Protein AF-A0A9D1GV18-F1 (afdb_monomer)

Mean predicted aligned error: 6.62 Å

Foldseek 3Di:
DVVLVVCCVDPDPCSVCVVVVVVVVVVVCCLCVPLVVVLVVCVVVVHFAEDADPFQFFQSSQLSGSARAFEDAQPCQFQPDSCQDDQNVNNLQSQQLSCLLVVHLAHEYEDDWLPDLQDFPLGVLLVLLSNLLSRHQYYDYPDADPDPPDCVCVPRDDHCDDLWQCNVVVCLVVLLSVLSNVVSSQWRWAFQEEEEDAPRGHPRVLCLVCFLLQHGYHYDYLVSCVRCVVRHNEYEYEPPPDDDPCQVVRVVVDHYDYRDPVDDPVSNVRRPPQKDFPDDRSSQWYWTWTAHPVRDIKIKIARSHQAKTFIGRHPQWFWKAWSSVRDIATDDTTDIQGHSTMIMGGHDDPDDHGDDPDDDFPQDDPDWAFFDDKDKQAPVRDGDPDDSAAFQCVDPPRVLDFHKMKIKTKDAGQFQTPAWKKKFLDDAQAWKFKAKQRDTQDTQRHPRSMDTGGSVSTGHTIMMMMIMGGHRNCSNPVVPSGGHGSHDRITID

Secondary structure (DSSP, 8-state):
-TTTGGGGTS--TT-TTHHHHHHHHHHHHIIIIIIHHHHHHHHHTT---EE--SSTTB-GGGGG-SEEEEEE-TT-S-SSGGGTSSGGGGHHHHHHHHHHHHT----EEEESTT--TT--HHHHHHHHHHHHHHT--EEEES---S---GGGGGSSPPP-STTSTTGGGHHHHHHHHHHHHHHHTTSEEE-SEEEE-TTSB--HHHHHHHHHTT--EEEE-HHHHHHHGGGSSEEEE--SS---THHHHHHHHS-EEE--TTS--GGGGGS-TT-EEEES-GGGEEEEEEE-TT--EEEEEEE-SSS-EEEE-TT--EEEEETTT--EEE--S-EEE-TT-EEEEEEP-S--PPPP--PPPBTB-SSPEE----EEEETTSPPP-S-SSS-GGGSTT-TT--SEEEEEEEEEESS--SSPEEEE-BEEESEEEEEETTEEEEEE-SSS-EEEE-GGG--SEEEEEEEEEE--THHHHH------EEEE--EE-

Radius of gyration: 25.99 Å; Cα contacts (8 Å, |Δi|>4): 1059; chains: 1; bounding box: 79×50×72 Å

Solvent-accessible surface area (backbone atoms only — not comparable to full-atom values): 26242 Å² total; per-residue (Å²): 107,87,92,54,53,65,44,72,81,40,96,52,100,75,51,84,57,46,58,60,53,49,51,52,51,52,51,50,47,44,45,54,66,50,44,37,45,52,27,51,53,23,59,79,69,78,43,79,34,62,57,54,60,100,48,44,25,48,46,69,62,34,69,44,30,68,29,12,20,27,64,50,47,65,62,57,63,43,84,58,68,31,56,44,35,56,59,64,42,29,12,41,38,39,20,23,18,46,16,56,70,70,74,44,62,50,12,38,32,39,33,58,24,36,44,38,48,72,63,42,63,50,56,50,52,41,54,51,50,58,30,43,47,40,46,38,35,40,78,45,74,34,32,71,63,95,58,61,72,70,70,51,52,68,64,53,16,26,50,66,28,91,85,24,27,53,37,93,52,43,66,56,57,51,52,18,50,51,50,45,28,59,54,57,45,71,35,45,77,52,42,46,31,35,38,47,35,86,83,42,52,62,65,34,73,57,47,34,60,35,46,43,48,42,36,39,62,31,57,26,44,67,70,48,35,78,72,49,50,84,73,30,72,31,40,29,40,62,87,70,95,64,87,56,81,62,56,60,56,45,51,73,73,47,60,57,47,74,51,46,83,92,50,81,70,65,64,67,80,60,26,52,88,40,62,39,68,78,41,69,66,54,67,28,39,42,48,26,44,29,26,46,98,83,74,46,65,32,38,35,43,35,33,59,36,86,56,54,29,34,35,29,51,60,90,59,62,24,33,40,32,35,36,72,83,67,50,69,25,45,56,82,66,69,40,80,42,38,51,71,37,43,37,33,40,37,59,64,68,95,79,66,78,48,84,71,94,70,76,83,54,92,79,67,68,98,61,59,47,72,67,78,68,49,43,53,38,36,82,86,73,52,86,63,86,71,67,55,62,34,52,36,44,79,38,90,94,30,36,36,58,49,37,53,40,37,33,40,32,72,48,76,31,96,56,51,54,89,38,59,36,35,42,32,40,45,41,62,14,43,31,37,38,34,28,37,69,84,42,82,66,44,78,36,47,45,87,76,38,58,43,74,37,58,24,87,60,52,48,53,37,82,35,44,41,35,36,41,24,19,19,54,34,18,12,59,77,66,62,60,50,60,68,20,31,54,48,30,70,32,33,42,76

pLDDT: mean 89.66, std 12.37, range [30.77, 98.5]

Sequence (493 aa):
VLRLLPSLFVPYDDDHGLAADHARVVADQLSRVYYGAQRQWCDEHGLALTGHPSAPDELTALDHFSWPGQDAVWRWVLPGPTALHGRESATARTAASAASARGIRTVLTEALGAYGWRLTMDEAKWLLDWHLVRGTTTFVLHAFFESVRGNRAFESEPDLGLHNAWWPHLDALTAHLRRAVMVLGSLTPTAEVAVVVPDDRAPVEEVAVLYEHQVTFDYLTPQQWRTVGDRYRVTTVIPAATIDPIWDEIREAGPARVLDPAGPAWWTELTDEQVRVREGRREDLRLGRWRDAEDRDWLMLVNEGEQSLSVDLGDRTGELWDLWTGQRWQVDGPYELGRRCSVVVAPAGASSTPPAVRATPAGLPPGPLGLTSWQAHRGDGQAWTGPAIGDWTTVADLETWSGSVRYRSVVELAEAPSDPLVLDLGTVGDLARVWVNGEVVADLAWAPYRSEVPATCWRSGENVVEVLVSNSSANAYEGAMRPSGLIGPVTLG

Nearest PDB structures (foldseek):
  6q2f-assembly1_A  TM=7.701E-01  e=4.503E-25  Novosphingobium sp. PP1Y
  5mqn-assembly1_A  TM=7.831E-01  e=2.801E-23  Bacteroides thetaiotaomicron
  5mwk-assembly1_A  TM=7.602E-01  e=4.141E-22  Bacteroides thetaiotaomicron
  6d8k-assembly1_D  TM=7.318E-01  e=2.734E-05  Bacteroides ovatus
  6ncz-assembly1_C  TM=6.939E-01  e=2.514E-02  Fusicatenibacter saccharivorans

Structure (mmCIF, N/CA/C/O backbone):
data_AF-A0A9D1GV18-F1
#
_entry.id   AF-A0A9D1GV18-F1
#
loop_
_atom_site.group_PDB
_atom_site.id
_atom_site.type_symbol
_atom_site.label_atom_id
_atom_site.label_alt_id
_atom_site.label_comp_id
_atom_site.label_asym_id
_atom_site.label_entity_id
_atom_site.label_seq_id
_atom_site.pdbx_PDB_ins_code
_atom_site.Cartn_x
_atom_site.Cartn_y
_atom_site.Cartn_z
_atom_site.occupancy
_atom_site.B_iso_or_equiv
_atom_site.auth_seq_id
_atom_site.auth_comp_id
_atom_site.auth_asym_id
_atom_site.auth_atom_id
_atom_site.pdbx_PDB_model_num
ATOM 1 N N . VAL A 1 1 ? 40.105 -9.243 -26.664 1.00 66.81 1 VAL A N 1
ATOM 2 C CA . VAL A 1 1 ? 39.551 -9.774 -25.395 1.00 66.81 1 VAL A CA 1
ATOM 3 C C . VAL A 1 1 ? 40.632 -10.319 -24.463 1.00 66.81 1 VAL A C 1
ATOM 5 O O . VAL A 1 1 ? 40.972 -9.602 -23.541 1.00 66.81 1 VAL A O 1
ATOM 8 N N . LEU A 1 2 ? 41.255 -11.490 -24.697 1.00 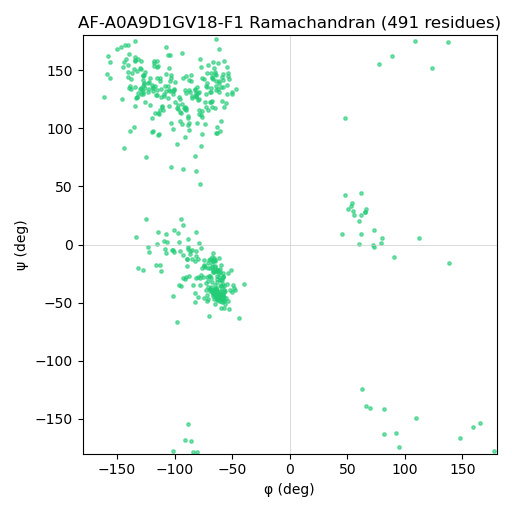79.44 2 LEU A N 1
ATOM 9 C CA . LEU A 1 2 ? 42.175 -12.107 -23.707 1.00 79.44 2 LEU A CA 1
ATOM 10 C C . LEU A 1 2 ? 43.336 -11.210 -23.225 1.00 79.44 2 LEU A C 1
ATOM 12 O O . LEU A 1 2 ? 43.722 -11.281 -22.067 1.00 79.44 2 LEU A O 1
ATOM 16 N N . ARG A 1 3 ? 43.875 -10.342 -24.093 1.00 80.69 3 ARG A N 1
ATOM 17 C CA . ARG A 1 3 ? 44.952 -9.392 -23.743 1.00 80.69 3 ARG A CA 1
ATOM 18 C C . ARG A 1 3 ? 44.495 -8.206 -22.888 1.00 80.69 3 ARG A C 1
ATOM 20 O O . ARG A 1 3 ? 45.332 -7.567 -22.271 1.00 80.69 3 ARG A O 1
ATOM 27 N N . LEU A 1 4 ? 43.196 -7.922 -22.886 1.00 79.56 4 LEU A N 1
ATOM 28 C CA . LEU A 1 4 ? 42.575 -6.830 -22.144 1.00 79.56 4 LEU A CA 1
ATOM 29 C C . LEU A 1 4 ? 41.877 -7.338 -20.868 1.00 79.56 4 LEU A C 1
ATOM 31 O O . LEU A 1 4 ? 41.447 -6.530 -20.071 1.00 79.56 4 LEU A O 1
ATOM 35 N N . LEU A 1 5 ? 41.815 -8.656 -20.617 1.00 82.31 5 LEU A N 1
ATOM 36 C CA . LEU A 1 5 ? 41.191 -9.235 -19.412 1.00 82.31 5 LEU A CA 1
ATOM 37 C C . LEU A 1 5 ? 41.598 -8.572 -18.082 1.00 82.31 5 LEU A C 1
ATOM 39 O O . LEU A 1 5 ? 40.722 -8.417 -17.234 1.00 82.31 5 LEU A O 1
ATOM 43 N N . PRO A 1 6 ? 42.869 -8.168 -17.863 1.00 85.19 6 PRO A N 1
ATOM 44 C CA . PRO A 1 6 ? 43.234 -7.468 -16.634 1.00 85.19 6 PRO A CA 1
ATOM 45 C C . PRO A 1 6 ? 42.450 -6.167 -16.394 1.00 85.19 6 PRO A C 1
ATOM 47 O O . PRO A 1 6 ? 42.245 -5.820 -15.233 1.00 85.19 6 PRO A O 1
ATOM 50 N N . SER A 1 7 ? 41.963 -5.487 -17.444 1.00 82.38 7 SER A N 1
ATOM 51 C CA . SER A 1 7 ? 41.191 -4.240 -17.310 1.00 82.38 7 SER A CA 1
ATOM 52 C C . SER A 1 7 ? 39.817 -4.437 -16.660 1.00 82.38 7 SER A C 1
ATOM 54 O O . SER A 1 7 ? 39.210 -3.465 -16.228 1.00 82.38 7 SER A O 1
ATOM 56 N N . LEU A 1 8 ? 39.333 -5.680 -16.531 1.00 82.12 8 LEU A N 1
ATOM 57 C CA . LEU A 1 8 ? 38.107 -5.992 -15.783 1.00 82.12 8 LEU A CA 1
ATOM 58 C C . LEU A 1 8 ? 38.301 -5.957 -14.261 1.00 82.12 8 LEU A C 1
ATOM 60 O O . LEU A 1 8 ? 37.327 -5.864 -13.522 1.00 82.12 8 LEU A O 1
ATOM 64 N N . PHE A 1 9 ? 39.543 -6.072 -13.785 1.00 83.25 9 PHE A N 1
ATOM 65 C CA . PHE A 1 9 ? 39.857 -6.192 -12.357 1.00 83.25 9 PHE A CA 1
ATOM 66 C C . PHE A 1 9 ? 40.665 -5.009 -11.825 1.00 83.25 9 PHE A C 1
ATOM 68 O O . PHE A 1 9 ? 40.750 -4.820 -10.612 1.00 83.25 9 PHE A O 1
ATOM 75 N N . VAL A 1 10 ? 41.291 -4.237 -12.715 1.00 82.94 10 VAL A N 1
ATOM 76 C CA . VAL A 1 10 ? 42.182 -3.130 -12.366 1.00 82.94 10 VAL A CA 1
ATOM 77 C C . VAL A 1 10 ? 41.883 -1.948 -13.291 1.00 82.94 10 VAL A C 1
ATOM 79 O O . VAL A 1 10 ? 41.794 -2.172 -14.501 1.00 82.94 10 VAL A O 1
ATOM 82 N N . PRO A 1 11 ? 41.751 -0.711 -12.770 1.00 71.94 11 PRO A N 1
ATOM 83 C CA . PRO A 1 11 ? 41.538 0.468 -13.604 1.00 71.94 11 PRO A CA 1
ATOM 84 C C . PRO A 1 11 ? 42.626 0.587 -14.675 1.00 71.94 11 PRO A C 1
ATOM 86 O O . PRO A 1 11 ? 43.817 0.498 -14.370 1.00 71.94 11 PRO A O 1
ATOM 89 N N . TYR A 1 12 ? 42.207 0.773 -15.922 1.00 72.94 12 TYR A N 1
ATOM 90 C CA . TYR A 1 12 ? 43.074 0.956 -17.082 1.00 72.94 12 TYR A CA 1
ATOM 91 C C . TYR A 1 12 ? 42.631 2.232 -17.797 1.00 72.94 12 TYR A C 1
ATOM 93 O O . TYR A 1 12 ? 41.434 2.440 -17.965 1.00 72.94 12 TYR A O 1
ATOM 101 N N . ASP A 1 13 ? 43.579 3.069 -18.223 1.00 69.06 13 ASP A N 1
ATOM 102 C CA . ASP A 1 13 ? 43.265 4.367 -18.845 1.00 69.06 13 ASP A CA 1
ATOM 103 C C . ASP A 1 13 ? 42.524 4.232 -20.192 1.00 69.06 13 ASP A C 1
ATOM 105 O O . ASP A 1 13 ? 41.884 5.176 -20.644 1.00 69.06 13 ASP A O 1
ATOM 109 N N . ASP A 1 14 ? 42.596 3.058 -20.827 1.00 70.06 14 ASP A N 1
ATOM 110 C CA . ASP A 1 14 ? 41.888 2.721 -22.064 1.00 70.06 14 ASP A CA 1
ATOM 111 C C . ASP A 1 14 ? 41.465 1.243 -22.017 1.00 70.06 14 ASP A C 1
ATOM 113 O O . ASP A 1 14 ? 42.174 0.343 -22.478 1.00 70.06 14 ASP A O 1
ATOM 117 N N . ASP A 1 15 ? 40.329 0.964 -21.372 1.00 70.12 15 ASP A N 1
ATOM 118 C CA . ASP A 1 15 ? 39.729 -0.376 -21.347 1.00 70.12 15 ASP A CA 1
ATOM 119 C C . ASP A 1 15 ? 39.005 -0.715 -22.665 1.00 70.12 15 ASP A C 1
ATOM 121 O O . ASP A 1 15 ? 38.506 -1.833 -22.823 1.00 70.12 15 ASP A O 1
ATOM 125 N N . HIS A 1 16 ? 38.956 0.241 -23.605 1.00 75.62 16 HIS A N 1
ATOM 126 C CA . HIS A 1 16 ? 38.223 0.181 -24.867 1.00 75.62 16 HIS A CA 1
ATOM 127 C C . HIS A 1 16 ? 36.746 -0.232 -24.710 1.00 75.62 16 HIS A C 1
ATOM 129 O O . HIS A 1 16 ? 36.193 -0.887 -25.595 1.00 75.62 16 HIS A O 1
ATOM 135 N N . GLY A 1 17 ? 36.110 0.101 -23.581 1.00 77.44 17 GLY A N 1
ATOM 136 C CA . GLY A 1 17 ? 34.732 -0.298 -23.282 1.00 77.44 17 GLY A CA 1
ATOM 137 C C . GLY A 1 17 ? 34.565 -1.781 -22.935 1.00 77.44 17 GLY A C 1
ATOM 138 O O . GLY A 1 17 ? 33.435 -2.270 -22.880 1.00 77.44 17 GLY A O 1
ATOM 139 N N . LEU A 1 18 ? 35.657 -2.518 -22.679 1.00 83.19 18 LEU A N 1
ATOM 140 C CA . LEU A 1 18 ? 35.595 -3.948 -22.367 1.00 83.19 18 LEU A CA 1
ATOM 141 C C . LEU A 1 18 ? 34.765 -4.233 -21.112 1.00 83.19 18 LEU A C 1
ATOM 143 O O . LEU A 1 18 ? 34.098 -5.266 -21.069 1.00 83.19 18 LEU A O 1
ATOM 147 N N . ALA A 1 19 ? 34.791 -3.361 -20.099 1.00 79.38 19 ALA A N 1
ATOM 148 C CA . ALA A 1 19 ? 33.983 -3.552 -18.897 1.00 79.38 19 ALA A CA 1
ATOM 149 C C . ALA A 1 19 ? 32.476 -3.509 -19.210 1.00 79.38 19 ALA A C 1
ATOM 151 O O . ALA A 1 19 ? 31.731 -4.382 -18.760 1.00 79.38 19 ALA A O 1
ATOM 152 N N . ALA A 1 20 ? 32.045 -2.552 -20.038 1.00 78.44 20 ALA A N 1
ATOM 153 C CA . ALA A 1 20 ? 30.658 -2.434 -20.488 1.00 78.44 20 ALA A CA 1
ATOM 154 C C . ALA A 1 20 ? 30.250 -3.618 -21.381 1.00 78.44 20 ALA A C 1
ATOM 156 O O . ALA A 1 20 ? 29.199 -4.226 -21.170 1.00 78.44 20 ALA A O 1
ATOM 157 N N . ASP A 1 21 ? 31.113 -4.016 -22.321 1.00 83.25 21 ASP A N 1
ATOM 158 C CA . ASP A 1 21 ? 30.892 -5.197 -23.161 1.00 83.25 21 ASP A CA 1
ATOM 159 C C . ASP A 1 21 ? 30.789 -6.481 -22.328 1.00 83.25 21 ASP A C 1
ATOM 161 O O . ASP A 1 21 ? 29.915 -7.315 -22.572 1.00 83.25 21 ASP A O 1
ATOM 165 N N . HIS A 1 22 ? 31.658 -6.646 -21.329 1.00 86.06 22 HIS A N 1
ATOM 166 C CA . HIS A 1 22 ? 31.625 -7.779 -20.411 1.00 86.06 22 HIS A CA 1
ATOM 167 C C . HIS A 1 22 ? 30.327 -7.800 -19.597 1.00 86.06 22 HIS A C 1
ATOM 169 O O . HIS A 1 22 ? 29.680 -8.844 -19.533 1.00 86.06 22 HIS A O 1
ATOM 175 N N . ALA A 1 23 ? 29.911 -6.664 -19.027 1.00 82.44 23 ALA A N 1
ATOM 176 C CA . ALA A 1 23 ? 28.645 -6.554 -18.303 1.00 82.44 23 ALA A CA 1
ATOM 177 C C . ALA A 1 23 ? 27.447 -6.919 -19.197 1.00 82.44 23 ALA A C 1
ATOM 179 O O . ALA A 1 23 ? 26.605 -7.720 -18.790 1.00 82.44 23 ALA A O 1
ATOM 180 N N . ARG A 1 24 ? 27.423 -6.433 -20.446 1.00 82.69 24 ARG A N 1
ATOM 181 C CA . ARG A 1 24 ? 26.390 -6.782 -21.434 1.00 82.69 24 ARG A CA 1
ATOM 182 C C . ARG A 1 24 ? 26.372 -8.279 -21.749 1.00 82.69 24 ARG A C 1
ATOM 184 O O . ARG A 1 24 ? 25.302 -8.872 -21.824 1.00 82.69 24 ARG A O 1
ATOM 191 N N . VAL A 1 25 ? 27.540 -8.909 -21.905 1.00 88.38 25 VAL A N 1
ATOM 192 C CA . VAL A 1 25 ? 27.635 -10.363 -22.133 1.00 88.38 25 VAL A CA 1
ATOM 193 C C . VAL A 1 25 ? 27.157 -11.154 -20.914 1.00 88.38 25 VAL A C 1
ATOM 195 O O . VAL A 1 25 ? 26.464 -12.154 -21.081 1.00 88.38 25 VAL A O 1
ATOM 198 N N . VAL A 1 26 ? 27.491 -10.726 -19.693 1.00 88.88 26 VAL A N 1
ATOM 199 C CA . VAL A 1 26 ? 26.993 -11.367 -18.463 1.00 88.88 26 VAL A CA 1
ATOM 200 C C . VAL A 1 26 ? 25.470 -11.251 -18.369 1.00 88.88 26 VAL A C 1
ATOM 202 O O . VAL A 1 26 ? 24.810 -12.256 -18.105 1.00 88.88 26 VAL A O 1
ATOM 205 N N . ALA A 1 27 ? 24.910 -10.070 -18.644 1.00 85.06 27 ALA A N 1
ATOM 206 C CA . ALA A 1 27 ? 23.466 -9.847 -18.657 1.00 85.06 27 ALA A CA 1
ATOM 207 C C . ALA A 1 27 ? 22.755 -10.713 -19.716 1.00 85.06 27 ALA A C 1
ATOM 209 O O . ALA A 1 27 ? 21.761 -11.367 -19.402 1.00 85.06 27 ALA A O 1
ATOM 210 N N . ASP A 1 28 ? 23.299 -10.809 -20.936 1.00 88.25 28 ASP A N 1
ATOM 211 C CA . ASP A 1 28 ? 22.775 -11.691 -21.992 1.00 88.25 28 ASP A CA 1
ATOM 212 C C . ASP A 1 28 ? 22.805 -13.173 -21.580 1.00 88.25 28 ASP A C 1
ATOM 214 O O . ASP A 1 28 ? 21.827 -13.904 -21.758 1.00 88.25 28 ASP A O 1
ATOM 218 N N . GLN A 1 29 ? 23.902 -13.628 -20.965 1.00 92.81 29 GLN A N 1
ATOM 219 C CA . GLN A 1 29 ? 23.998 -15.000 -20.463 1.00 92.81 29 GLN A CA 1
ATOM 220 C C . GLN A 1 29 ? 22.987 -15.267 -19.347 1.00 92.81 29 GLN A C 1
ATOM 222 O O . GLN A 1 29 ? 22.335 -16.310 -19.374 1.00 92.81 29 GLN A O 1
ATOM 227 N N . LEU A 1 30 ? 22.817 -14.342 -18.397 1.00 91.69 30 LEU A N 1
ATOM 228 C CA . LEU A 1 30 ? 21.821 -14.468 -17.332 1.00 91.69 30 LEU A CA 1
ATOM 229 C C . LEU A 1 30 ? 20.401 -14.525 -17.915 1.00 91.69 30 LEU A C 1
ATOM 231 O O . LEU A 1 30 ? 19.629 -15.429 -17.593 1.00 91.69 30 LEU A O 1
ATOM 235 N N . SER A 1 31 ? 20.093 -13.619 -18.841 1.00 91.25 31 SER A N 1
ATOM 236 C CA . SER A 1 31 ? 18.822 -13.565 -19.565 1.00 91.25 31 SER A CA 1
ATOM 237 C C . SER A 1 31 ? 18.520 -14.887 -20.278 1.00 91.25 31 SER A C 1
ATOM 239 O O . SER A 1 31 ? 17.464 -15.476 -20.067 1.00 91.25 31 SER A O 1
ATOM 241 N N . ARG A 1 32 ? 19.459 -15.429 -21.062 1.00 93.62 32 ARG A N 1
ATOM 242 C CA . ARG A 1 32 ? 19.223 -16.633 -21.876 1.00 93.62 32 ARG A CA 1
ATOM 243 C C . ARG A 1 32 ? 19.316 -17.944 -21.093 1.00 93.62 32 ARG A C 1
ATOM 245 O O . ARG A 1 32 ? 18.507 -18.843 -21.305 1.00 93.62 32 ARG A O 1
ATOM 252 N N . VAL A 1 33 ? 20.339 -18.094 -20.254 1.00 95.50 33 VAL A N 1
ATOM 253 C CA . VAL A 1 33 ? 20.708 -19.383 -19.638 1.00 95.50 33 VAL A CA 1
ATOM 254 C C . VAL A 1 33 ? 20.056 -19.578 -18.275 1.00 95.50 33 VAL A C 1
ATOM 256 O O . VAL A 1 33 ? 19.802 -20.719 -17.899 1.00 95.50 33 VAL A O 1
ATOM 259 N N . TYR A 1 34 ? 19.771 -18.500 -17.541 1.00 95.06 34 TYR A N 1
ATOM 260 C CA . TYR A 1 34 ? 19.118 -18.595 -16.239 1.00 95.06 34 TYR A CA 1
ATOM 261 C C . TYR A 1 34 ? 17.618 -18.334 -16.354 1.00 95.06 34 TYR A C 1
ATOM 263 O O . TYR A 1 34 ? 16.827 -19.257 -16.164 1.00 95.06 34 TYR A O 1
ATOM 271 N N . TYR A 1 35 ? 17.213 -17.111 -16.703 1.00 95.75 35 TYR A N 1
ATOM 272 C CA . TYR A 1 35 ? 15.793 -16.753 -16.747 1.00 95.75 35 TYR A CA 1
ATOM 273 C C . TYR A 1 35 ? 15.064 -17.413 -17.922 1.00 95.75 35 TYR A C 1
ATOM 275 O O . TYR A 1 35 ? 14.038 -18.062 -17.726 1.00 95.75 35 TYR A O 1
ATOM 283 N N . GLY A 1 36 ? 15.631 -17.334 -19.127 1.00 96.19 36 GLY A N 1
ATOM 284 C CA . GLY A 1 36 ? 15.045 -17.896 -20.343 1.00 96.19 36 GLY A CA 1
ATOM 285 C C . GLY A 1 36 ? 14.909 -19.417 -20.303 1.00 96.19 36 GLY A C 1
ATOM 286 O O . GLY A 1 36 ? 13.878 -19.949 -20.706 1.00 96.19 36 GLY A O 1
ATOM 287 N N . ALA A 1 37 ? 15.900 -20.127 -19.753 1.00 97.06 37 ALA A N 1
ATOM 288 C CA . ALA A 1 37 ? 15.829 -21.581 -19.593 1.00 97.06 37 ALA A CA 1
ATOM 289 C C . ALA A 1 37 ? 14.731 -22.004 -18.601 1.00 97.06 37 ALA A C 1
ATOM 291 O O . ALA A 1 37 ? 13.980 -22.938 -18.880 1.00 97.06 37 ALA A O 1
ATOM 292 N N . GLN A 1 38 ? 14.602 -21.299 -17.469 1.00 97.50 38 GLN A N 1
ATOM 293 C CA . GLN A 1 38 ? 13.511 -21.526 -16.515 1.00 97.50 38 GLN A CA 1
ATOM 294 C C . GLN A 1 38 ? 12.154 -21.232 -17.152 1.00 97.50 38 GLN A C 1
ATOM 296 O O . GLN A 1 38 ? 11.230 -22.030 -17.018 1.00 97.50 38 GLN A O 1
ATOM 301 N N . ARG A 1 39 ? 12.047 -20.127 -17.899 1.00 97.44 39 ARG A N 1
ATOM 302 C CA . ARG A 1 39 ? 10.815 -19.749 -18.592 1.00 97.44 39 ARG A CA 1
ATOM 303 C C . ARG A 1 39 ? 10.400 -20.803 -19.610 1.00 97.44 39 ARG A C 1
ATOM 305 O O . ARG A 1 39 ? 9.252 -21.233 -19.591 1.00 97.44 39 ARG A O 1
ATOM 312 N N . GLN A 1 40 ? 11.327 -21.250 -20.454 1.00 98.00 40 GLN A N 1
ATOM 313 C CA . GLN A 1 40 ? 11.058 -22.309 -21.424 1.00 98.00 40 GLN A CA 1
ATOM 314 C C . GLN A 1 40 ? 10.558 -23.579 -20.725 1.00 98.00 40 GLN A C 1
ATOM 316 O O . GLN A 1 40 ? 9.542 -24.140 -21.129 1.00 98.00 40 GLN A O 1
ATOM 321 N N . TRP A 1 41 ? 11.237 -24.007 -19.656 1.00 98.31 41 TRP A N 1
ATOM 322 C CA . TRP A 1 41 ? 10.827 -25.190 -18.906 1.00 98.31 41 TRP A CA 1
ATOM 323 C C . TRP A 1 41 ? 9.426 -25.020 -18.301 1.00 98.31 41 TRP A C 1
ATOM 325 O O . TRP A 1 41 ? 8.591 -25.910 -18.438 1.00 98.31 41 TRP A O 1
ATOM 335 N N . CYS A 1 42 ? 9.130 -23.873 -17.688 1.00 98.38 42 CYS A N 1
ATOM 336 C CA . CYS A 1 42 ? 7.806 -23.563 -17.149 1.00 98.38 42 CYS A CA 1
ATOM 337 C C . CYS A 1 42 ? 6.713 -23.598 -18.231 1.00 98.38 42 CYS A C 1
ATOM 339 O O . CYS A 1 42 ? 5.688 -24.253 -18.027 1.00 98.38 42 CYS A O 1
ATOM 341 N N . ASP A 1 43 ? 6.953 -22.983 -19.394 1.00 97.56 43 ASP A N 1
ATOM 342 C CA . ASP A 1 43 ? 6.010 -22.970 -20.522 1.00 97.56 43 ASP A CA 1
ATOM 343 C C . ASP A 1 43 ? 5.734 -24.392 -21.050 1.00 97.56 43 ASP A C 1
ATOM 345 O O . ASP A 1 43 ? 4.577 -24.752 -21.275 1.00 97.56 43 ASP A O 1
ATOM 349 N N . GLU A 1 44 ? 6.766 -25.236 -21.174 1.00 98.44 44 GLU A N 1
ATOM 350 C CA . GLU A 1 44 ? 6.638 -26.644 -21.595 1.00 98.44 44 GLU A CA 1
ATOM 351 C C . GLU A 1 44 ? 5.813 -27.500 -20.614 1.00 98.44 44 GLU A C 1
ATOM 353 O O . GLU A 1 44 ? 5.258 -28.529 -21.006 1.00 98.44 44 GLU A O 1
ATOM 358 N N . HIS A 1 45 ? 5.694 -27.068 -19.354 1.00 98.44 45 HIS A N 1
ATOM 359 C CA . HIS A 1 45 ? 4.975 -27.780 -18.291 1.00 98.44 45 HIS A CA 1
ATOM 360 C C . HIS A 1 45 ? 3.662 -27.097 -17.874 1.00 98.44 45 HIS A C 1
ATOM 362 O O . HIS A 1 45 ? 2.987 -27.578 -16.962 1.00 98.44 45 HIS A O 1
ATOM 368 N N . GLY A 1 46 ? 3.276 -25.994 -18.527 1.00 97.56 46 GLY A N 1
ATOM 369 C CA . GLY A 1 46 ? 2.065 -25.243 -18.185 1.00 97.56 46 GLY A CA 1
ATOM 370 C C . GLY A 1 46 ? 2.120 -24.576 -16.806 1.00 97.56 46 GLY A C 1
ATOM 371 O O . GLY A 1 46 ? 1.086 -24.433 -16.152 1.00 97.56 46 GLY A O 1
ATOM 372 N N . LEU A 1 47 ? 3.315 -24.194 -16.348 1.00 97.62 47 LEU A N 1
ATOM 373 C CA . LEU A 1 47 ? 3.544 -23.491 -15.086 1.00 97.62 47 LEU A CA 1
ATOM 374 C C . LEU A 1 47 ? 3.832 -22.011 -15.355 1.00 97.62 47 LEU A C 1
ATOM 376 O O . LEU A 1 47 ? 4.546 -21.673 -16.293 1.00 97.62 47 LEU A O 1
ATOM 380 N N . ALA A 1 48 ? 3.308 -21.119 -14.516 1.00 96.69 48 ALA A N 1
ATOM 381 C CA . ALA A 1 48 ? 3.688 -19.711 -14.562 1.00 96.69 48 ALA A CA 1
ATOM 382 C C . ALA A 1 48 ? 5.046 -19.522 -13.872 1.00 96.69 48 ALA A C 1
ATOM 384 O O . ALA A 1 48 ? 5.200 -19.892 -12.707 1.00 96.69 48 ALA A O 1
ATOM 385 N N . LEU A 1 49 ? 6.014 -18.926 -14.571 1.00 97.44 49 LEU A N 1
ATOM 386 C CA . LEU A 1 49 ? 7.252 -18.473 -13.945 1.00 97.44 49 LEU A CA 1
ATOM 387 C C . LEU A 1 49 ? 7.018 -17.113 -13.276 1.00 97.44 49 LEU A C 1
ATOM 389 O O . LEU A 1 49 ? 6.507 -16.186 -13.908 1.00 97.44 49 LEU A O 1
ATOM 393 N N . THR A 1 50 ? 7.430 -16.982 -12.020 1.00 96.19 50 THR A N 1
ATOM 394 C CA . THR A 1 50 ? 7.421 -15.726 -11.264 1.00 96.19 50 THR A CA 1
ATOM 395 C C . THR A 1 50 ? 8.647 -15.656 -10.357 1.00 96.19 50 THR A C 1
ATOM 397 O O . THR A 1 50 ? 9.384 -16.635 -10.232 1.00 96.19 50 THR A O 1
ATOM 400 N N . GLY A 1 51 ? 8.865 -14.500 -9.748 1.00 93.12 51 GLY A N 1
ATOM 401 C CA . GLY A 1 51 ? 10.019 -14.184 -8.921 1.00 93.12 51 GLY A CA 1
ATOM 402 C C . GLY A 1 51 ? 10.347 -12.705 -9.048 1.00 93.12 51 GLY A C 1
ATOM 403 O O . GLY A 1 51 ? 9.549 -11.939 -9.589 1.00 93.12 51 GLY A O 1
ATOM 404 N N . HIS A 1 52 ? 11.530 -12.334 -8.581 1.00 94.50 52 HIS A N 1
ATOM 405 C CA . HIS A 1 52 ? 12.071 -10.991 -8.707 1.00 94.50 52 HIS A CA 1
ATOM 406 C C . HIS A 1 52 ? 13.494 -11.046 -9.290 1.00 94.50 52 HIS A C 1
ATOM 408 O O . HIS A 1 52 ? 14.179 -12.066 -9.142 1.00 94.50 52 HIS A O 1
ATOM 414 N N . PRO A 1 53 ? 13.941 -10.006 -10.015 1.00 93.94 53 PRO A N 1
ATOM 415 C CA . PRO A 1 53 ? 15.326 -9.872 -10.450 1.00 93.94 53 PRO A CA 1
ATOM 416 C C . PRO A 1 53 ? 16.301 -9.724 -9.275 1.00 93.94 53 PRO A C 1
ATOM 418 O O . PRO A 1 53 ? 15.906 -9.606 -8.117 1.00 93.94 53 PRO A O 1
ATOM 421 N N . SER A 1 54 ? 17.603 -9.662 -9.575 1.00 91.69 54 SER A N 1
ATOM 422 C CA . SER A 1 54 ? 18.618 -9.461 -8.530 1.00 91.69 54 SER A CA 1
ATOM 423 C C . SER A 1 54 ? 18.544 -8.073 -7.896 1.00 91.69 54 SER A C 1
ATOM 425 O O . SER A 1 54 ? 19.132 -7.866 -6.834 1.00 91.69 54 SER A O 1
ATOM 427 N N . ALA A 1 55 ? 17.914 -7.113 -8.571 1.00 93.38 55 ALA A N 1
ATOM 428 C CA . ALA A 1 55 ? 17.778 -5.760 -8.078 1.00 93.38 55 ALA A CA 1
ATOM 429 C C . ALA A 1 55 ? 16.390 -5.175 -8.399 1.00 93.38 55 ALA A C 1
ATOM 431 O O . ALA A 1 55 ? 15.770 -5.549 -9.402 1.00 93.38 55 ALA A O 1
ATOM 432 N N . PRO A 1 56 ? 15.932 -4.208 -7.591 1.00 94.94 56 PRO A N 1
ATOM 433 C CA . PRO A 1 56 ? 14.577 -3.646 -7.667 1.00 94.94 56 PRO A CA 1
ATOM 434 C C . PRO A 1 56 ? 14.287 -2.859 -8.953 1.00 94.94 56 PRO A C 1
ATOM 436 O O . PRO A 1 56 ? 13.135 -2.642 -9.336 1.00 94.94 56 PRO A O 1
ATOM 439 N N . ASP A 1 57 ? 15.350 -2.406 -9.614 1.00 95.19 57 ASP A N 1
ATOM 440 C CA . ASP A 1 57 ? 15.329 -1.499 -10.753 1.00 95.19 57 ASP A CA 1
ATOM 441 C C . ASP A 1 57 ? 15.662 -2.189 -12.085 1.00 95.19 57 ASP A C 1
ATOM 443 O O . ASP A 1 57 ? 15.841 -1.492 -13.076 1.00 95.19 57 ASP A O 1
ATOM 447 N N . GLU A 1 58 ? 15.753 -3.525 -12.128 1.00 93.38 58 GLU A N 1
ATOM 448 C CA . GLU A 1 58 ? 16.029 -4.295 -13.356 1.00 93.38 58 GLU A CA 1
ATOM 449 C C . GLU A 1 58 ? 14.763 -4.527 -14.187 1.00 93.38 58 GLU A C 1
ATOM 451 O O . GLU A 1 58 ? 13.742 -4.969 -13.655 1.00 93.38 58 GLU A O 1
ATOM 456 N N . LEU A 1 59 ? 14.829 -4.291 -15.503 1.00 93.38 59 LEU A N 1
ATOM 457 C CA . LEU A 1 59 ? 13.679 -4.441 -16.408 1.00 93.38 59 LEU A CA 1
ATOM 458 C C . LEU A 1 59 ? 13.718 -5.755 -17.204 1.00 93.38 59 LEU A C 1
ATOM 460 O O . LEU A 1 59 ? 12.714 -6.448 -17.335 1.00 93.38 59 LEU A O 1
ATOM 464 N N . THR A 1 60 ? 14.877 -6.114 -17.741 1.00 90.75 60 THR A N 1
ATOM 465 C CA . THR A 1 60 ? 15.065 -7.158 -18.759 1.00 90.75 60 THR A CA 1
ATOM 466 C C . THR A 1 60 ? 14.796 -8.543 -18.191 1.00 90.75 60 THR A C 1
ATOM 468 O O . THR A 1 60 ? 14.218 -9.395 -18.862 1.00 90.75 60 THR A O 1
ATOM 471 N N . ALA A 1 61 ? 15.162 -8.790 -16.931 1.00 93.69 61 ALA A N 1
ATOM 472 C CA . ALA A 1 61 ? 14.848 -10.053 -16.263 1.00 93.69 61 ALA A CA 1
ATOM 473 C C . ALA A 1 61 ? 13.328 -10.293 -16.168 1.00 93.69 61 ALA A C 1
ATOM 475 O O . ALA A 1 61 ? 12.869 -11.426 -16.339 1.00 93.69 61 ALA A O 1
ATOM 476 N N . LEU A 1 62 ? 12.538 -9.228 -15.977 1.00 96.38 62 LEU A N 1
ATOM 477 C CA . LEU A 1 62 ? 11.083 -9.315 -15.838 1.00 96.38 62 LEU A CA 1
ATOM 478 C C . LEU A 1 62 ? 10.393 -9.800 -17.121 1.00 96.38 62 LEU A C 1
ATOM 480 O O . LEU A 1 62 ? 9.299 -10.366 -17.037 1.00 96.38 62 LEU A O 1
ATOM 484 N N . ASP A 1 63 ? 11.019 -9.639 -18.293 1.00 93.69 63 ASP A N 1
ATOM 485 C CA . ASP A 1 63 ? 10.484 -10.112 -19.581 1.00 93.69 63 ASP A CA 1
ATOM 486 C C . ASP A 1 63 ? 10.360 -11.636 -19.664 1.00 93.69 63 ASP A C 1
ATOM 488 O O . ASP A 1 63 ? 9.523 -12.164 -20.410 1.00 93.69 63 ASP A O 1
ATOM 492 N N . HIS A 1 64 ? 11.132 -12.355 -18.850 1.00 95.69 64 HIS A N 1
ATOM 493 C CA . HIS A 1 64 ? 11.074 -13.811 -18.791 1.00 95.69 64 HIS A CA 1
ATOM 494 C C . HIS A 1 64 ? 9.935 -14.317 -17.919 1.00 95.69 64 HIS A C 1
ATOM 496 O O . HIS A 1 64 ? 9.400 -15.386 -18.198 1.00 95.69 64 HIS A O 1
ATOM 502 N N . PHE A 1 65 ? 9.511 -13.567 -16.905 1.00 97.38 65 PHE A N 1
ATOM 503 C CA . PHE A 1 65 ? 8.474 -14.017 -15.980 1.00 97.38 65 PHE A CA 1
ATOM 504 C C . PHE A 1 65 ? 7.088 -14.002 -16.629 1.00 97.38 65 PHE A C 1
ATOM 506 O O . PHE A 1 65 ? 6.672 -12.996 -17.206 1.00 97.38 65 PHE A O 1
ATOM 513 N N . SER A 1 66 ? 6.366 -15.120 -16.518 1.00 97.19 66 SER A N 1
ATOM 514 C CA . SER A 1 66 ? 4.954 -15.231 -16.904 1.00 97.19 66 SER A CA 1
ATOM 515 C C . SER A 1 66 ? 4.086 -14.322 -16.031 1.00 97.19 66 SER A C 1
ATOM 517 O O . SER A 1 66 ? 3.144 -13.714 -16.531 1.00 97.19 66 SER A O 1
ATOM 519 N N . TRP A 1 67 ? 4.432 -14.210 -14.744 1.00 96.94 67 TRP A N 1
ATOM 520 C CA . TRP A 1 67 ? 3.905 -13.222 -13.803 1.00 96.94 67 TRP A CA 1
ATOM 521 C C . TRP A 1 67 ? 5.069 -12.378 -13.285 1.00 96.94 67 TRP A C 1
ATOM 523 O O . TRP A 1 67 ? 5.787 -12.827 -12.385 1.00 96.94 67 TRP A O 1
ATOM 533 N N . PRO A 1 68 ? 5.301 -11.192 -13.870 1.00 97.62 68 PRO A N 1
ATOM 534 C CA . PRO A 1 68 ? 6.364 -10.294 -13.434 1.00 97.62 68 PRO A CA 1
ATOM 535 C C . PRO A 1 68 ? 6.181 -9.930 -11.972 1.00 97.62 68 PRO A C 1
ATOM 537 O O . PRO A 1 68 ? 5.063 -9.617 -11.555 1.00 97.62 68 PRO A O 1
ATOM 540 N N . GLY A 1 69 ? 7.266 -9.968 -11.207 1.00 96.94 69 GLY A N 1
ATOM 541 C CA . GLY A 1 69 ? 7.213 -9.592 -9.811 1.00 96.94 69 GLY A CA 1
ATOM 542 C C . GLY A 1 69 ? 8.500 -8.998 -9.277 1.00 96.94 69 GLY A C 1
ATOM 543 O O . GLY A 1 69 ? 9.534 -9.008 -9.942 1.00 96.94 69 GLY A O 1
ATOM 544 N N . GLN A 1 70 ? 8.371 -8.427 -8.086 1.00 96.50 70 GLN A N 1
ATOM 545 C CA . GLN A 1 70 ? 9.436 -7.829 -7.288 1.00 96.50 70 GLN A CA 1
ATOM 546 C C . GLN A 1 70 ? 9.222 -8.163 -5.805 1.00 96.50 70 GLN A C 1
ATOM 548 O O . GLN A 1 70 ? 8.178 -8.698 -5.425 1.00 96.50 70 GLN A O 1
ATOM 553 N N . ASP A 1 71 ? 10.185 -7.841 -4.956 1.00 94.94 71 ASP A N 1
ATOM 554 C CA . ASP A 1 71 ? 10.053 -7.872 -3.502 1.00 94.94 71 ASP A CA 1
ATOM 555 C C . ASP A 1 71 ? 10.188 -6.462 -2.905 1.00 94.94 71 ASP A C 1
ATOM 557 O O . ASP A 1 71 ? 10.800 -5.570 -3.487 1.00 94.94 71 ASP A O 1
ATOM 561 N N . ALA A 1 72 ? 9.558 -6.233 -1.753 1.00 93.12 72 ALA A N 1
ATOM 562 C CA . ALA A 1 72 ? 9.724 -5.025 -0.951 1.00 93.12 72 ALA A CA 1
ATOM 563 C C . ALA A 1 72 ? 9.880 -5.417 0.520 1.00 93.12 72 ALA A C 1
ATOM 565 O O . ALA A 1 72 ? 8.915 -5.740 1.222 1.00 93.12 72 ALA A O 1
ATOM 566 N N . VAL A 1 73 ? 11.131 -5.407 0.967 1.00 92.69 73 VAL A N 1
ATOM 567 C CA . VAL A 1 73 ? 11.586 -5.984 2.236 1.00 92.69 73 VAL A CA 1
ATOM 568 C C . VAL A 1 73 ? 12.521 -5.011 2.977 1.00 92.69 73 VAL A C 1
ATOM 570 O O . VAL A 1 73 ? 12.831 -3.923 2.486 1.00 92.69 73 VAL A O 1
ATOM 573 N N . TRP A 1 74 ? 12.943 -5.359 4.198 1.00 91.94 74 TRP A N 1
ATOM 574 C CA . TRP A 1 74 ? 13.977 -4.636 4.973 1.00 91.94 74 TRP A CA 1
ATOM 575 C C . TRP A 1 74 ? 13.681 -3.163 5.304 1.00 91.94 74 TRP A C 1
ATOM 577 O O . TRP A 1 74 ? 14.597 -2.398 5.616 1.00 91.94 74 TRP A O 1
ATOM 587 N N . ARG A 1 75 ? 12.410 -2.740 5.262 1.00 93.94 75 ARG A N 1
ATOM 588 C CA . ARG A 1 75 ? 12.013 -1.329 5.446 1.00 93.94 75 ARG A CA 1
ATOM 589 C C . ARG A 1 75 ? 12.719 -0.372 4.476 1.00 93.94 75 ARG A C 1
ATOM 591 O O . ARG A 1 75 ? 12.928 0.793 4.811 1.00 93.94 75 ARG A O 1
ATOM 598 N N . TRP A 1 76 ? 13.090 -0.841 3.284 1.00 94.75 76 TRP A N 1
ATOM 599 C CA . TRP A 1 76 ? 13.688 0.022 2.265 1.00 94.75 76 TRP A CA 1
ATOM 600 C C . TRP A 1 76 ? 12.702 1.027 1.681 1.00 94.75 76 TRP A C 1
ATOM 602 O O . TRP A 1 76 ? 13.112 2.108 1.269 1.00 94.75 76 TRP A O 1
ATOM 612 N N . VAL A 1 77 ? 11.411 0.692 1.698 1.00 96.75 77 VAL A N 1
ATOM 613 C CA . VAL A 1 77 ? 10.323 1.581 1.296 1.00 96.75 77 VAL A CA 1
ATOM 614 C C . VAL A 1 77 ? 9.492 1.932 2.529 1.00 96.75 77 VAL A C 1
ATOM 616 O O . VAL A 1 77 ? 8.875 1.069 3.159 1.00 96.75 77 VAL A O 1
ATOM 619 N N . LEU A 1 78 ? 9.498 3.216 2.879 1.00 95.50 78 LEU A N 1
ATOM 620 C CA . LEU A 1 78 ? 8.756 3.817 3.989 1.00 95.50 78 LEU A CA 1
ATOM 621 C C . LEU A 1 78 ? 8.061 5.110 3.532 1.00 95.50 78 LEU A C 1
ATOM 623 O O . LEU A 1 78 ? 8.527 5.721 2.559 1.00 95.50 78 LEU A O 1
ATOM 627 N N . PRO A 1 79 ? 7.012 5.569 4.250 1.00 93.19 79 PRO A N 1
ATOM 628 C CA . PRO A 1 79 ? 6.450 6.900 4.046 1.00 93.19 79 PRO A CA 1
ATOM 629 C C . PRO A 1 79 ? 7.542 7.974 4.062 1.00 93.19 79 PRO A C 1
ATOM 631 O O . PRO A 1 79 ? 8.365 8.026 4.979 1.00 93.19 79 PRO A O 1
ATOM 634 N N . GLY A 1 80 ? 7.547 8.838 3.046 1.00 92.62 80 GLY A N 1
ATOM 635 C CA . GLY A 1 80 ? 8.556 9.884 2.875 1.00 92.62 80 GLY A CA 1
ATOM 636 C C . GLY A 1 80 ? 9.512 9.619 1.702 1.00 92.62 80 GLY A C 1
ATOM 637 O O . GLY A 1 80 ? 9.099 9.023 0.709 1.00 92.62 80 GLY A O 1
ATOM 638 N N . PRO A 1 81 ? 10.779 10.078 1.769 1.00 94.31 81 PRO A N 1
ATOM 639 C CA . PRO A 1 81 ? 11.667 10.131 0.602 1.00 94.31 81 PRO A CA 1
ATOM 640 C C . PRO A 1 81 ? 11.887 8.783 -0.095 1.00 94.31 81 PRO A C 1
ATOM 642 O O . PRO A 1 81 ? 11.876 8.706 -1.317 1.00 94.31 81 PRO A O 1
ATOM 645 N N . THR A 1 82 ? 12.015 7.698 0.668 1.00 96.62 82 THR A N 1
ATOM 646 C CA . THR A 1 82 ? 12.221 6.343 0.129 1.00 96.62 82 THR A CA 1
ATOM 647 C C . THR A 1 82 ? 11.042 5.806 -0.687 1.00 96.62 82 THR A C 1
ATOM 649 O O . THR A 1 82 ? 11.184 4.811 -1.385 1.00 96.62 82 THR A O 1
ATOM 652 N N . ALA A 1 83 ? 9.868 6.445 -0.613 1.00 96.38 83 ALA A N 1
ATOM 653 C CA . ALA A 1 83 ? 8.712 6.076 -1.427 1.00 96.38 83 ALA A CA 1
ATOM 654 C C . ALA A 1 83 ? 8.877 6.443 -2.914 1.00 96.38 83 ALA A C 1
ATOM 656 O O . ALA A 1 83 ? 8.155 5.891 -3.752 1.00 96.38 83 ALA A O 1
ATOM 657 N N . LEU A 1 84 ? 9.780 7.383 -3.225 1.00 96.44 84 LEU A N 1
ATOM 658 C CA . LEU A 1 84 ? 10.034 7.908 -4.573 1.00 96.44 84 LEU A CA 1
ATOM 659 C C . LEU A 1 84 ? 11.509 7.867 -4.990 1.00 96.44 84 LEU A C 1
ATOM 661 O O . LEU A 1 84 ? 11.792 7.911 -6.181 1.00 96.44 84 LEU A O 1
ATOM 665 N N . HIS A 1 85 ? 12.427 7.805 -4.026 1.00 95.88 85 HIS A N 1
ATOM 666 C CA . HIS A 1 85 ? 13.864 7.902 -4.261 1.00 95.88 85 HIS A CA 1
ATOM 667 C C . HIS A 1 85 ? 14.590 6.627 -3.849 1.00 95.88 85 HIS A C 1
ATOM 669 O O . HIS A 1 85 ? 14.146 5.885 -2.967 1.00 95.88 85 HIS A O 1
ATOM 675 N N . GLY A 1 86 ? 15.756 6.408 -4.456 1.00 95.56 86 GLY A N 1
ATOM 676 C CA . GLY A 1 86 ? 16.519 5.180 -4.288 1.00 95.56 86 GLY A CA 1
ATOM 677 C C . GLY A 1 86 ? 15.948 4.015 -5.097 1.00 95.56 86 GLY A C 1
ATOM 678 O O . GLY A 1 86 ? 14.770 3.968 -5.452 1.00 95.56 86 GLY A O 1
ATOM 679 N N . ARG A 1 87 ? 16.818 3.050 -5.403 1.00 95.50 87 ARG A N 1
ATOM 680 C CA . ARG A 1 87 ? 16.545 1.956 -6.352 1.00 95.50 87 ARG A CA 1
ATOM 681 C C . ARG A 1 87 ? 15.315 1.122 -5.971 1.00 95.50 87 ARG A C 1
ATOM 683 O O . ARG A 1 87 ? 14.570 0.697 -6.843 1.00 95.50 87 ARG A O 1
ATOM 690 N N . GLU A 1 88 ? 15.072 0.958 -4.674 1.00 96.62 88 GLU A N 1
ATOM 691 C CA . GLU A 1 88 ? 13.968 0.166 -4.111 1.00 96.62 88 GLU A CA 1
ATOM 692 C C . GLU A 1 88 ? 12.581 0.766 -4.398 1.00 96.62 88 GLU A C 1
ATOM 694 O O . GLU A 1 88 ? 11.583 0.046 -4.463 1.00 96.62 88 GLU A O 1
ATOM 699 N N . SER A 1 89 ? 12.506 2.072 -4.677 1.00 96.88 89 SER A N 1
ATOM 700 C CA . SER A 1 89 ? 11.256 2.724 -5.092 1.00 96.88 89 SER A CA 1
ATOM 701 C C . SER A 1 89 ? 10.761 2.263 -6.475 1.00 96.88 89 SER A C 1
ATOM 703 O O . SER A 1 89 ? 9.587 2.448 -6.809 1.00 96.88 89 SER A O 1
ATOM 705 N N . ALA A 1 90 ? 11.627 1.628 -7.277 1.00 96.69 90 ALA A N 1
ATOM 706 C CA . ALA A 1 90 ? 11.297 1.147 -8.617 1.00 96.69 90 ALA A CA 1
ATOM 707 C C . ALA A 1 90 ? 10.465 -0.144 -8.618 1.00 96.69 90 ALA A C 1
ATOM 709 O O . ALA A 1 90 ? 9.730 -0.376 -9.581 1.00 96.69 90 ALA A O 1
ATOM 710 N N . THR A 1 91 ? 10.571 -0.963 -7.564 1.00 95.44 91 THR A N 1
ATOM 711 C CA . THR A 1 91 ? 10.093 -2.360 -7.493 1.00 95.44 91 THR A CA 1
ATOM 712 C C . THR A 1 91 ? 8.694 -2.556 -8.086 1.00 95.44 91 THR A C 1
ATOM 714 O O . THR A 1 91 ? 8.509 -3.218 -9.106 1.00 95.44 91 THR A O 1
ATOM 717 N N . ALA A 1 92 ? 7.676 -1.925 -7.503 1.00 96.50 92 ALA A N 1
ATOM 718 C CA . ALA A 1 92 ? 6.299 -2.117 -7.952 1.00 96.50 92 ALA A CA 1
ATOM 719 C C . ALA A 1 92 ? 6.091 -1.701 -9.419 1.00 96.50 92 ALA A C 1
ATOM 721 O O . ALA A 1 92 ? 5.384 -2.375 -10.173 1.00 96.50 92 ALA A O 1
ATOM 722 N N . ARG A 1 93 ? 6.718 -0.595 -9.843 1.00 97.94 93 ARG A N 1
ATOM 723 C CA . ARG A 1 93 ? 6.497 -0.030 -11.178 1.00 97.94 93 ARG A CA 1
ATOM 724 C C . ARG A 1 93 ? 7.249 -0.783 -12.265 1.00 97.94 93 ARG A C 1
ATOM 726 O O . ARG A 1 93 ? 6.703 -0.912 -13.359 1.00 97.94 93 ARG A O 1
ATOM 733 N N . THR A 1 94 ? 8.450 -1.299 -12.007 1.00 97.75 94 THR A N 1
ATOM 734 C CA . THR A 1 94 ? 9.191 -2.106 -12.993 1.00 97.75 94 THR A CA 1
ATOM 735 C C . THR A 1 94 ? 8.419 -3.381 -13.323 1.00 97.75 94 THR A C 1
ATOM 737 O O . THR A 1 94 ? 8.153 -3.644 -14.499 1.00 97.75 94 THR A O 1
ATOM 740 N N . ALA A 1 95 ? 7.935 -4.102 -12.303 1.00 97.94 95 ALA A N 1
ATOM 741 C CA . ALA A 1 95 ? 7.083 -5.279 -12.484 1.00 97.94 95 ALA A CA 1
ATOM 742 C C . ALA A 1 95 ? 5.784 -4.948 -13.241 1.00 97.94 95 ALA A C 1
ATOM 744 O O . ALA A 1 95 ? 5.433 -5.635 -14.207 1.00 97.94 95 ALA A O 1
ATOM 745 N N . ALA A 1 96 ? 5.099 -3.864 -12.859 1.00 98.00 96 ALA A N 1
ATOM 746 C CA . ALA A 1 96 ? 3.872 -3.431 -13.526 1.00 98.00 96 ALA A CA 1
ATOM 747 C C . ALA A 1 96 ? 4.097 -3.024 -14.991 1.00 98.00 96 ALA A C 1
ATOM 749 O O . ALA A 1 96 ? 3.303 -3.394 -15.856 1.00 98.00 96 ALA A O 1
ATOM 750 N N . SER A 1 97 ? 5.196 -2.328 -15.291 1.00 98.06 97 SER A N 1
ATOM 751 C CA . SER A 1 97 ? 5.522 -1.897 -16.657 1.00 98.06 97 SER A CA 1
ATOM 752 C C . SER A 1 97 ? 5.834 -3.096 -17.557 1.00 98.06 97 SER A C 1
ATOM 754 O O . SER A 1 97 ? 5.321 -3.195 -18.673 1.00 98.06 97 SER A O 1
ATOM 756 N N . ALA A 1 98 ? 6.588 -4.074 -17.040 1.00 97.50 98 ALA A N 1
ATOM 757 C CA . ALA A 1 98 ? 6.882 -5.312 -17.757 1.00 97.50 98 ALA A CA 1
ATOM 758 C C . ALA A 1 98 ? 5.618 -6.142 -18.045 1.00 97.50 98 ALA A C 1
ATOM 760 O O . ALA A 1 98 ? 5.553 -6.838 -19.064 1.00 97.50 98 ALA A O 1
ATOM 761 N N . ALA A 1 99 ? 4.619 -6.096 -17.159 1.00 97.38 99 ALA A N 1
ATOM 762 C CA . ALA A 1 99 ? 3.325 -6.734 -17.377 1.00 97.38 99 ALA A CA 1
ATOM 763 C C . ALA A 1 99 ? 2.470 -5.963 -18.400 1.00 97.38 99 ALA A C 1
ATOM 765 O O . ALA A 1 99 ? 1.958 -6.570 -19.345 1.00 97.38 99 ALA A O 1
ATOM 766 N N . SER A 1 100 ? 2.394 -4.632 -18.272 1.00 96.75 100 SER A N 1
ATOM 767 C CA . SER A 1 100 ? 1.695 -3.713 -19.187 1.00 96.75 100 SER A CA 1
ATOM 768 C C . SER A 1 100 ? 2.158 -3.888 -20.640 1.00 96.75 100 SER A C 1
ATOM 770 O O . SER A 1 100 ? 1.346 -4.126 -21.545 1.00 96.75 100 SER A O 1
ATOM 772 N N . ALA A 1 101 ? 3.478 -3.911 -20.863 1.00 96.75 101 ALA A N 1
ATOM 773 C CA . ALA A 1 101 ? 4.078 -4.088 -22.186 1.00 96.75 101 ALA A CA 1
ATOM 774 C C . ALA A 1 101 ? 3.659 -5.399 -22.879 1.00 96.75 101 ALA A C 1
ATOM 776 O O . ALA A 1 101 ? 3.592 -5.467 -24.106 1.00 96.75 101 ALA A O 1
ATOM 777 N N . ARG A 1 102 ? 3.323 -6.437 -22.104 1.00 95.62 102 ARG A N 1
ATOM 778 C CA . ARG A 1 102 ? 2.931 -7.766 -22.606 1.00 95.62 102 ARG A CA 1
ATOM 779 C C . ARG A 1 102 ? 1.438 -8.069 -22.466 1.00 95.62 102 ARG A C 1
ATOM 781 O O . ARG A 1 102 ? 1.013 -9.164 -22.827 1.00 95.62 102 ARG A O 1
ATOM 788 N N . GLY A 1 103 ? 0.635 -7.127 -21.966 1.00 94.38 103 GLY A N 1
ATOM 789 C CA . GLY A 1 103 ? -0.796 -7.340 -21.721 1.00 94.38 103 GLY A CA 1
ATOM 790 C C . GLY A 1 103 ? -1.081 -8.379 -20.628 1.00 94.38 103 GLY A C 1
ATOM 791 O O . GLY A 1 103 ? -2.111 -9.054 -20.662 1.00 94.38 103 GLY A O 1
ATOM 792 N N . ILE A 1 104 ? -0.160 -8.543 -19.677 1.00 94.88 104 ILE A N 1
ATOM 793 C CA . ILE A 1 104 ? -0.306 -9.455 -18.540 1.00 94.88 104 ILE A CA 1
ATOM 794 C C . ILE A 1 104 ? -1.026 -8.713 -17.410 1.00 94.88 104 ILE A C 1
ATOM 796 O O . ILE A 1 104 ? -0.668 -7.592 -17.067 1.00 94.88 104 ILE A O 1
ATOM 800 N N . ARG A 1 105 ? -2.041 -9.349 -16.816 1.00 90.25 105 ARG A N 1
ATOM 801 C CA . ARG A 1 105 ? -2.824 -8.763 -15.710 1.00 90.25 105 ARG A CA 1
ATOM 802 C C . ARG A 1 105 ? -2.264 -9.062 -14.323 1.00 90.25 105 ARG A C 1
ATOM 804 O O . ARG A 1 105 ? -2.642 -8.397 -13.372 1.00 90.25 105 ARG A O 1
ATOM 811 N N . THR A 1 106 ? -1.418 -10.080 -14.196 1.00 94.81 106 THR A N 1
ATOM 812 C CA . THR A 1 106 ? -0.855 -10.502 -12.912 1.00 94.81 106 THR A CA 1
ATOM 813 C C . THR A 1 106 ? 0.502 -9.847 -12.699 1.00 94.81 106 THR A C 1
ATOM 815 O O . THR A 1 106 ? 1.454 -10.172 -13.406 1.00 94.81 106 THR A O 1
ATOM 818 N N . VAL A 1 107 ? 0.576 -8.966 -11.704 1.00 97.38 107 VAL A N 1
ATOM 819 C CA . VAL A 1 107 ? 1.808 -8.346 -11.206 1.00 97.38 107 VAL A CA 1
ATOM 820 C C . VAL A 1 107 ? 1.985 -8.774 -9.758 1.00 97.38 107 VAL A C 1
ATOM 822 O O . VAL A 1 107 ? 1.156 -8.433 -8.907 1.00 97.38 107 VAL A O 1
ATOM 825 N N . LEU A 1 108 ? 3.025 -9.559 -9.497 1.00 97.00 108 LEU A N 1
ATOM 826 C CA . LEU A 1 108 ? 3.281 -10.157 -8.194 1.00 97.00 108 LEU A CA 1
ATOM 827 C C . LEU A 1 108 ? 4.212 -9.268 -7.363 1.00 97.00 108 LEU A C 1
ATOM 829 O O . LEU A 1 108 ? 5.147 -8.683 -7.896 1.00 97.00 108 LEU A O 1
ATOM 833 N N . THR A 1 109 ? 3.995 -9.184 -6.054 1.00 96.94 109 THR A N 1
ATOM 834 C CA . THR A 1 109 ? 5.014 -8.644 -5.151 1.00 96.94 109 THR A CA 1
ATOM 835 C C . THR A 1 109 ? 5.097 -9.458 -3.868 1.00 96.94 109 THR A C 1
ATOM 837 O O . THR A 1 109 ? 4.060 -9.791 -3.290 1.00 96.94 109 THR A O 1
ATOM 840 N N . GLU A 1 110 ? 6.308 -9.758 -3.410 1.00 97.06 110 GLU A N 1
ATOM 841 C CA . GLU A 1 110 ? 6.535 -10.110 -2.008 1.00 97.06 110 GLU A CA 1
ATOM 842 C C . GLU A 1 110 ? 6.557 -8.826 -1.169 1.00 97.06 110 GLU A C 1
ATOM 844 O O . GLU A 1 110 ? 7.220 -7.863 -1.544 1.00 97.06 110 GLU A O 1
ATOM 849 N N . ALA A 1 111 ? 5.815 -8.782 -0.060 1.00 96.31 111 ALA A N 1
ATOM 850 C CA . ALA A 1 111 ? 5.737 -7.596 0.795 1.00 96.31 111 ALA A CA 1
ATOM 851 C C . ALA A 1 111 ? 5.683 -7.954 2.282 1.00 96.31 111 ALA A C 1
ATOM 853 O O . ALA A 1 111 ? 5.243 -9.043 2.652 1.00 96.31 111 ALA A O 1
ATOM 854 N N . LEU A 1 112 ? 6.042 -6.976 3.124 1.00 96.12 112 LEU A N 1
ATOM 855 C CA . LEU A 1 112 ? 5.995 -7.007 4.598 1.00 96.12 112 LEU A CA 1
ATOM 856 C C . LEU A 1 112 ? 7.069 -7.878 5.279 1.00 96.12 112 LEU A C 1
ATOM 858 O O . LEU A 1 112 ? 7.165 -7.866 6.506 1.00 96.12 112 LEU A O 1
ATOM 862 N N . GLY A 1 113 ? 7.915 -8.565 4.508 1.00 95.06 113 GLY A N 1
ATOM 863 C CA . GLY A 1 113 ? 9.002 -9.395 5.026 1.00 95.06 113 GLY A CA 1
ATOM 864 C C . GLY A 1 113 ? 10.205 -8.588 5.510 1.00 95.06 113 GLY A C 1
ATOM 865 O O . GLY A 1 113 ? 10.569 -7.569 4.922 1.00 95.06 113 GLY A O 1
ATOM 866 N N . ALA A 1 114 ? 10.842 -9.040 6.592 1.00 95.69 114 ALA A N 1
ATOM 867 C CA . ALA A 1 114 ? 11.976 -8.349 7.216 1.00 95.69 114 ALA A CA 1
ATOM 868 C C . ALA A 1 114 ? 11.680 -6.882 7.620 1.00 95.69 114 ALA A C 1
ATOM 870 O O . ALA A 1 114 ? 12.589 -6.055 7.707 1.00 95.69 114 ALA A O 1
ATOM 871 N N . TYR A 1 115 ? 10.411 -6.535 7.876 1.00 96.31 115 TYR A N 1
ATOM 872 C CA . TYR A 1 115 ? 10.016 -5.207 8.369 1.00 96.31 115 TYR A CA 1
ATOM 873 C C . TYR A 1 115 ? 10.117 -5.062 9.899 1.00 96.31 115 TYR A C 1
ATOM 875 O O . TYR A 1 115 ? 9.928 -3.952 10.416 1.00 96.31 115 TYR A O 1
ATOM 883 N N . GLY A 1 116 ? 10.446 -6.139 10.624 1.00 95.62 116 GLY A N 1
ATOM 884 C CA . GLY A 1 116 ? 10.592 -6.121 12.083 1.00 95.62 116 GLY A CA 1
ATOM 885 C C . GLY A 1 116 ? 9.282 -6.397 12.827 1.00 95.62 116 GLY A C 1
ATOM 886 O O . GLY A 1 116 ? 8.191 -6.165 12.302 1.00 95.62 116 GLY A O 1
ATOM 887 N N . TRP A 1 117 ? 9.361 -6.767 14.112 1.00 96.56 117 TRP A N 1
ATOM 888 C CA . TRP A 1 117 ? 8.171 -6.872 14.980 1.00 96.56 117 TRP A CA 1
ATOM 889 C C . TRP A 1 117 ? 7.500 -5.523 15.265 1.00 96.56 117 TRP A C 1
ATOM 891 O O . TRP A 1 117 ? 6.420 -5.473 15.859 1.00 96.56 117 TRP A O 1
ATOM 901 N N . ARG A 1 118 ? 8.138 -4.426 14.843 1.00 95.75 118 ARG A N 1
ATOM 902 C CA . ARG A 1 118 ? 7.627 -3.051 14.905 1.00 95.75 118 ARG A CA 1
ATOM 903 C C . ARG A 1 118 ? 6.644 -2.693 13.798 1.00 95.75 118 ARG A C 1
ATOM 905 O O . ARG A 1 118 ? 6.008 -1.645 13.934 1.00 95.75 118 ARG A O 1
ATOM 912 N N . LEU A 1 119 ? 6.523 -3.520 12.757 1.00 95.75 119 LEU A N 1
ATOM 913 C CA . LEU A 1 119 ? 5.575 -3.303 11.668 1.00 95.75 119 LEU A CA 1
ATOM 914 C C . LEU A 1 119 ? 4.147 -3.156 12.220 1.00 95.75 119 LEU A C 1
ATOM 916 O O . LEU A 1 119 ? 3.637 -4.051 12.892 1.00 95.75 119 LEU A O 1
ATOM 920 N N . THR A 1 120 ? 3.512 -2.018 11.941 1.00 94.81 120 THR A N 1
ATOM 921 C CA . THR A 1 120 ? 2.128 -1.710 12.356 1.00 94.81 120 THR A CA 1
ATOM 922 C C . THR A 1 120 ? 1.148 -1.840 11.192 1.00 94.81 120 THR A C 1
ATOM 924 O O . THR A 1 120 ? 1.562 -1.845 10.034 1.00 94.81 120 THR A O 1
ATOM 927 N N . MET A 1 121 ? -0.169 -1.930 11.458 1.00 95.56 121 MET A N 1
ATOM 928 C CA . MET A 1 121 ? -1.185 -2.042 10.376 1.00 95.56 121 MET A CA 1
ATOM 929 C C . MET A 1 121 ? -1.330 -0.757 9.598 1.00 95.56 121 MET A C 1
ATOM 931 O O . MET A 1 121 ? -1.596 -0.808 8.405 1.00 95.56 121 MET A O 1
ATOM 935 N N . ASP A 1 122 ? -1.040 0.361 10.249 1.00 95.19 122 ASP A N 1
ATOM 936 C CA . ASP A 1 122 ? -0.776 1.641 9.616 1.00 95.19 122 ASP A CA 1
ATOM 937 C C . ASP A 1 122 ? 0.317 1.525 8.527 1.00 95.19 122 ASP A C 1
ATOM 939 O O . ASP A 1 122 ? 0.061 1.829 7.360 1.00 95.19 122 ASP A O 1
ATOM 943 N N . GLU A 1 123 ? 1.505 1.015 8.880 1.00 95.62 123 GLU A N 1
ATOM 944 C CA . GLU A 1 123 ? 2.629 0.852 7.944 1.00 95.62 123 GLU A CA 1
ATOM 945 C C . GLU A 1 123 ? 2.338 -0.197 6.863 1.00 95.62 123 GLU A C 1
ATOM 947 O O . GLU A 1 123 ? 2.615 0.030 5.685 1.00 95.62 123 GLU A O 1
ATOM 952 N N . ALA A 1 124 ? 1.748 -1.333 7.242 1.00 96.81 124 ALA A N 1
ATOM 953 C CA . ALA A 1 124 ? 1.414 -2.398 6.304 1.00 96.81 124 ALA A CA 1
ATOM 954 C C . ALA A 1 124 ? 0.372 -1.940 5.278 1.00 96.81 124 ALA A C 1
ATOM 956 O O . ALA A 1 124 ? 0.561 -2.150 4.082 1.00 96.81 124 ALA A O 1
ATOM 957 N N . LYS A 1 125 ? -0.700 -1.267 5.718 1.00 97.19 125 LYS A N 1
ATOM 958 C CA . LYS A 1 125 ? -1.712 -0.690 4.824 1.00 97.19 125 LYS A CA 1
ATOM 959 C C . LYS A 1 125 ? -1.085 0.303 3.850 1.00 97.19 125 LYS A C 1
ATOM 961 O O . LYS A 1 125 ? -1.364 0.222 2.658 1.00 97.19 125 LYS A O 1
ATOM 966 N N . TRP A 1 126 ? -0.218 1.190 4.344 1.00 97.94 126 TRP A N 1
ATOM 967 C CA . TRP A 1 126 ? 0.486 2.156 3.502 1.00 97.94 126 TRP A CA 1
ATOM 968 C C . TRP A 1 126 ? 1.331 1.478 2.421 1.00 97.94 126 TRP A C 1
ATOM 970 O O . TRP A 1 126 ? 1.199 1.818 1.248 1.00 97.94 126 TRP A O 1
ATOM 980 N N . LEU A 1 127 ? 2.161 0.494 2.791 1.00 98.19 127 LEU A N 1
ATOM 981 C CA . LEU A 1 127 ? 3.047 -0.179 1.836 1.00 98.19 127 LEU A CA 1
ATOM 982 C C . LEU A 1 127 ? 2.245 -0.949 0.781 1.00 98.19 127 LEU A C 1
ATOM 984 O O . LEU A 1 127 ? 2.578 -0.946 -0.402 1.00 98.19 127 LEU A O 1
ATOM 988 N N . LEU A 1 128 ? 1.151 -1.584 1.190 1.00 98.25 128 LEU A N 1
ATOM 989 C CA . LEU A 1 128 ? 0.275 -2.299 0.270 1.00 98.25 128 LEU A CA 1
ATOM 990 C C . LEU A 1 128 ? -0.416 -1.349 -0.720 1.00 98.25 128 LEU A C 1
ATOM 992 O O . LEU A 1 128 ? -0.446 -1.644 -1.914 1.00 98.25 128 LEU A O 1
ATOM 996 N N . ASP A 1 129 ? -0.902 -0.190 -0.270 1.00 98.50 129 ASP A N 1
ATOM 997 C CA . ASP A 1 129 ? -1.437 0.844 -1.166 1.00 98.50 129 ASP A CA 1
ATOM 998 C C . ASP A 1 129 ? -0.370 1.416 -2.108 1.00 98.50 129 ASP A C 1
ATOM 1000 O O . ASP A 1 129 ? -0.654 1.653 -3.286 1.00 98.50 129 ASP A O 1
ATOM 1004 N N . TRP A 1 130 ? 0.859 1.600 -1.609 1.00 98.38 130 TRP A N 1
ATOM 1005 C CA . TRP A 1 130 ? 2.018 2.041 -2.392 1.00 98.38 130 TRP A CA 1
ATOM 1006 C C . TRP A 1 130 ? 2.283 1.095 -3.574 1.00 98.38 130 TRP A C 1
ATOM 1008 O O . TRP A 1 130 ? 2.521 1.553 -4.697 1.00 98.38 130 TRP A O 1
ATOM 1018 N N . HIS A 1 131 ? 2.151 -0.216 -3.360 1.00 98.31 131 HIS A N 1
ATOM 1019 C CA . HIS A 1 131 ? 2.220 -1.224 -4.419 1.00 98.31 131 HIS A CA 1
ATOM 1020 C C . HIS A 1 131 ? 0.995 -1.202 -5.347 1.00 98.31 131 HIS A C 1
ATOM 1022 O O . HIS A 1 131 ? 1.146 -1.215 -6.572 1.00 98.31 131 HIS A O 1
ATOM 1028 N N . LEU A 1 132 ? -0.219 -1.146 -4.784 1.00 98.25 132 LEU A N 1
A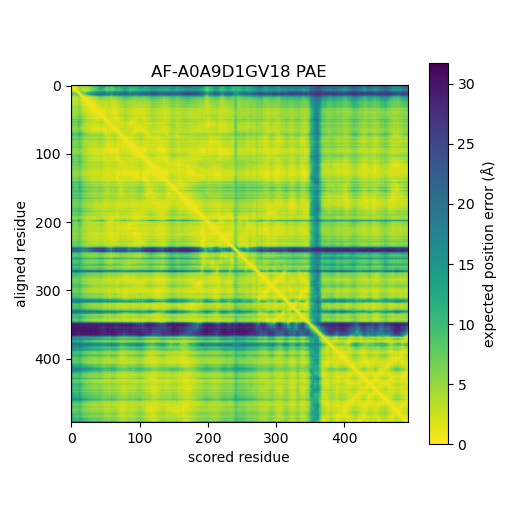TOM 1029 C CA . LEU A 1 132 ? -1.474 -1.167 -5.548 1.00 98.25 132 LEU A CA 1
ATOM 1030 C C . LEU A 1 132 ? -1.536 -0.026 -6.574 1.00 98.25 132 LEU A C 1
ATOM 1032 O O . LEU A 1 132 ? -1.783 -0.273 -7.755 1.00 98.25 132 LEU A O 1
ATOM 1036 N N . VAL A 1 133 ? -1.240 1.212 -6.157 1.00 97.88 133 VAL A N 1
ATOM 1037 C CA . VAL A 1 133 ? -1.302 2.385 -7.051 1.00 97.88 133 VAL A CA 1
ATOM 1038 C C . VAL A 1 133 ? -0.245 2.342 -8.156 1.00 97.88 133 VAL A C 1
ATOM 1040 O O . VAL A 1 133 ? -0.437 2.920 -9.225 1.00 97.88 133 VAL A O 1
ATOM 1043 N N . ARG A 1 134 ? 0.852 1.609 -7.932 1.00 97.62 134 ARG A N 1
ATOM 1044 C CA . ARG A 1 134 ? 1.918 1.382 -8.919 1.00 97.62 134 ARG A CA 1
ATOM 1045 C C . ARG A 1 134 ? 1.647 0.202 -9.847 1.00 97.62 134 ARG A C 1
ATOM 1047 O O . ARG A 1 134 ? 2.382 0.057 -10.821 1.00 97.62 134 ARG A O 1
ATOM 1054 N N . GLY A 1 135 ? 0.576 -0.561 -9.624 1.00 96.50 135 GLY A N 1
ATOM 1055 C CA . GLY A 1 135 ? 0.089 -1.593 -10.541 1.00 96.50 135 GLY A CA 1
ATOM 1056 C C . GLY A 1 135 ? 0.210 -3.029 -10.037 1.00 96.50 135 GLY A C 1
ATOM 1057 O O . GLY A 1 135 ? -0.096 -3.943 -10.799 1.00 96.50 135 GLY A O 1
ATOM 1058 N N . THR A 1 136 ? 0.624 -3.261 -8.787 1.00 97.31 136 THR A N 1
ATOM 1059 C CA . THR A 1 136 ? 0.611 -4.610 -8.202 1.00 97.31 136 THR A CA 1
ATOM 1060 C C . THR A 1 136 ? -0.825 -5.127 -8.085 1.00 97.31 136 THR A C 1
ATOM 1062 O O . THR A 1 136 ? -1.706 -4.444 -7.568 1.00 97.31 136 THR A O 1
ATOM 1065 N N . THR A 1 137 ? -1.063 -6.365 -8.519 1.00 95.25 137 THR A N 1
ATOM 1066 C CA . THR A 1 137 ? -2.391 -7.006 -8.480 1.00 95.25 137 THR A CA 1
ATOM 1067 C C . THR A 1 137 ? -2.399 -8.309 -7.686 1.00 95.25 137 THR A C 1
ATOM 1069 O O . THR A 1 137 ? -3.445 -8.935 -7.521 1.00 95.25 137 THR A O 1
ATOM 1072 N N . THR A 1 138 ? -1.244 -8.798 -7.239 1.00 95.19 138 THR A N 1
ATOM 1073 C CA . THR A 1 138 ? -1.123 -10.058 -6.503 1.00 95.19 138 THR A CA 1
ATOM 1074 C C . THR A 1 138 ? -0.016 -9.938 -5.466 1.00 95.19 138 THR A C 1
ATOM 1076 O O . THR A 1 138 ? 1.113 -9.592 -5.790 1.00 95.19 138 THR A O 1
ATOM 1079 N N . PHE A 1 139 ? -0.346 -10.225 -4.209 1.00 96.75 139 PHE A N 1
ATOM 1080 C CA . PHE A 1 139 ? 0.573 -10.088 -3.082 1.00 96.75 139 PHE A CA 1
ATOM 1081 C C . PHE A 1 139 ? 0.944 -11.452 -2.514 1.00 96.75 139 PHE A C 1
ATOM 1083 O O . PHE A 1 139 ? 0.072 -12.279 -2.239 1.00 96.75 139 PHE A O 1
ATOM 1090 N N . VAL A 1 140 ? 2.237 -11.644 -2.281 1.00 96.25 140 VAL A N 1
ATOM 1091 C CA . VAL A 1 140 ? 2.796 -12.683 -1.422 1.00 96.25 140 VAL A CA 1
ATOM 1092 C C . VAL A 1 140 ? 3.154 -12.000 -0.106 1.00 96.25 140 VAL A C 1
ATOM 1094 O O . VAL A 1 140 ? 4.155 -11.299 -0.004 1.00 96.25 140 VAL A O 1
ATOM 1097 N N . LEU A 1 141 ? 2.283 -12.132 0.894 1.00 96.12 141 LEU A N 1
ATOM 1098 C CA . LEU A 1 141 ? 2.516 -11.526 2.204 1.00 96.12 141 LEU A CA 1
ATOM 1099 C C . LEU A 1 141 ? 3.543 -12.367 2.968 1.00 96.12 141 LEU A C 1
ATOM 1101 O O . LEU A 1 141 ? 3.251 -13.507 3.342 1.00 96.12 141 LEU A O 1
ATOM 1105 N N . HIS A 1 142 ? 4.732 -11.808 3.180 1.00 94.06 142 HIS A N 1
ATOM 1106 C CA . HIS A 1 142 ? 5.810 -12.440 3.925 1.00 94.06 142 HIS A CA 1
ATOM 1107 C C . HIS A 1 142 ? 5.710 -12.053 5.413 1.00 94.06 142 HIS A C 1
ATOM 1109 O O . HIS A 1 142 ? 5.814 -10.883 5.760 1.00 94.06 142 HIS A O 1
ATOM 1115 N N . ALA A 1 143 ? 5.526 -12.989 6.341 1.00 92.19 143 ALA A N 1
ATOM 1116 C CA . ALA A 1 143 ? 5.187 -14.395 6.120 1.00 92.19 143 ALA A CA 1
ATOM 1117 C C . ALA A 1 143 ? 4.296 -14.925 7.247 1.00 92.19 143 ALA A C 1
ATOM 1119 O O . ALA A 1 143 ? 4.095 -14.270 8.263 1.00 92.19 143 ALA A O 1
ATOM 1120 N N . PHE A 1 144 ? 3.750 -16.125 7.055 1.00 95.12 144 PHE A N 1
ATOM 1121 C CA . PHE A 1 144 ? 2.977 -16.842 8.068 1.00 95.12 144 PHE A CA 1
ATOM 1122 C C . PHE A 1 144 ? 3.845 -17.946 8.663 1.00 95.12 144 PHE A C 1
ATOM 1124 O O . PHE A 1 144 ? 4.098 -18.967 8.020 1.00 95.12 144 PHE A O 1
ATOM 1131 N N . PHE A 1 145 ? 4.337 -17.728 9.877 1.00 95.19 145 PHE A N 1
ATOM 1132 C CA . PHE A 1 145 ? 5.275 -18.632 10.527 1.00 95.19 145 PHE A CA 1
ATOM 1133 C C . PHE A 1 145 ? 4.551 -19.801 11.193 1.00 95.19 145 PHE A C 1
ATOM 1135 O O . PHE A 1 145 ? 3.606 -19.626 11.956 1.00 95.19 145 PHE A O 1
ATOM 1142 N N . GLU A 1 146 ? 5.061 -21.014 10.981 1.00 93.75 146 GLU A N 1
ATOM 1143 C CA . GLU A 1 146 ? 4.581 -22.198 11.705 1.00 93.75 146 GLU A CA 1
ATOM 1144 C C . GLU A 1 146 ? 5.023 -22.192 13.183 1.00 93.75 146 GLU A C 1
ATOM 1146 O O . GLU A 1 146 ? 4.379 -22.794 14.043 1.00 93.75 146 GLU A O 1
ATOM 1151 N N . SER A 1 147 ? 6.154 -21.550 13.506 1.00 94.44 147 SER A N 1
ATOM 1152 C CA . SER A 1 147 ? 6.672 -21.506 14.876 1.00 94.44 147 SER A CA 1
ATOM 1153 C C . SER A 1 147 ? 7.676 -20.377 15.099 1.00 94.44 147 SER A C 1
ATOM 1155 O O . SER A 1 147 ? 8.755 -20.380 14.517 1.00 94.44 147 SER A O 1
ATOM 1157 N N . VAL A 1 148 ? 7.429 -19.564 16.125 1.00 96.12 148 VAL A N 1
ATOM 1158 C CA . VAL A 1 148 ? 8.328 -18.505 16.640 1.00 96.12 148 VAL A CA 1
ATOM 1159 C C . VAL A 1 148 ? 9.268 -18.955 17.776 1.00 96.12 148 VAL A C 1
ATOM 1161 O O . VAL A 1 148 ? 9.806 -18.142 18.521 1.00 96.12 148 VAL A O 1
ATOM 1164 N N . ARG A 1 149 ? 9.473 -20.265 17.978 1.00 95.50 149 ARG A N 1
ATOM 1165 C CA . ARG A 1 149 ? 10.353 -20.769 19.053 1.00 95.50 149 ARG A CA 1
ATOM 1166 C C . ARG A 1 149 ? 11.826 -20.425 18.814 1.00 95.50 149 ARG A C 1
ATOM 1168 O O . ARG A 1 149 ? 12.421 -20.908 17.844 1.00 95.50 149 ARG A O 1
ATOM 1175 N N . GLY A 1 150 ? 12.431 -19.734 19.782 1.00 94.06 150 GLY A N 1
ATOM 1176 C CA . GLY A 1 150 ? 13.845 -19.352 19.762 1.00 94.06 150 GLY A CA 1
ATOM 1177 C C . GLY A 1 150 ? 14.130 -18.347 18.648 1.00 94.06 150 GLY A C 1
ATOM 1178 O O . GLY A 1 150 ? 13.313 -17.474 18.381 1.00 94.06 150 GLY A O 1
ATOM 1179 N N . ASN A 1 151 ? 15.257 -18.510 17.952 1.00 92.94 151 ASN A N 1
ATOM 1180 C CA . ASN A 1 151 ? 15.683 -17.570 16.908 1.00 92.94 151 ASN A CA 1
ATOM 1181 C C . ASN A 1 151 ? 14.762 -17.514 15.679 1.00 92.94 151 ASN A C 1
ATOM 1183 O O . ASN A 1 151 ? 14.890 -16.590 14.891 1.00 92.94 151 ASN A O 1
ATOM 1187 N N . ARG A 1 152 ? 13.813 -18.448 15.532 1.00 94.50 152 ARG A N 1
ATOM 1188 C CA . ARG A 1 152 ? 12.828 -18.423 14.436 1.00 94.50 152 ARG A CA 1
ATOM 1189 C C . ARG A 1 152 ? 11.941 -17.181 14.458 1.00 94.50 152 ARG A C 1
ATOM 1191 O O . ARG A 1 152 ? 11.414 -16.797 13.429 1.00 94.50 152 ARG A O 1
ATOM 1198 N N . ALA A 1 153 ? 11.766 -16.557 15.625 1.00 95.12 153 ALA A N 1
ATOM 1199 C CA . ALA A 1 153 ? 11.053 -15.288 15.720 1.00 95.12 153 ALA A CA 1
ATOM 1200 C C . ALA A 1 153 ? 11.777 -14.136 14.998 1.00 95.12 153 ALA A C 1
ATOM 1202 O O . ALA A 1 153 ? 11.168 -13.098 14.805 1.00 95.12 153 ALA A O 1
ATOM 1203 N N . PHE A 1 154 ? 13.049 -14.294 14.626 1.00 94.12 154 PHE A N 1
ATOM 1204 C CA . PHE A 1 154 ? 13.901 -13.238 14.063 1.00 94.12 154 PHE A CA 1
ATOM 1205 C C . PHE A 1 154 ? 14.503 -13.646 12.708 1.00 94.12 154 PHE A C 1
ATOM 1207 O O . PHE A 1 154 ? 15.573 -13.186 12.316 1.00 94.12 154 PHE A O 1
ATOM 1214 N N . GLU A 1 155 ? 13.869 -14.607 12.033 1.00 90.88 155 GLU A N 1
ATOM 1215 C CA . GLU A 1 155 ? 14.235 -15.035 10.687 1.00 90.88 155 GLU A CA 1
ATOM 1216 C C . GLU A 1 155 ? 13.302 -14.328 9.696 1.00 90.88 155 GLU A C 1
ATOM 1218 O O . GLU A 1 155 ? 12.241 -14.844 9.353 1.00 90.88 155 GLU A O 1
ATOM 1223 N N . SER A 1 156 ? 13.678 -13.110 9.290 1.00 92.50 156 SER A N 1
ATOM 1224 C CA . SER A 1 156 ? 12.907 -12.263 8.360 1.00 92.50 156 SER A CA 1
ATOM 1225 C C . SER A 1 156 ? 11.517 -11.865 8.885 1.00 92.50 156 SER A C 1
ATOM 1227 O O . SER A 1 156 ? 10.520 -11.902 8.163 1.00 92.50 156 SER A O 1
ATOM 1229 N N . GLU A 1 157 ? 11.453 -11.471 10.155 1.00 94.19 157 GLU A N 1
ATOM 1230 C CA . GLU A 1 157 ? 10.252 -11.058 10.889 1.00 94.19 157 GLU A CA 1
ATOM 1231 C C . GLU A 1 157 ? 9.479 -9.881 10.236 1.00 94.19 157 GLU A C 1
ATOM 1233 O O . GLU A 1 157 ? 10.070 -9.069 9.514 1.00 94.19 157 GLU A O 1
ATOM 1238 N N . PRO A 1 158 ? 8.174 -9.708 10.526 1.00 95.00 158 PRO A N 1
ATOM 1239 C CA . PRO A 1 158 ? 7.366 -10.427 11.517 1.00 95.00 158 PRO A CA 1
ATOM 1240 C C . PRO A 1 158 ? 6.607 -11.639 10.963 1.00 95.00 158 PRO A C 1
ATOM 1242 O O . PRO A 1 158 ? 6.375 -11.761 9.763 1.00 95.00 158 PRO A O 1
ATOM 1245 N N . ASP A 1 159 ? 6.127 -12.492 11.876 1.00 96.19 159 ASP A N 1
ATOM 1246 C CA . ASP A 1 159 ? 4.962 -13.325 11.566 1.00 96.19 159 ASP A CA 1
ATOM 1247 C C . ASP A 1 159 ? 3.764 -12.399 11.303 1.00 96.19 159 ASP A C 1
ATOM 1249 O O . ASP A 1 159 ? 3.516 -11.466 12.067 1.00 96.19 159 ASP A O 1
ATOM 1253 N N . LEU A 1 160 ? 3.000 -12.643 10.247 1.00 95.12 160 LEU A N 1
ATOM 1254 C CA . LEU A 1 160 ? 1.706 -11.998 9.999 1.00 95.12 160 LEU A CA 1
ATOM 1255 C C . LEU A 1 160 ? 0.545 -12.831 10.555 1.00 95.12 160 LEU A C 1
ATOM 1257 O O . LEU A 1 160 ? -0.595 -12.372 10.569 1.00 95.12 160 LEU A O 1
ATOM 1261 N N . GLY A 1 161 ? 0.843 -14.057 10.986 1.00 94.12 161 GLY A N 1
ATOM 1262 C CA . GLY A 1 161 ? -0.073 -15.063 11.484 1.00 94.12 161 GLY A CA 1
ATOM 1263 C C . GLY A 1 161 ? -0.357 -15.012 12.984 1.00 94.12 161 GLY A C 1
ATOM 1264 O O . GLY A 1 161 ? -0.241 -13.986 13.652 1.00 94.12 161 GLY A O 1
ATOM 1265 N N . LEU A 1 162 ? -0.723 -16.189 13.497 1.00 93.50 162 LEU A N 1
ATOM 1266 C CA . LEU A 1 162 ? -1.061 -16.527 14.885 1.00 93.50 162 LEU A CA 1
ATOM 1267 C C . LEU A 1 162 ? -0.179 -15.866 15.956 1.00 93.50 162 LEU A C 1
ATOM 1269 O O . LEU A 1 162 ? -0.661 -15.629 17.064 1.00 93.50 162 LEU A O 1
ATOM 1273 N N . HIS A 1 163 ? 1.111 -15.661 15.689 1.00 94.88 163 HIS A N 1
ATOM 1274 C CA . HIS A 1 163 ? 2.061 -15.186 16.692 1.00 94.88 163 HIS A CA 1
ATOM 1275 C C . HIS A 1 163 ? 2.146 -13.662 16.776 1.00 94.88 163 HIS A C 1
ATOM 1277 O O . HIS A 1 163 ? 2.862 -13.129 17.626 1.00 94.88 163 HIS A O 1
ATOM 1283 N N . ASN A 1 164 ? 1.414 -12.950 15.924 1.00 95.50 164 ASN A N 1
ATOM 1284 C CA . ASN A 1 164 ? 1.377 -11.503 15.948 1.00 95.50 164 ASN A CA 1
ATOM 1285 C C . ASN A 1 164 ? 0.122 -10.982 16.652 1.00 95.50 164 ASN A C 1
ATOM 1287 O O . ASN A 1 164 ? -0.990 -11.437 16.394 1.00 95.50 164 ASN A O 1
ATOM 1291 N N . ALA A 1 165 ? 0.291 -10.001 17.536 1.00 94.38 165 ALA A N 1
ATOM 1292 C CA . ALA A 1 165 ? -0.780 -9.454 18.357 1.00 94.38 165 ALA A CA 1
ATOM 1293 C C . ALA A 1 165 ? -1.910 -8.834 17.522 1.00 94.38 165 ALA A C 1
ATOM 1295 O O . ALA A 1 165 ? -3.070 -8.914 17.914 1.00 94.38 165 ALA A O 1
ATOM 1296 N N . TRP A 1 166 ? -1.610 -8.296 16.336 1.00 92.50 166 TRP A N 1
ATOM 1297 C CA . TRP A 1 166 ? -2.625 -7.784 15.407 1.00 92.50 166 TRP A CA 1
ATOM 1298 C C . TRP A 1 166 ? -3.353 -8.871 14.578 1.00 92.50 166 TRP A C 1
ATOM 1300 O O . TRP A 1 166 ? -4.219 -8.521 13.779 1.00 92.50 166 TRP A O 1
ATOM 1310 N N . TRP A 1 167 ? -3.058 -10.174 14.752 1.00 95.25 167 TRP A N 1
ATOM 1311 C CA . TRP A 1 167 ? -3.704 -11.283 14.019 1.00 95.25 167 TRP A CA 1
ATOM 1312 C C . TRP A 1 167 ? -5.239 -11.219 14.024 1.00 95.25 167 TRP A C 1
ATOM 1314 O O . TRP A 1 167 ? -5.834 -11.413 12.961 1.00 95.25 167 TRP A O 1
ATOM 1324 N N . PRO A 1 168 ? -5.909 -10.872 15.146 1.00 94.94 168 PRO A N 1
ATOM 1325 C CA . PRO A 1 168 ? -7.366 -10.729 15.174 1.00 94.94 168 PRO A CA 1
ATOM 1326 C C . PRO A 1 168 ? -7.929 -9.641 14.247 1.00 94.94 168 PRO A C 1
ATOM 1328 O O . PRO A 1 168 ? -9.142 -9.590 14.067 1.00 94.94 168 PRO A O 1
ATOM 1331 N N . HIS A 1 169 ? -7.076 -8.772 13.697 1.00 96.06 169 HIS A N 1
ATOM 1332 C CA . HIS A 1 169 ? -7.438 -7.678 12.794 1.00 96.06 169 HIS A CA 1
ATOM 1333 C C . HIS A 1 169 ? -6.999 -7.924 11.338 1.00 96.06 169 HIS A C 1
ATOM 1335 O O . HIS A 1 169 ? -7.286 -7.105 10.464 1.00 96.06 169 HIS A O 1
ATOM 1341 N N . LEU A 1 170 ? -6.287 -9.022 11.047 1.00 95.50 170 LEU A N 1
ATOM 1342 C CA . LEU A 1 170 ? -5.728 -9.285 9.713 1.00 95.50 170 LEU A CA 1
ATOM 1343 C C . LEU A 1 170 ? -6.811 -9.442 8.629 1.00 95.50 170 LEU A C 1
ATOM 1345 O O . LEU A 1 170 ? -6.596 -9.114 7.460 1.00 95.50 170 LEU A O 1
ATOM 1349 N N . ASP A 1 171 ? -7.989 -9.929 9.001 1.00 95.31 171 ASP A N 1
ATOM 1350 C CA . ASP A 1 171 ? -9.168 -10.011 8.135 1.00 95.31 171 ASP A CA 1
ATOM 1351 C C . ASP A 1 171 ? -9.572 -8.645 7.556 1.00 95.31 171 ASP A C 1
ATOM 1353 O O . ASP A 1 171 ? -9.943 -8.584 6.385 1.00 95.31 171 ASP A O 1
ATOM 1357 N N . ALA A 1 172 ? -9.424 -7.544 8.300 1.00 95.56 172 ALA A N 1
ATOM 1358 C CA . ALA A 1 172 ? -9.694 -6.200 7.781 1.00 95.56 172 ALA A CA 1
ATOM 1359 C C . ALA A 1 172 ? -8.700 -5.807 6.672 1.00 95.56 172 ALA A C 1
ATOM 1361 O O . ALA A 1 172 ? -9.102 -5.382 5.583 1.00 95.56 172 ALA A O 1
ATOM 1362 N N . LEU A 1 173 ? -7.401 -6.036 6.903 1.00 96.19 173 LEU A N 1
ATOM 1363 C CA . LEU A 1 173 ? -6.346 -5.759 5.923 1.00 96.19 173 LEU A CA 1
ATOM 1364 C C . LEU A 1 173 ? -6.482 -6.630 4.666 1.00 96.19 173 LEU A C 1
ATOM 1366 O O . LEU A 1 173 ? -6.372 -6.143 3.540 1.00 96.19 173 LEU A O 1
ATOM 1370 N N . THR A 1 174 ? -6.768 -7.919 4.843 1.00 95.62 174 THR A N 1
ATOM 1371 C CA . THR A 1 174 ? -6.947 -8.854 3.722 1.00 95.62 174 THR A CA 1
ATOM 1372 C C . THR A 1 174 ? -8.257 -8.620 2.972 1.00 95.62 174 THR A C 1
ATOM 1374 O O . THR A 1 174 ? -8.280 -8.769 1.751 1.00 95.62 174 THR A O 1
ATOM 1377 N N . ALA A 1 175 ? -9.333 -8.188 3.640 1.00 95.69 175 ALA A N 1
ATOM 1378 C CA . ALA A 1 175 ? -10.560 -7.753 2.975 1.00 95.69 175 ALA A CA 1
ATOM 1379 C C . ALA A 1 175 ? -10.308 -6.519 2.101 1.00 95.69 175 ALA A C 1
ATOM 1381 O O . ALA A 1 175 ? -10.756 -6.491 0.952 1.00 95.69 175 ALA A O 1
ATOM 1382 N N . HIS A 1 176 ? -9.549 -5.544 2.609 1.00 95.75 176 HIS A N 1
ATOM 1383 C CA . HIS A 1 176 ? -9.102 -4.392 1.833 1.00 95.75 176 HIS A CA 1
ATOM 1384 C C . HIS A 1 176 ? -8.310 -4.810 0.588 1.00 95.75 176 HIS A C 1
ATOM 1386 O O . HIS A 1 176 ? -8.715 -4.477 -0.530 1.00 95.75 176 HIS A O 1
ATOM 1392 N N . LEU A 1 177 ? -7.259 -5.619 0.767 1.00 95.94 177 LEU A N 1
ATOM 1393 C CA . LEU A 1 177 ? -6.466 -6.142 -0.347 1.00 95.94 177 LEU A CA 1
ATOM 1394 C C . LEU A 1 177 ? -7.336 -6.880 -1.360 1.00 95.94 177 LEU A C 1
ATOM 1396 O O . LEU A 1 177 ? -7.225 -6.625 -2.555 1.00 95.94 177 LEU A O 1
ATOM 1400 N N . ARG A 1 178 ? -8.246 -7.747 -0.897 1.00 94.75 178 ARG A N 1
ATOM 1401 C CA . ARG A 1 178 ? -9.164 -8.492 -1.766 1.00 94.75 178 ARG A CA 1
ATOM 1402 C C . ARG A 1 178 ? -10.009 -7.553 -2.618 1.00 94.75 178 ARG A C 1
ATOM 1404 O O . ARG A 1 178 ? -10.141 -7.798 -3.813 1.00 94.75 178 ARG A O 1
ATOM 1411 N N . ARG A 1 179 ? -10.601 -6.505 -2.030 1.00 94.56 179 ARG A N 1
ATOM 1412 C CA . ARG A 1 179 ? -11.385 -5.517 -2.792 1.00 94.56 179 ARG A CA 1
ATOM 1413 C C . ARG A 1 179 ? -10.507 -4.841 -3.845 1.00 94.56 179 ARG A C 1
ATOM 1415 O O . ARG A 1 179 ? -10.900 -4.810 -5.007 1.00 94.56 179 ARG A O 1
ATOM 1422 N N . ALA A 1 180 ? -9.324 -4.375 -3.450 1.00 93.62 180 ALA A N 1
ATOM 1423 C CA . ALA A 1 180 ? -8.401 -3.675 -4.334 1.00 93.62 180 ALA A CA 1
ATOM 1424 C C . ALA A 1 180 ? -7.970 -4.543 -5.529 1.00 93.62 180 ALA A C 1
ATOM 1426 O O . ALA A 1 180 ? -8.193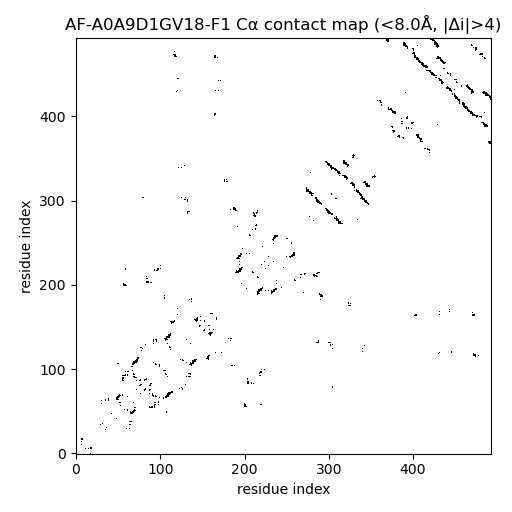 -4.164 -6.677 1.00 93.62 180 ALA A O 1
ATOM 1427 N N . VAL A 1 181 ? -7.439 -5.745 -5.281 1.00 91.81 181 VAL A N 1
ATOM 1428 C CA . VAL A 1 181 ? -6.935 -6.622 -6.353 1.00 91.81 181 VAL A CA 1
ATOM 1429 C C . VAL A 1 181 ? -8.044 -7.155 -7.260 1.00 91.81 181 VAL A C 1
ATOM 1431 O O . VAL A 1 181 ? -7.817 -7.329 -8.453 1.00 91.81 181 VAL A O 1
ATOM 1434 N N . MET A 1 182 ? -9.254 -7.375 -6.731 1.00 89.31 182 MET A N 1
ATOM 1435 C CA . MET A 1 182 ? -10.404 -7.787 -7.545 1.00 89.31 182 MET A CA 1
ATOM 1436 C C . MET A 1 182 ? -10.840 -6.688 -8.512 1.00 89.31 182 MET A C 1
ATOM 1438 O O . MET A 1 182 ? -11.200 -6.992 -9.648 1.00 89.31 182 MET A O 1
ATOM 1442 N N . VAL A 1 183 ? -10.808 -5.426 -8.072 1.00 91.12 183 VAL A N 1
ATOM 1443 C CA . VAL A 1 183 ? -11.102 -4.283 -8.941 1.00 91.12 183 VAL A CA 1
ATOM 1444 C C . VAL A 1 183 ? -9.975 -4.114 -9.953 1.00 91.12 183 VAL A C 1
ATOM 1446 O O . VAL A 1 183 ? -10.205 -4.307 -11.144 1.00 91.12 183 VAL A O 1
ATOM 1449 N N . LEU A 1 184 ? -8.749 -3.852 -9.497 1.00 89.75 184 LEU A N 1
ATOM 1450 C CA . LEU A 1 184 ? -7.629 -3.509 -10.379 1.00 89.75 184 LEU A CA 1
ATOM 1451 C C . LEU A 1 184 ? -7.250 -4.649 -11.335 1.00 89.75 184 LEU A C 1
ATOM 1453 O O . LEU A 1 184 ? -6.988 -4.401 -12.507 1.00 89.75 184 LEU A O 1
ATOM 1457 N N . GLY A 1 185 ? -7.291 -5.906 -10.881 1.00 87.69 185 GLY A N 1
ATOM 1458 C CA . GLY A 1 185 ? -6.976 -7.078 -11.710 1.00 87.69 185 GLY A CA 1
ATOM 1459 C C . GLY A 1 185 ? -8.011 -7.379 -12.803 1.00 87.69 185 GLY A C 1
ATOM 1460 O O . GLY A 1 185 ? -7.751 -8.185 -13.701 1.00 87.69 185 GLY A O 1
ATOM 1461 N N . SER A 1 186 ? -9.188 -6.746 -12.746 1.00 87.88 186 SER A N 1
ATOM 1462 C CA . SER A 1 186 ? -10.209 -6.835 -13.797 1.00 87.88 186 SER A CA 1
ATOM 1463 C C . SER A 1 186 ? -10.060 -5.766 -14.884 1.00 87.88 186 SER A C 1
ATOM 1465 O O . SER A 1 186 ? -10.680 -5.891 -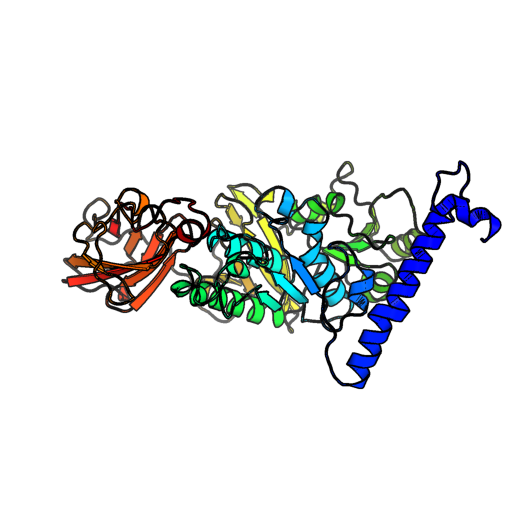15.941 1.00 87.88 186 SER A O 1
ATOM 1467 N N . LEU A 1 187 ? -9.225 -4.753 -14.644 1.00 92.25 187 LEU A N 1
ATOM 1468 C CA . LEU A 1 187 ? -9.048 -3.599 -15.514 1.00 92.25 187 LEU A CA 1
ATOM 1469 C C . LEU A 1 187 ? -7.720 -3.681 -16.281 1.00 92.25 187 LEU A C 1
ATOM 1471 O O . LEU A 1 187 ? -6.813 -4.437 -15.929 1.00 92.25 187 LEU A O 1
ATOM 1475 N N . THR A 1 188 ? -7.599 -2.883 -17.338 1.00 94.12 188 THR A N 1
ATOM 1476 C CA . THR A 1 188 ? -6.373 -2.746 -18.132 1.00 94.12 188 THR A CA 1
ATOM 1477 C C . THR A 1 188 ? -5.616 -1.502 -17.669 1.00 94.12 188 THR A C 1
ATOM 1479 O O . THR A 1 188 ? -6.178 -0.414 -17.787 1.00 94.12 188 THR A O 1
ATOM 1482 N N . PRO A 1 189 ? -4.384 -1.608 -17.139 1.00 94.62 189 PRO A N 1
ATOM 1483 C CA . PRO A 1 189 ? -3.613 -0.434 -16.740 1.00 94.62 189 PRO A CA 1
ATOM 1484 C C . PRO A 1 189 ? -3.282 0.436 -17.955 1.00 94.62 189 PRO A C 1
ATOM 1486 O O . PRO A 1 189 ? -3.039 -0.070 -19.051 1.00 94.62 189 PRO A O 1
ATOM 1489 N N . THR A 1 190 ? -3.250 1.749 -17.749 1.00 94.06 190 THR A N 1
ATOM 1490 C CA . THR A 1 190 ? -2.883 2.723 -18.784 1.00 94.06 190 THR A CA 1
ATOM 1491 C C . THR A 1 190 ? -1.883 3.731 -18.245 1.00 94.06 190 THR A C 1
ATOM 1493 O O . THR A 1 190 ? -1.914 4.074 -17.062 1.00 94.06 190 THR A O 1
ATOM 1496 N N . ALA A 1 191 ? -1.025 4.235 -19.125 1.00 95.25 191 ALA A N 1
ATOM 1497 C CA . ALA A 1 191 ? -0.045 5.257 -18.805 1.00 95.25 191 ALA A CA 1
ATOM 1498 C C . ALA A 1 191 ? 0.080 6.267 -19.953 1.00 95.25 191 ALA A C 1
ATOM 1500 O O . ALA A 1 191 ? -0.096 5.931 -21.121 1.00 95.25 191 ALA A O 1
ATOM 1501 N N . GLU A 1 192 ? 0.386 7.515 -19.608 1.00 94.00 192 GLU A N 1
ATOM 1502 C CA . GLU A 1 192 ? 0.531 8.620 -20.564 1.00 94.00 192 GLU A CA 1
ATOM 1503 C C . GLU A 1 192 ? 1.936 8.650 -21.172 1.00 94.00 192 GLU A C 1
ATOM 1505 O O . GLU A 1 192 ? 2.107 9.013 -22.337 1.00 94.00 192 GLU A O 1
ATOM 1510 N N . VAL A 1 193 ? 2.942 8.278 -20.372 1.00 96.31 193 VAL A N 1
ATOM 1511 C CA . VAL A 1 193 ? 4.358 8.419 -20.717 1.00 96.31 193 VAL A CA 1
ATOM 1512 C C . VAL A 1 193 ? 5.042 7.058 -20.813 1.00 96.31 193 VAL A C 1
ATOM 1514 O O . VAL A 1 193 ? 4.989 6.264 -19.878 1.00 96.31 193 VAL A O 1
ATOM 1517 N N . ALA A 1 194 ? 5.743 6.813 -21.918 1.00 96.62 194 ALA A N 1
ATOM 1518 C CA . ALA A 1 194 ? 6.734 5.745 -22.010 1.00 96.62 194 ALA A CA 1
ATOM 1519 C C . ALA A 1 194 ? 8.107 6.294 -21.610 1.00 96.62 194 ALA A C 1
ATOM 1521 O O . ALA A 1 194 ? 8.636 7.166 -22.297 1.00 96.62 194 ALA A O 1
ATOM 1522 N N . VAL A 1 195 ? 8.695 5.783 -20.531 1.00 95.56 195 VAL A N 1
ATOM 1523 C CA . VAL A 1 195 ? 10.085 6.046 -20.136 1.00 95.56 195 VAL A CA 1
ATOM 1524 C C . VAL A 1 195 ? 10.951 4.935 -20.719 1.00 95.56 195 VAL A C 1
ATOM 1526 O O . VAL A 1 195 ? 10.944 3.813 -20.215 1.00 95.56 195 VAL A O 1
ATOM 1529 N N . VAL A 1 196 ? 11.676 5.220 -21.799 1.00 93.31 196 VAL A N 1
ATOM 1530 C CA . VAL A 1 196 ? 12.547 4.226 -22.443 1.00 93.31 196 VAL A CA 1
ATOM 1531 C C . VAL A 1 196 ? 13.869 4.136 -21.686 1.00 93.31 196 VAL A C 1
ATOM 1533 O O . VAL A 1 196 ? 14.532 5.153 -21.475 1.00 93.31 196 VAL A O 1
ATOM 1536 N N . VAL A 1 197 ? 14.241 2.918 -21.288 1.00 90.44 197 VAL A N 1
ATOM 1537 C CA . VAL A 1 197 ? 15.392 2.610 -20.426 1.00 90.44 197 VAL A CA 1
ATOM 1538 C C . VAL A 1 197 ? 16.392 1.720 -21.182 1.00 90.44 197 VAL A C 1
ATOM 1540 O O . VAL A 1 197 ? 16.196 0.505 -21.244 1.00 90.44 197 VAL A O 1
ATOM 1543 N N . PRO A 1 198 ? 17.456 2.292 -21.778 1.00 80.62 198 PRO A N 1
ATOM 1544 C CA . PRO A 1 198 ? 18.456 1.524 -22.530 1.00 80.62 198 PRO A CA 1
ATOM 1545 C C . PRO A 1 198 ? 19.341 0.619 -21.660 1.00 80.62 198 PRO A C 1
ATOM 1547 O O . PRO A 1 198 ? 19.637 -0.507 -22.050 1.00 80.62 198 PRO A O 1
ATOM 1550 N N . ASP A 1 199 ? 19.720 1.084 -20.466 1.00 78.06 199 ASP A N 1
ATOM 1551 C CA . ASP A 1 199 ? 20.749 0.451 -19.622 1.00 78.06 199 ASP A CA 1
ATOM 1552 C C . ASP A 1 199 ? 20.193 -0.529 -18.575 1.00 78.06 199 ASP A C 1
ATOM 1554 O O . ASP A 1 199 ? 20.838 -0.805 -17.564 1.00 78.06 199 ASP A O 1
ATOM 1558 N N . ASP A 1 200 ? 18.982 -1.048 -18.790 1.00 86.69 200 ASP A N 1
ATOM 1559 C CA . ASP A 1 200 ? 18.291 -2.013 -17.916 1.00 86.69 200 ASP A CA 1
ATOM 1560 C C . ASP A 1 200 ? 18.019 -1.554 -16.468 1.00 86.69 200 ASP A C 1
ATOM 1562 O O . ASP A 1 200 ? 17.446 -2.299 -15.677 1.00 86.69 200 ASP A O 1
ATOM 1566 N N . ARG A 1 201 ? 18.410 -0.330 -16.100 1.00 90.88 201 ARG A N 1
ATOM 1567 C CA . ARG A 1 201 ? 18.248 0.233 -14.755 1.00 90.88 201 ARG A CA 1
ATOM 1568 C C . ARG A 1 201 ? 17.226 1.352 -14.760 1.00 90.88 201 ARG A C 1
ATOM 1570 O O . ARG A 1 201 ? 17.419 2.364 -15.430 1.00 90.88 201 ARG A O 1
ATOM 1577 N N . ALA A 1 202 ? 16.153 1.171 -13.998 1.00 93.56 202 ALA A N 1
ATOM 1578 C CA . ALA A 1 202 ? 15.104 2.166 -13.856 1.00 93.56 202 ALA A CA 1
ATOM 1579 C C . ALA A 1 202 ? 15.682 3.491 -13.309 1.00 93.56 202 ALA A C 1
ATOM 1581 O O . ALA A 1 202 ? 16.284 3.507 -12.233 1.00 93.56 202 ALA A O 1
ATOM 1582 N N . PRO A 1 203 ? 15.489 4.613 -14.016 1.00 93.44 203 PRO A N 1
ATOM 1583 C CA . PRO A 1 203 ? 16.014 5.914 -13.609 1.00 93.44 203 PRO A CA 1
ATOM 1584 C C . PRO A 1 203 ? 15.095 6.586 -12.577 1.00 93.44 203 PRO A C 1
ATOM 1586 O O . PRO A 1 203 ? 14.269 7.443 -12.896 1.00 93.44 203 PRO A O 1
ATOM 1589 N N . VAL A 1 204 ? 15.166 6.096 -11.338 1.00 93.75 204 VAL A N 1
ATOM 1590 C CA . VAL A 1 204 ? 14.233 6.438 -10.248 1.00 93.75 204 VAL A CA 1
ATOM 1591 C C . VAL A 1 204 ? 14.211 7.925 -9.903 1.00 93.75 204 VAL A C 1
ATOM 1593 O O . VAL A 1 204 ? 13.137 8.487 -9.701 1.00 93.75 204 VAL A O 1
ATOM 1596 N N . GLU A 1 205 ? 15.374 8.575 -9.890 1.00 93.38 205 GLU A N 1
ATOM 1597 C CA . GLU A 1 205 ? 15.491 9.969 -9.458 1.00 93.38 205 GLU A CA 1
ATOM 1598 C C . GLU A 1 205 ? 14.836 10.917 -10.462 1.00 93.38 205 GLU A C 1
ATOM 1600 O O . GLU A 1 205 ? 14.161 11.877 -10.093 1.00 93.38 205 GLU A O 1
ATOM 1605 N N . GLU A 1 206 ? 14.985 10.622 -11.749 1.00 92.44 206 GLU A N 1
ATOM 1606 C CA . GLU A 1 206 ? 14.474 11.465 -12.815 1.00 92.44 206 GLU A CA 1
ATOM 1607 C C . GLU A 1 206 ? 12.970 11.293 -13.029 1.00 92.44 206 GLU A C 1
ATOM 1609 O O . GLU A 1 206 ? 12.304 12.250 -13.424 1.00 92.44 206 GLU A O 1
ATOM 1614 N N . VAL A 1 207 ? 12.407 10.113 -12.737 1.00 94.62 207 VAL A N 1
ATOM 1615 C CA . VAL A 1 207 ? 10.954 9.898 -12.840 1.00 94.62 207 VAL A CA 1
ATOM 1616 C C . VAL A 1 207 ? 10.168 10.313 -11.601 1.00 94.62 207 VAL A C 1
ATOM 1618 O O . VAL A 1 207 ? 8.942 10.392 -11.692 1.00 94.62 207 VAL A O 1
ATOM 1621 N N . ALA A 1 208 ? 10.816 10.584 -10.463 1.00 95.12 208 ALA A N 1
ATOM 1622 C CA . ALA A 1 208 ? 10.131 10.985 -9.229 1.00 95.12 208 ALA A CA 1
ATOM 1623 C C . ALA A 1 208 ? 9.168 12.163 -9.474 1.00 95.12 208 ALA A C 1
ATOM 1625 O O . ALA A 1 208 ? 8.019 12.140 -9.030 1.00 95.12 208 ALA A O 1
ATOM 1626 N N . VAL A 1 209 ? 9.586 13.113 -10.316 1.00 93.12 209 VAL A N 1
ATOM 1627 C CA . VAL A 1 209 ? 8.778 14.270 -10.722 1.00 93.12 209 VAL A CA 1
ATOM 1628 C C . VAL A 1 209 ? 7.468 13.882 -11.426 1.00 93.12 209 VAL A C 1
ATOM 1630 O O . VAL A 1 209 ? 6.456 14.569 -11.289 1.00 93.12 209 VAL A O 1
ATOM 1633 N N . LEU A 1 210 ? 7.424 12.758 -12.148 1.00 94.94 210 LEU A N 1
ATOM 1634 C CA . LEU A 1 210 ? 6.187 12.280 -12.773 1.00 94.94 210 LEU A CA 1
ATOM 1635 C C . LEU A 1 210 ? 5.173 11.840 -11.708 1.00 94.94 210 LEU A C 1
ATOM 1637 O O . LEU A 1 210 ? 3.997 12.194 -11.810 1.00 94.94 210 LEU A O 1
ATOM 1641 N N . TYR A 1 211 ? 5.618 11.151 -10.651 1.00 95.19 211 TYR A N 1
ATOM 1642 C CA . TYR A 1 211 ? 4.750 10.789 -9.524 1.00 95.19 211 TYR A CA 1
ATOM 1643 C C . TYR A 1 211 ? 4.233 12.014 -8.765 1.00 95.19 211 TYR A C 1
ATOM 1645 O O . TYR A 1 211 ? 3.041 12.078 -8.456 1.00 95.19 211 TYR A O 1
ATOM 1653 N N . GLU A 1 212 ? 5.101 12.991 -8.490 1.00 93.44 212 GLU A N 1
ATOM 1654 C CA . GLU A 1 212 ? 4.750 14.230 -7.773 1.00 93.44 212 GLU A CA 1
ATOM 1655 C C . GLU A 1 212 ? 3.700 15.065 -8.520 1.00 93.44 212 GLU A C 1
ATOM 1657 O O . GLU A 1 212 ? 2.890 15.768 -7.908 1.00 93.44 212 GLU A O 1
ATOM 1662 N N . HIS A 1 213 ? 3.670 14.934 -9.847 1.00 93.25 213 HIS A N 1
ATOM 1663 C CA . HIS A 1 213 ? 2.713 15.586 -10.731 1.00 93.25 213 HIS A CA 1
ATOM 1664 C C . HIS A 1 213 ? 1.564 14.668 -11.192 1.00 93.25 213 HIS A C 1
ATOM 1666 O O . HIS A 1 213 ? 0.798 15.053 -12.074 1.00 93.25 213 HIS A O 1
ATOM 1672 N N . GLN A 1 214 ? 1.384 13.488 -10.586 1.00 94.06 214 GLN A N 1
ATOM 1673 C CA . GLN A 1 214 ? 0.307 12.541 -10.927 1.00 94.06 214 GLN A CA 1
ATOM 1674 C C . GLN A 1 214 ? 0.278 12.171 -12.426 1.00 94.06 214 GLN A C 1
ATOM 1676 O O . GLN A 1 214 ? -0.786 11.977 -13.018 1.00 94.06 214 GLN A O 1
ATOM 1681 N N . VAL A 1 215 ? 1.454 12.077 -13.052 1.00 94.44 215 VAL A N 1
ATOM 1682 C CA . VAL A 1 215 ? 1.626 11.629 -14.436 1.00 94.44 215 VAL A CA 1
ATOM 1683 C C . VAL A 1 215 ? 1.947 10.139 -14.428 1.00 94.44 215 VAL A C 1
ATOM 1685 O O . VAL A 1 215 ? 2.998 9.710 -13.962 1.00 94.44 215 VAL A O 1
ATOM 1688 N N . THR A 1 216 ? 1.033 9.334 -14.963 1.00 95.62 216 THR A N 1
ATOM 1689 C CA . THR A 1 216 ? 1.226 7.883 -15.097 1.00 95.62 216 THR A CA 1
ATOM 1690 C C . THR A 1 216 ? 2.232 7.554 -16.195 1.00 95.62 216 THR A C 1
ATOM 1692 O O . THR A 1 216 ? 2.144 8.108 -17.296 1.00 95.62 216 THR A O 1
ATOM 1695 N N . PHE A 1 217 ? 3.133 6.612 -15.931 1.00 97.06 217 PHE A N 1
ATOM 1696 C CA . PHE A 1 217 ? 4.177 6.213 -16.868 1.00 97.06 217 PHE A CA 1
ATOM 1697 C C . PHE A 1 217 ? 4.473 4.711 -16.797 1.00 97.06 217 PHE A C 1
ATOM 1699 O O . PHE A 1 217 ? 4.243 4.087 -15.766 1.00 97.06 217 PHE A O 1
ATOM 1706 N N . ASP A 1 218 ? 5.024 4.145 -17.867 1.00 97.88 218 ASP A N 1
ATOM 1707 C CA . ASP A 1 218 ? 5.650 2.818 -17.873 1.00 97.88 218 ASP A CA 1
ATOM 1708 C C . ASP A 1 218 ? 7.142 2.940 -18.166 1.00 97.88 218 ASP A C 1
ATOM 1710 O O . ASP A 1 218 ? 7.549 3.747 -19.002 1.00 97.88 218 ASP A O 1
ATOM 1714 N N . TYR A 1 219 ? 7.950 2.100 -17.524 1.00 97.31 219 TYR A N 1
ATOM 1715 C CA . TYR A 1 219 ? 9.312 1.843 -17.972 1.00 97.31 219 TYR A CA 1
ATOM 1716 C C . TYR A 1 219 ? 9.305 0.821 -19.107 1.00 97.31 219 TYR A C 1
ATOM 1718 O O . TYR A 1 219 ? 8.738 -0.260 -18.954 1.00 97.31 219 TYR A O 1
ATOM 1726 N N . LEU A 1 220 ? 9.966 1.128 -20.220 1.00 95.56 220 LEU A N 1
ATOM 1727 C CA . LEU A 1 220 ? 10.072 0.221 -21.359 1.00 95.56 220 LEU A CA 1
ATOM 1728 C C . LEU A 1 220 ? 11.527 -0.011 -21.740 1.00 95.56 220 LEU A C 1
ATOM 1730 O O . LEU A 1 220 ? 12.298 0.934 -21.910 1.00 95.56 220 LEU A O 1
ATOM 1734 N N . THR A 1 221 ? 11.887 -1.267 -21.981 1.00 92.50 221 THR A N 1
ATOM 1735 C CA . THR A 1 221 ? 13.108 -1.571 -22.728 1.00 92.50 221 THR A CA 1
ATOM 1736 C C . THR A 1 221 ? 12.953 -1.096 -24.182 1.00 92.50 221 THR A C 1
ATOM 1738 O O . THR A 1 221 ? 11.831 -1.013 -24.701 1.00 92.50 221 THR A O 1
ATOM 1741 N N . PRO A 1 222 ? 14.059 -0.843 -24.903 1.00 90.56 222 PRO A N 1
ATOM 1742 C CA . PRO A 1 222 ? 14.030 -0.544 -26.333 1.00 90.56 222 PRO A CA 1
ATOM 1743 C C . PRO A 1 222 ? 13.192 -1.523 -27.169 1.00 90.56 222 PRO A C 1
ATOM 1745 O O . PRO A 1 222 ? 12.511 -1.134 -28.118 1.00 90.56 222 PRO A O 1
ATOM 1748 N N . GLN A 1 223 ? 13.221 -2.810 -26.823 1.00 90.56 223 GLN A N 1
ATOM 1749 C CA . GLN A 1 223 ? 12.455 -3.841 -27.519 1.00 90.56 223 GLN A CA 1
ATOM 1750 C C . GLN A 1 223 ? 10.952 -3.744 -27.232 1.00 90.56 223 GLN A C 1
ATOM 1752 O O . GLN A 1 223 ? 10.141 -3.848 -28.157 1.00 90.56 223 GLN A O 1
ATOM 1757 N N . GLN A 1 224 ? 10.576 -3.527 -25.970 1.00 94.81 224 GLN A N 1
ATOM 1758 C CA . GLN A 1 224 ? 9.179 -3.331 -25.590 1.00 94.81 224 GLN A CA 1
ATOM 1759 C C . GLN A 1 224 ? 8.609 -2.080 -26.268 1.00 94.81 224 GLN A C 1
ATOM 1761 O O . GLN A 1 224 ? 7.546 -2.153 -26.882 1.00 94.81 224 GLN A O 1
ATOM 1766 N N . TRP A 1 225 ? 9.343 -0.961 -26.254 1.00 95.06 225 TRP A N 1
ATOM 1767 C CA . TRP A 1 225 ? 8.905 0.280 -26.898 1.00 95.06 225 TRP A CA 1
ATOM 1768 C C . TRP A 1 225 ? 8.623 0.104 -28.396 1.00 95.06 225 TRP A C 1
ATOM 1770 O O . TRP A 1 225 ? 7.577 0.535 -28.867 1.00 95.06 225 TRP A O 1
ATOM 1780 N N . ARG A 1 226 ? 9.463 -0.624 -29.143 1.00 93.69 226 ARG A N 1
ATOM 1781 C CA . ARG A 1 226 ? 9.189 -0.914 -30.568 1.00 93.69 226 ARG A CA 1
ATOM 1782 C C . ARG A 1 226 ? 7.892 -1.697 -30.802 1.00 93.69 226 ARG A C 1
ATOM 1784 O O . ARG A 1 226 ? 7.373 -1.697 -31.913 1.00 93.69 226 ARG A O 1
ATOM 1791 N N . THR A 1 227 ? 7.391 -2.387 -29.779 1.00 94.88 227 THR A N 1
ATOM 1792 C CA . THR A 1 227 ? 6.179 -3.212 -29.857 1.00 94.88 227 THR A CA 1
ATOM 1793 C C . THR A 1 227 ? 4.929 -2.455 -29.412 1.00 94.88 227 THR A C 1
ATOM 1795 O O . THR A 1 227 ? 3.852 -2.708 -29.945 1.00 94.88 227 THR A O 1
ATOM 1798 N N . VAL A 1 228 ? 5.049 -1.572 -28.413 1.00 96.12 228 VAL A N 1
ATOM 1799 C CA . VAL A 1 228 ? 3.892 -0.947 -27.741 1.00 96.12 228 VAL A CA 1
ATOM 1800 C C . VAL A 1 228 ? 4.003 0.567 -27.546 1.00 96.12 228 VAL A C 1
ATOM 1802 O O . VAL A 1 228 ? 3.169 1.160 -26.867 1.00 96.12 228 VAL A O 1
ATOM 1805 N N . GLY A 1 229 ? 5.035 1.206 -28.095 1.00 93.69 229 GLY A N 1
ATOM 1806 C CA . GLY A 1 229 ? 5.330 2.627 -27.894 1.00 93.69 229 GLY A CA 1
ATOM 1807 C C . GLY A 1 229 ? 4.251 3.570 -28.433 1.00 93.69 229 GLY A C 1
ATOM 1808 O O . GLY A 1 229 ? 4.104 4.678 -27.927 1.00 93.69 229 GLY A O 1
ATOM 1809 N N . ASP A 1 230 ? 3.447 3.111 -29.393 1.00 94.19 230 ASP A N 1
ATOM 1810 C CA . ASP A 1 230 ? 2.306 3.835 -29.963 1.00 94.19 230 ASP A CA 1
ATOM 1811 C C . ASP A 1 230 ? 1.113 3.975 -28.999 1.00 94.19 230 ASP A C 1
ATOM 1813 O O . ASP A 1 230 ? 0.220 4.789 -29.240 1.00 94.19 230 ASP A O 1
ATOM 1817 N N . ARG A 1 231 ? 1.101 3.227 -27.887 1.00 94.19 231 ARG A N 1
ATOM 1818 C CA . ARG A 1 231 ? 0.070 3.324 -26.837 1.00 94.19 231 ARG A CA 1
ATOM 1819 C C . ARG A 1 231 ? 0.204 4.573 -25.965 1.00 94.19 231 ARG A C 1
ATOM 1821 O O . ARG A 1 231 ? -0.741 4.912 -25.257 1.00 94.19 231 ARG A O 1
ATOM 1828 N N . TYR A 1 232 ? 1.365 5.226 -25.982 1.00 95.19 232 TYR A N 1
ATOM 1829 C CA . TYR A 1 232 ? 1.700 6.316 -25.069 1.00 95.19 232 TYR A CA 1
ATOM 1830 C C . TYR A 1 232 ? 1.583 7.668 -25.766 1.00 95.19 232 TYR A C 1
ATOM 1832 O O . TYR A 1 232 ? 1.944 7.830 -26.931 1.00 95.19 232 TYR A O 1
ATOM 1840 N N . ARG A 1 233 ? 1.112 8.677 -25.030 1.00 93.44 233 ARG A N 1
ATOM 1841 C CA . ARG A 1 233 ? 0.955 10.044 -25.542 1.00 93.44 233 ARG A CA 1
ATOM 1842 C C . ARG A 1 233 ? 2.303 10.729 -25.763 1.00 93.44 233 ARG A C 1
ATOM 1844 O O . ARG A 1 233 ? 2.447 11.511 -26.703 1.00 93.44 233 ARG A O 1
ATOM 1851 N N . VAL A 1 234 ? 3.271 10.463 -24.886 1.00 93.50 234 VAL A N 1
ATOM 1852 C CA . VAL A 1 234 ? 4.637 10.993 -24.968 1.00 93.50 234 VAL A CA 1
ATOM 1853 C C . VAL A 1 234 ? 5.632 9.872 -24.707 1.00 93.50 234 VAL A C 1
ATOM 1855 O O . VAL A 1 234 ? 5.483 9.109 -23.755 1.00 93.50 234 VAL A O 1
ATOM 1858 N N . THR A 1 235 ? 6.681 9.794 -25.522 1.00 93.75 235 THR A N 1
ATOM 1859 C CA . THR A 1 235 ? 7.851 8.967 -25.210 1.00 93.75 235 THR A CA 1
ATOM 1860 C C . THR A 1 235 ? 8.960 9.859 -24.675 1.00 93.75 235 THR A C 1
ATOM 1862 O O . THR A 1 235 ? 9.269 10.901 -25.259 1.00 93.75 235 THR A O 1
ATOM 1865 N N . THR A 1 236 ? 9.573 9.451 -23.570 1.00 90.44 236 THR A N 1
ATOM 1866 C CA . THR A 1 236 ? 10.712 10.140 -22.981 1.00 90.44 236 THR A CA 1
ATOM 1867 C C . THR A 1 236 ? 11.902 9.218 -22.773 1.00 90.44 236 THR A C 1
ATOM 1869 O O . THR A 1 236 ? 11.753 8.031 -22.492 1.00 90.44 236 THR A O 1
ATOM 1872 N N . VAL A 1 237 ? 13.093 9.798 -22.884 1.00 83.00 237 VAL A N 1
ATOM 1873 C CA . VAL A 1 237 ? 14.366 9.193 -22.465 1.00 83.00 237 VAL A CA 1
ATOM 1874 C C . VAL A 1 237 ? 14.962 10.009 -21.327 1.00 83.00 237 VAL A C 1
ATOM 1876 O O . VAL A 1 237 ? 14.630 11.189 -21.167 1.00 83.00 237 VAL A O 1
ATOM 1879 N N . ILE A 1 238 ? 15.836 9.388 -20.545 1.00 73.50 238 ILE A N 1
ATOM 1880 C CA . ILE A 1 238 ? 16.462 10.013 -19.376 1.00 73.50 238 ILE A CA 1
ATOM 1881 C C . ILE A 1 238 ? 17.934 10.287 -19.693 1.00 73.50 238 ILE A C 1
ATOM 1883 O O . ILE A 1 238 ? 18.577 9.438 -20.318 1.00 73.50 238 ILE A O 1
ATOM 1887 N N . PRO A 1 239 ? 18.489 11.461 -19.338 1.00 59.84 239 PRO A N 1
ATOM 1888 C CA . PRO A 1 239 ? 19.851 11.806 -19.704 1.00 59.84 239 PRO A CA 1
ATOM 1889 C C . PRO A 1 239 ? 20.867 11.083 -18.811 1.00 59.84 239 PRO A C 1
ATOM 1891 O O . PRO A 1 239 ? 21.413 11.662 -17.882 1.00 59.84 239 PRO A O 1
ATOM 1894 N N . ALA A 1 240 ? 21.222 9.852 -19.163 1.00 51.72 240 ALA A N 1
ATOM 1895 C CA . ALA A 1 240 ? 22.467 9.235 -18.716 1.00 51.72 240 ALA A CA 1
ATOM 1896 C C . ALA A 1 240 ? 23.484 9.265 -19.861 1.00 51.72 240 ALA A C 1
ATOM 1898 O O . ALA A 1 240 ? 23.782 8.230 -20.413 1.00 51.72 240 ALA A O 1
ATOM 1899 N N . ALA A 1 241 ? 23.961 10.447 -20.281 1.00 50.50 241 ALA A N 1
ATOM 1900 C CA . ALA A 1 241 ? 25.115 10.668 -21.184 1.00 50.50 241 ALA A CA 1
ATOM 1901 C C . ALA A 1 241 ? 25.254 9.809 -22.477 1.00 50.50 241 ALA A C 1
ATOM 1903 O O . ALA A 1 241 ? 26.271 9.901 -23.169 1.00 50.50 241 ALA A O 1
ATOM 1904 N N . THR A 1 242 ? 24.253 9.019 -22.854 1.00 53.72 242 THR A N 1
ATOM 1905 C CA . THR A 1 242 ? 24.335 7.989 -23.885 1.00 53.72 242 THR A CA 1
ATOM 1906 C C . THR A 1 242 ? 23.053 8.069 -24.695 1.00 53.72 242 THR A C 1
ATOM 1908 O O . THR A 1 242 ? 21.991 7.594 -24.305 1.00 53.72 242 THR A O 1
ATOM 1911 N N . ILE A 1 243 ? 23.139 8.757 -25.830 1.00 55.88 243 ILE A N 1
ATOM 1912 C CA . ILE A 1 243 ? 22.093 8.703 -26.845 1.00 55.88 243 ILE A CA 1
ATOM 1913 C C . ILE A 1 243 ? 22.281 7.363 -27.557 1.00 55.88 243 ILE A C 1
ATOM 1915 O O . ILE A 1 243 ? 23.138 7.221 -28.428 1.00 55.88 243 ILE A O 1
ATOM 1919 N N . ASP A 1 244 ? 21.525 6.370 -27.099 1.00 65.00 244 ASP A N 1
ATOM 1920 C CA . ASP A 1 244 ? 21.327 5.088 -27.771 1.00 65.00 244 ASP A CA 1
ATOM 1921 C C . ASP A 1 244 ? 20.720 5.330 -29.177 1.00 65.00 244 ASP A C 1
ATOM 1923 O O . ASP A 1 244 ? 19.912 6.257 -29.332 1.00 65.00 244 ASP A O 1
ATOM 1927 N N . PRO A 1 245 ? 21.078 4.542 -30.214 1.00 70.94 245 PRO A N 1
ATOM 1928 C CA . PRO A 1 245 ? 20.484 4.651 -31.551 1.00 70.94 245 PRO A CA 1
ATOM 1929 C C . PRO A 1 245 ? 18.944 4.639 -31.582 1.00 70.94 245 PRO A C 1
ATOM 1931 O O . PRO A 1 245 ? 18.366 5.171 -32.529 1.00 70.94 245 PRO A O 1
ATOM 1934 N N . ILE A 1 246 ? 18.260 4.109 -30.561 1.00 81.31 246 ILE A N 1
ATOM 1935 C CA . ILE A 1 246 ? 16.791 4.149 -30.485 1.00 81.31 246 ILE A CA 1
ATOM 1936 C C . ILE A 1 246 ? 16.214 5.572 -30.425 1.00 81.31 246 ILE A C 1
ATOM 1938 O O . ILE A 1 246 ? 15.053 5.786 -30.764 1.00 81.31 246 ILE A O 1
ATOM 1942 N N . TRP A 1 247 ? 16.989 6.573 -30.007 1.00 84.62 247 TRP A N 1
ATOM 1943 C CA . TRP A 1 247 ? 16.466 7.929 -29.838 1.00 84.62 247 TRP A CA 1
ATOM 1944 C C . TRP A 1 247 ? 16.014 8.579 -31.149 1.00 84.62 247 TRP A C 1
ATOM 1946 O O . TRP A 1 247 ? 15.019 9.309 -31.166 1.00 84.62 247 TRP A O 1
ATOM 1956 N N . ASP A 1 248 ? 16.710 8.294 -32.249 1.00 85.25 248 ASP A N 1
ATOM 1957 C CA . ASP A 1 248 ? 16.301 8.774 -33.568 1.00 85.25 248 ASP A CA 1
ATOM 1958 C C . ASP A 1 248 ? 15.009 8.073 -34.019 1.00 85.25 248 ASP A C 1
ATOM 1960 O O . ASP A 1 248 ? 14.087 8.750 -34.472 1.00 85.25 248 ASP A O 1
ATOM 1964 N N . GLU A 1 249 ? 14.875 6.763 -33.762 1.00 87.88 249 GLU A N 1
ATOM 1965 C CA . GLU A 1 249 ? 13.621 6.022 -33.991 1.00 87.88 249 GLU A CA 1
ATOM 1966 C C . GLU A 1 249 ? 12.452 6.652 -33.207 1.00 87.88 249 GLU A C 1
ATOM 1968 O O . GLU A 1 249 ? 11.374 6.880 -33.758 1.00 87.88 249 GLU A O 1
ATOM 1973 N N . ILE A 1 250 ? 12.668 6.989 -31.929 1.00 88.12 250 ILE A N 1
ATOM 1974 C CA . ILE A 1 250 ? 11.657 7.607 -31.055 1.00 88.12 250 ILE A CA 1
ATOM 1975 C C . ILE A 1 250 ? 11.213 8.974 -31.585 1.00 88.12 250 ILE A C 1
ATOM 1977 O O . ILE A 1 250 ? 10.017 9.277 -31.604 1.00 88.12 250 ILE A O 1
ATOM 1981 N N . ARG A 1 251 ? 12.163 9.807 -32.022 1.00 87.06 251 ARG A N 1
ATOM 1982 C CA . ARG A 1 251 ? 11.874 11.142 -32.568 1.00 87.06 251 ARG A CA 1
ATOM 1983 C C . ARG A 1 251 ? 11.093 11.088 -33.873 1.00 87.06 251 ARG A C 1
ATOM 1985 O O . ARG A 1 251 ? 10.241 11.944 -34.095 1.00 87.06 251 ARG A O 1
ATOM 1992 N N . GLU A 1 252 ? 11.398 10.122 -34.732 1.00 87.56 252 GLU A N 1
ATOM 1993 C CA . GLU A 1 252 ? 10.681 9.930 -35.994 1.00 87.56 252 GLU A CA 1
ATOM 1994 C C . GLU A 1 252 ? 9.262 9.389 -35.773 1.00 87.56 252 GLU A C 1
ATOM 1996 O O . GLU A 1 252 ? 8.352 9.730 -36.529 1.00 87.56 252 GLU A O 1
ATOM 2001 N N . ALA A 1 253 ? 9.056 8.586 -34.724 1.00 86.25 253 ALA A N 1
ATOM 2002 C CA . ALA A 1 253 ? 7.779 7.941 -34.439 1.00 86.25 253 ALA A CA 1
ATOM 2003 C C . ALA A 1 253 ? 6.703 8.882 -33.862 1.00 86.25 253 ALA A C 1
ATOM 2005 O O . ALA A 1 253 ? 5.514 8.623 -34.054 1.00 86.25 253 ALA A O 1
ATOM 2006 N N . GLY A 1 254 ? 7.069 9.964 -33.160 1.00 85.19 254 GLY A N 1
ATOM 2007 C CA . GLY A 1 254 ? 6.062 10.837 -32.553 1.00 85.19 254 GLY A CA 1
ATOM 2008 C C . GLY A 1 254 ? 6.567 11.832 -31.501 1.00 85.19 254 GLY A C 1
ATOM 2009 O O . GLY A 1 254 ? 7.715 12.277 -31.552 1.00 85.19 254 GLY A O 1
ATOM 2010 N N . PRO A 1 255 ? 5.699 12.243 -30.551 1.00 86.88 255 PRO A N 1
ATOM 2011 C CA . PRO A 1 255 ? 6.044 13.194 -29.496 1.00 86.88 255 PRO A CA 1
ATOM 2012 C C . PRO A 1 255 ? 7.140 12.651 -28.563 1.00 86.88 255 PRO A C 1
ATOM 2014 O O . PRO A 1 255 ? 6.869 11.938 -27.596 1.00 86.88 255 PRO A O 1
ATOM 2017 N N . ALA A 1 256 ? 8.386 13.023 -28.853 1.00 88.31 256 ALA A N 1
ATOM 2018 C CA . ALA A 1 256 ? 9.570 12.662 -28.084 1.00 88.31 256 ALA A CA 1
ATOM 2019 C C . ALA A 1 256 ? 10.030 13.815 -27.177 1.00 88.31 256 ALA A C 1
ATOM 2021 O O . ALA A 1 256 ? 10.164 14.963 -27.623 1.00 88.31 256 ALA A O 1
ATOM 2022 N N . ARG A 1 257 ? 10.307 13.517 -25.905 1.00 88.50 257 ARG A N 1
ATOM 2023 C CA . ARG A 1 257 ? 10.834 14.466 -24.910 1.00 88.50 257 ARG A CA 1
ATOM 2024 C C . ARG A 1 257 ? 12.063 13.892 -24.205 1.00 88.50 257 ARG A C 1
ATOM 2026 O O . ARG A 1 257 ? 12.286 12.689 -24.198 1.00 88.50 257 ARG A O 1
ATOM 2033 N N . VAL A 1 258 ? 12.884 14.767 -23.638 1.00 86.38 258 VAL A N 1
ATOM 2034 C CA . VAL A 1 258 ? 13.925 14.366 -22.685 1.00 86.38 258 VAL A CA 1
ATOM 2035 C C . VAL A 1 258 ? 13.391 14.695 -21.298 1.00 86.38 258 VAL A C 1
ATOM 2037 O O . VAL A 1 258 ? 12.899 15.809 -21.083 1.00 86.38 258 VAL A O 1
ATOM 2040 N N . LEU A 1 259 ? 13.446 13.729 -20.382 1.00 87.44 259 LEU A N 1
ATOM 2041 C CA . LEU A 1 259 ? 13.057 13.942 -18.995 1.00 87.44 259 LEU A CA 1
ATOM 2042 C C . LEU A 1 259 ? 14.278 14.446 -18.236 1.00 87.44 259 LEU A C 1
ATOM 2044 O O . LEU A 1 259 ? 15.150 13.673 -17.864 1.00 87.44 259 LEU A O 1
ATOM 2048 N N . ASP A 1 260 ? 14.339 15.759 -18.058 1.00 86.69 260 ASP A N 1
ATOM 2049 C CA . ASP A 1 260 ? 15.326 16.437 -17.227 1.00 86.69 260 ASP A CA 1
ATOM 2050 C C . ASP A 1 260 ? 14.562 17.194 -16.131 1.00 86.69 260 ASP A C 1
ATOM 2052 O O . ASP A 1 260 ? 13.905 18.190 -16.453 1.00 86.69 260 ASP A O 1
ATOM 2056 N N . PRO A 1 261 ? 14.616 16.749 -14.860 1.00 83.69 261 PRO A N 1
ATOM 2057 C CA . PRO A 1 261 ? 13.957 17.439 -13.751 1.00 83.69 261 PRO A CA 1
ATOM 2058 C C . PRO A 1 261 ? 14.408 18.896 -13.559 1.00 83.69 261 PRO A C 1
ATOM 2060 O O . PRO A 1 261 ? 13.651 19.698 -13.016 1.00 83.69 261 PRO A O 1
ATOM 2063 N N . ALA A 1 262 ? 15.615 19.261 -14.012 1.00 85.62 262 ALA A N 1
ATOM 2064 C CA . ALA A 1 262 ? 16.109 20.641 -13.995 1.00 85.62 262 ALA A CA 1
ATOM 2065 C C . ALA A 1 262 ? 15.697 21.450 -15.245 1.00 85.62 262 ALA A C 1
ATOM 2067 O O . ALA A 1 262 ? 15.934 22.660 -15.314 1.00 85.62 262 ALA A O 1
ATOM 2068 N N . GLY A 1 263 ? 15.102 20.786 -16.238 1.00 84.38 263 GLY A N 1
ATOM 2069 C CA . GLY A 1 263 ? 14.673 21.355 -17.508 1.00 84.38 263 GLY A CA 1
ATOM 2070 C C . GLY A 1 263 ? 13.225 21.871 -17.512 1.00 84.38 263 GLY A C 1
ATOM 2071 O O . GLY A 1 263 ? 12.586 22.025 -16.471 1.00 84.38 263 GLY A O 1
ATOM 2072 N N . PRO A 1 264 ? 12.676 22.183 -18.703 1.00 84.69 264 PRO A N 1
ATOM 2073 C CA . PRO A 1 264 ? 11.293 22.635 -18.844 1.00 84.69 264 PRO A CA 1
ATOM 2074 C C . PRO A 1 264 ? 10.285 21.580 -18.364 1.00 84.69 264 PRO A C 1
ATOM 2076 O O . PRO A 1 264 ? 10.327 20.437 -18.814 1.00 84.69 264 PRO A O 1
ATOM 2079 N N . ALA A 1 265 ? 9.324 21.988 -17.531 1.00 89.38 265 ALA A N 1
ATOM 2080 C CA . ALA A 1 265 ? 8.351 21.106 -16.880 1.00 89.38 265 ALA A CA 1
ATOM 2081 C C . ALA A 1 265 ? 7.189 20.659 -17.795 1.00 89.38 265 ALA A C 1
ATOM 2083 O O . ALA A 1 265 ? 6.016 20.802 -17.449 1.00 89.38 265 ALA A O 1
ATOM 2084 N N . TRP A 1 266 ? 7.499 20.119 -18.977 1.00 89.81 266 TRP A N 1
ATOM 2085 C CA . TRP A 1 266 ? 6.512 19.692 -19.984 1.00 89.81 266 TRP A CA 1
ATOM 2086 C C . TRP A 1 266 ? 5.519 18.648 -19.454 1.00 89.81 266 TRP A C 1
ATOM 2088 O O . TRP A 1 266 ? 4.379 18.592 -19.901 1.00 89.81 266 TRP A O 1
ATOM 2098 N N . TRP A 1 267 ? 5.923 17.835 -18.475 1.00 87.88 267 TRP A N 1
ATOM 2099 C CA . TRP A 1 267 ? 5.058 16.840 -17.832 1.00 87.88 267 TRP A CA 1
ATOM 2100 C C . TRP A 1 267 ? 3.875 17.478 -17.098 1.00 87.88 267 TRP A C 1
ATOM 2102 O O . TRP A 1 267 ? 2.848 16.830 -16.918 1.00 87.88 267 TRP A O 1
ATOM 2112 N N . THR A 1 268 ? 3.966 18.757 -16.720 1.00 85.25 268 THR A N 1
ATOM 2113 C CA . THR A 1 268 ? 2.840 19.463 -16.093 1.00 85.25 268 THR A CA 1
ATOM 2114 C C . THR A 1 268 ? 1.633 19.584 -17.030 1.00 85.25 268 THR A C 1
ATOM 2116 O O . THR A 1 268 ? 0.495 19.567 -16.565 1.00 85.25 268 THR A O 1
ATOM 2119 N N . GLU A 1 269 ? 1.867 19.589 -18.346 1.00 85.81 269 GLU A N 1
ATOM 2120 C CA . GLU A 1 269 ? 0.837 19.584 -19.397 1.00 85.81 269 GLU A CA 1
ATOM 2121 C C . GLU A 1 269 ? 0.158 18.210 -19.566 1.00 85.81 269 GLU A C 1
ATOM 2123 O O . GLU A 1 269 ? -0.850 18.083 -20.266 1.00 85.81 269 GLU A O 1
ATOM 2128 N N . LEU A 1 270 ? 0.733 17.159 -18.972 1.00 84.94 270 LEU A N 1
ATOM 2129 C CA . LEU A 1 270 ? 0.191 15.797 -18.980 1.00 84.94 270 LEU A CA 1
ATOM 2130 C C . LEU A 1 270 ? -0.538 15.438 -17.689 1.00 84.94 270 LEU A C 1
ATOM 2132 O O . LEU A 1 270 ? -1.121 14.358 -17.605 1.00 84.94 270 LEU A O 1
ATOM 2136 N N . THR A 1 271 ? -0.482 16.314 -16.684 1.00 76.75 271 THR A N 1
ATOM 2137 C CA . THR A 1 271 ? -1.204 16.095 -15.432 1.00 76.75 271 THR A CA 1
ATOM 2138 C C . THR A 1 271 ? -2.691 15.939 -15.726 1.00 76.75 271 THR A C 1
ATOM 2140 O O . THR A 1 271 ? -3.222 16.541 -16.663 1.00 76.75 271 THR A O 1
ATOM 2143 N N . ASP A 1 272 ? -3.373 15.108 -14.942 1.00 68.75 272 ASP A N 1
ATOM 2144 C CA . ASP A 1 272 ? -4.820 15.027 -15.041 1.00 68.75 272 ASP A CA 1
ATOM 2145 C C . ASP A 1 272 ? -5.420 16.383 -14.646 1.00 68.75 272 ASP A C 1
ATOM 2147 O O . ASP A 1 272 ? -5.507 16.706 -13.463 1.00 68.75 272 ASP A O 1
ATOM 2151 N N . GLU A 1 273 ? -5.821 17.194 -15.630 1.00 65.12 273 GLU A N 1
ATOM 2152 C CA . GLU A 1 273 ? -6.348 18.538 -15.372 1.00 65.12 273 GLU A CA 1
ATOM 2153 C C . GLU A 1 273 ? -7.595 18.529 -14.478 1.00 65.12 273 GLU A C 1
ATOM 2155 O O . GLU A 1 273 ? -7.949 19.576 -13.922 1.00 65.12 273 GLU A O 1
ATOM 2160 N N . GLN A 1 274 ? -8.263 17.381 -14.342 1.00 71.56 274 GLN A N 1
ATOM 2161 C CA . GLN A 1 274 ? -9.452 17.225 -13.519 1.00 71.56 274 GLN A CA 1
ATOM 2162 C C . GLN A 1 274 ? -9.122 16.799 -12.080 1.00 71.56 274 GLN A C 1
ATOM 2164 O O . GLN A 1 274 ? -9.864 17.194 -11.190 1.00 71.56 274 GLN A O 1
ATOM 2169 N N . VAL A 1 275 ? -8.027 16.067 -11.810 1.00 86.75 275 VAL A N 1
ATOM 2170 C CA . VAL A 1 275 ? -7.631 15.735 -10.422 1.00 86.75 275 VAL A CA 1
ATOM 2171 C C . VAL A 1 275 ? -6.734 16.826 -9.845 1.00 86.75 275 VAL A C 1
ATOM 2173 O O . VAL A 1 275 ? -5.578 16.979 -10.241 1.00 86.75 275 VAL A O 1
ATOM 2176 N N . ARG A 1 276 ? -7.243 17.583 -8.870 1.00 88.56 276 ARG A N 1
ATOM 2177 C CA . ARG A 1 276 ? -6.521 18.706 -8.252 1.00 88.56 276 ARG A CA 1
ATOM 2178 C C . ARG A 1 276 ? -6.522 18.600 -6.739 1.00 88.56 276 ARG A C 1
ATOM 2180 O O . ARG A 1 276 ? -7.574 18.513 -6.120 1.00 88.56 276 ARG A O 1
ATOM 2187 N N . VAL A 1 277 ? -5.347 18.718 -6.132 1.00 91.81 277 VAL A N 1
ATOM 2188 C CA . VAL A 1 277 ? -5.232 18.906 -4.681 1.00 91.81 277 VAL A CA 1
ATOM 2189 C C . VAL A 1 277 ? -5.525 20.376 -4.363 1.00 91.81 277 VAL A C 1
ATOM 2191 O O . VAL A 1 277 ? -4.792 21.266 -4.793 1.00 91.81 277 VAL A O 1
ATOM 2194 N N . ARG A 1 278 ? -6.644 20.628 -3.678 1.00 91.62 278 ARG A N 1
ATOM 2195 C CA . ARG A 1 278 ? -7.122 21.952 -3.244 1.00 91.62 278 ARG A CA 1
ATOM 2196 C C . ARG A 1 278 ? -6.442 22.395 -1.951 1.00 91.62 278 ARG A C 1
ATOM 2198 O O . ARG A 1 278 ? -6.041 23.550 -1.846 1.00 91.62 278 ARG A O 1
ATOM 2205 N N . GLU A 1 279 ? -6.286 21.466 -1.013 1.00 93.31 279 GLU A N 1
ATOM 2206 C CA . GLU A 1 279 ? -5.616 21.665 0.273 1.00 93.31 279 GLU A CA 1
ATOM 2207 C C . GLU A 1 279 ? -4.720 20.461 0.587 1.00 93.31 279 GLU A C 1
ATOM 2209 O O . GLU A 1 279 ? -5.038 19.330 0.214 1.00 93.31 279 GLU A O 1
ATOM 2214 N N . GLY A 1 280 ? -3.602 20.705 1.274 1.00 93.50 280 GLY A N 1
ATOM 2215 C CA . GLY A 1 280 ? -2.579 19.695 1.554 1.00 93.50 280 GLY A CA 1
ATOM 2216 C C . GLY A 1 280 ? -1.428 19.693 0.542 1.00 93.50 280 GLY A C 1
ATOM 2217 O O . GLY A 1 280 ? -1.312 20.580 -0.306 1.00 93.50 280 GLY A O 1
ATOM 2218 N N . ARG A 1 281 ? -0.528 18.712 0.669 1.00 94.88 281 ARG A N 1
ATOM 2219 C CA . ARG A 1 281 ? 0.662 18.583 -0.184 1.00 94.88 281 ARG A CA 1
ATOM 2220 C C . ARG A 1 281 ? 0.339 17.735 -1.402 1.00 94.88 281 ARG A C 1
ATOM 2222 O O . ARG A 1 281 ? 0.022 16.556 -1.280 1.00 94.88 281 ARG A O 1
ATOM 2229 N N . ARG A 1 282 ? 0.445 18.325 -2.589 1.00 92.88 282 ARG A N 1
ATOM 2230 C CA . ARG A 1 282 ? 0.177 17.620 -3.847 1.00 92.88 282 ARG A CA 1
ATOM 2231 C C . ARG A 1 282 ? 1.085 16.405 -4.028 1.00 92.88 282 ARG A C 1
ATOM 2233 O O . ARG A 1 282 ? 0.643 15.378 -4.530 1.00 92.88 282 ARG A O 1
ATOM 2240 N N . GLU A 1 283 ? 2.331 16.521 -3.594 1.00 94.00 283 GLU A N 1
ATOM 2241 C CA . GLU A 1 283 ? 3.371 15.500 -3.711 1.00 94.00 283 GLU A CA 1
ATOM 2242 C C . GLU A 1 283 ? 3.082 14.260 -2.854 1.00 94.00 283 GLU A C 1
ATOM 2244 O O . GLU A 1 283 ? 3.747 13.241 -3.020 1.00 94.00 283 GLU A O 1
ATOM 2249 N N . ASP A 1 284 ? 2.086 14.314 -1.968 1.00 96.00 284 ASP A N 1
ATOM 2250 C CA . ASP A 1 284 ? 1.637 13.171 -1.173 1.00 96.00 284 ASP A CA 1
ATOM 2251 C C . ASP A 1 284 ? 0.534 12.361 -1.897 1.00 96.00 284 ASP A C 1
ATOM 2253 O O . ASP A 1 284 ? 0.243 11.230 -1.506 1.00 96.00 284 ASP A O 1
ATOM 2257 N N . LEU A 1 285 ? -0.060 12.889 -2.980 1.00 96.50 285 LEU A N 1
ATOM 2258 C CA . LEU A 1 285 ? -1.054 12.177 -3.789 1.00 96.50 285 LEU A CA 1
ATOM 2259 C C . LEU A 1 285 ? -0.377 11.294 -4.845 1.00 96.50 285 LEU A C 1
ATOM 2261 O O . LEU A 1 285 ? 0.397 11.770 -5.683 1.00 96.50 285 LEU A O 1
ATOM 2265 N N . ARG A 1 286 ? -0.748 10.014 -4.880 1.00 96.31 286 ARG A N 1
ATOM 2266 C CA . ARG A 1 286 ? -0.480 9.120 -6.014 1.00 96.31 286 ARG A CA 1
ATOM 2267 C C . ARG A 1 286 ? -1.740 8.828 -6.792 1.00 96.31 286 ARG A C 1
ATOM 2269 O O . ARG A 1 286 ? -2.828 8.719 -6.228 1.00 96.31 286 ARG A O 1
ATOM 2276 N N . LEU A 1 287 ? -1.543 8.658 -8.092 1.00 95.50 287 LEU A N 1
ATOM 2277 C CA . LEU A 1 287 ? -2.591 8.395 -9.055 1.00 95.50 287 LEU A CA 1
ATOM 2278 C C . LEU A 1 287 ? -2.168 7.233 -9.951 1.00 95.50 287 LEU A C 1
ATOM 2280 O O . LEU A 1 287 ? -1.096 7.269 -10.555 1.00 95.50 287 LEU A O 1
ATOM 2284 N N . GLY A 1 288 ? -3.029 6.226 -10.041 1.00 95.62 288 GLY A N 1
ATOM 2285 C CA . GLY A 1 288 ? -2.960 5.183 -11.061 1.00 95.62 288 GLY A CA 1
ATOM 2286 C C . GLY A 1 288 ? -4.170 5.271 -11.991 1.00 95.62 288 GLY A C 1
ATOM 2287 O O . GLY A 1 288 ? -5.232 5.746 -11.578 1.00 95.62 288 GLY A O 1
ATOM 2288 N N . ARG A 1 289 ? -4.014 4.803 -13.234 1.00 94.19 289 ARG A N 1
ATOM 2289 C CA . ARG A 1 289 ? -5.066 4.811 -14.260 1.00 94.19 289 ARG A CA 1
ATOM 2290 C C . ARG A 1 289 ? -5.280 3.439 -14.865 1.00 94.19 289 ARG A C 1
ATOM 2292 O O . ARG A 1 289 ? -4.322 2.746 -15.217 1.00 94.19 289 ARG A O 1
ATOM 2299 N N . TRP A 1 290 ? -6.545 3.101 -15.051 1.00 94.44 290 TRP A N 1
ATOM 2300 C CA . TRP A 1 290 ? -6.973 1.886 -15.715 1.00 94.44 290 TRP A CA 1
ATOM 2301 C C . TRP A 1 290 ? -8.173 2.153 -16.616 1.00 94.44 290 TRP A C 1
ATOM 2303 O O . TRP A 1 290 ? -8.879 3.147 -16.465 1.00 94.44 290 TRP A O 1
ATOM 2313 N N . ARG A 1 291 ? -8.440 1.213 -17.519 1.00 93.38 291 ARG A N 1
ATOM 2314 C CA . ARG A 1 291 ? -9.665 1.169 -18.311 1.00 93.38 291 ARG A CA 1
ATOM 2315 C C . ARG A 1 291 ? -10.365 -0.167 -18.195 1.00 93.38 291 ARG A C 1
ATOM 2317 O O . ARG A 1 291 ? -9.722 -1.214 -18.088 1.00 93.38 291 ARG A O 1
ATOM 2324 N N . ASP A 1 292 ? -11.687 -0.131 -18.228 1.00 92.69 292 ASP A N 1
ATOM 2325 C CA . ASP A 1 292 ? -12.485 -1.346 -18.354 1.00 92.69 292 ASP A CA 1
ATOM 2326 C C . ASP A 1 292 ? -12.630 -1.791 -19.821 1.00 92.69 292 ASP A C 1
ATOM 2328 O O . ASP A 1 292 ? -12.077 -1.194 -20.744 1.00 92.69 292 ASP A O 1
ATOM 2332 N N . ALA A 1 293 ? -13.373 -2.877 -20.043 1.00 89.94 293 ALA A N 1
ATOM 2333 C CA . ALA A 1 293 ? -13.620 -3.420 -21.379 1.00 89.94 293 ALA A CA 1
ATOM 2334 C C . ALA A 1 293 ? -14.471 -2.502 -22.283 1.00 89.94 293 ALA A C 1
ATOM 2336 O O . ALA A 1 293 ? -14.545 -2.746 -23.487 1.00 89.94 293 ALA A O 1
ATOM 2337 N N . GLU A 1 294 ? -15.116 -1.476 -21.718 1.00 91.50 294 GLU A N 1
ATOM 2338 C CA . GLU A 1 294 ? -15.892 -0.458 -22.437 1.00 91.50 294 GLU A CA 1
ATOM 2339 C C . GLU A 1 294 ? -15.064 0.820 -22.691 1.00 91.50 294 GLU A C 1
ATOM 2341 O O . GLU A 1 294 ? -15.620 1.826 -23.125 1.00 91.50 294 GLU A O 1
ATOM 2346 N N . ASP A 1 295 ? -13.747 0.780 -22.438 1.00 90.56 295 ASP A N 1
ATOM 2347 C CA . ASP A 1 295 ? -12.803 1.900 -22.585 1.00 90.56 295 ASP A CA 1
ATOM 2348 C C . ASP A 1 295 ? -13.125 3.104 -21.677 1.00 90.56 295 ASP A C 1
ATOM 2350 O O . ASP A 1 295 ? -12.754 4.243 -21.967 1.00 90.56 295 ASP A O 1
ATOM 2354 N N . ARG A 1 296 ? -13.811 2.870 -20.549 1.00 90.69 296 ARG A N 1
ATOM 2355 C CA . ARG A 1 296 ? -14.092 3.919 -19.556 1.00 90.69 296 ARG A CA 1
ATOM 2356 C C . ARG A 1 296 ? -12.939 4.058 -18.570 1.00 90.69 296 ARG A C 1
ATOM 2358 O O . ARG A 1 296 ? -12.321 3.064 -18.199 1.00 90.69 296 ARG A O 1
ATOM 2365 N N . ASP A 1 297 ? -12.697 5.285 -18.120 1.00 89.50 297 ASP A N 1
ATOM 2366 C CA . ASP A 1 297 ? -11.582 5.652 -17.239 1.00 89.50 297 ASP A CA 1
ATOM 2367 C C . ASP A 1 297 ? -11.852 5.307 -15.767 1.00 89.50 297 ASP A C 1
ATOM 2369 O O . ASP A 1 297 ? -12.887 5.671 -15.209 1.00 89.50 297 ASP A O 1
ATOM 2373 N N . TRP A 1 298 ? -10.894 4.631 -15.140 1.00 92.88 298 TRP A N 1
ATOM 2374 C CA . TRP A 1 298 ? -10.882 4.292 -13.721 1.00 92.88 298 TRP A CA 1
ATOM 2375 C C . TRP A 1 298 ? -9.617 4.853 -13.081 1.00 92.88 298 TRP A C 1
ATOM 2377 O O . TRP A 1 298 ? -8.508 4.609 -13.563 1.00 92.88 298 TRP A O 1
ATOM 2387 N N . LEU A 1 299 ? -9.770 5.539 -11.949 1.00 93.56 299 LEU A N 1
ATOM 2388 C CA . LEU A 1 299 ? -8.637 6.073 -11.195 1.00 93.56 299 LEU A CA 1
ATOM 2389 C C . LEU A 1 299 ? -8.487 5.366 -9.857 1.00 93.56 299 LEU A C 1
ATOM 2391 O O . LEU A 1 299 ? -9.479 5.109 -9.183 1.00 93.56 299 LEU A O 1
ATOM 2395 N N . MET A 1 300 ? -7.248 5.144 -9.428 1.00 95.38 300 MET A N 1
ATOM 2396 C CA . MET A 1 300 ? -6.933 4.884 -8.023 1.00 95.38 300 MET A CA 1
ATOM 2397 C C . MET A 1 300 ? -6.198 6.088 -7.457 1.00 95.38 300 MET A C 1
ATOM 2399 O O . MET A 1 300 ? -5.209 6.533 -8.040 1.00 95.38 300 MET A O 1
ATOM 2403 N N . LEU A 1 301 ? -6.667 6.583 -6.316 1.00 95.62 301 LEU A N 1
ATOM 2404 C CA . LEU A 1 301 ? -6.047 7.674 -5.579 1.00 95.62 301 LEU A CA 1
ATOM 2405 C C . LEU A 1 301 ? -5.559 7.151 -4.235 1.00 95.62 301 LEU A C 1
ATOM 2407 O O . LEU A 1 301 ? -6.324 6.528 -3.495 1.00 95.62 301 LEU A O 1
ATOM 2411 N N . VAL A 1 302 ? -4.293 7.413 -3.925 1.00 97.50 302 VAL A N 1
ATOM 2412 C CA . VAL A 1 302 ? -3.662 7.028 -2.658 1.00 97.50 302 VAL A CA 1
ATOM 2413 C C . VAL A 1 302 ? -3.012 8.249 -2.037 1.00 97.50 302 VAL A C 1
ATOM 2415 O O . VAL A 1 302 ? -2.235 8.942 -2.694 1.00 97.50 302 VAL A O 1
ATOM 2418 N N . ASN A 1 303 ? -3.312 8.490 -0.765 1.00 96.31 303 ASN A N 1
ATOM 2419 C CA . ASN A 1 303 ? -2.575 9.450 0.042 1.00 96.31 303 ASN A CA 1
ATOM 2420 C C . ASN A 1 303 ? -1.381 8.747 0.705 1.00 96.31 303 ASN A C 1
ATOM 2422 O O . ASN A 1 303 ? -1.542 8.021 1.690 1.00 96.31 303 ASN A O 1
ATOM 2426 N N . GLU A 1 304 ? -0.186 8.960 0.152 1.00 97.00 304 GLU A N 1
ATOM 2427 C CA . GLU A 1 304 ? 1.071 8.452 0.713 1.00 97.00 304 GLU A CA 1
ATOM 2428 C C . GLU A 1 304 ? 1.616 9.320 1.854 1.00 97.00 304 GLU A C 1
ATOM 2430 O O . GLU A 1 304 ? 2.562 8.908 2.530 1.00 97.00 304 GLU A O 1
ATOM 2435 N N . GLY A 1 305 ? 1.038 10.501 2.070 1.00 95.25 305 GLY A N 1
ATOM 2436 C CA . GLY A 1 305 ? 1.434 11.434 3.111 1.00 95.25 305 GLY A CA 1
ATOM 2437 C C . GLY A 1 305 ? 0.873 11.102 4.491 1.00 95.25 305 GLY A C 1
ATOM 2438 O O . GLY A 1 305 ? 0.147 10.130 4.720 1.00 95.25 305 GLY A O 1
ATOM 2439 N N . GLU A 1 306 ? 1.218 11.970 5.440 1.00 93.00 306 GLU A N 1
ATOM 2440 C CA . GLU A 1 306 ? 0.761 11.889 6.833 1.00 93.00 306 GLU A CA 1
ATOM 2441 C C . GLU A 1 306 ? -0.384 12.860 7.154 1.00 93.00 306 GLU A C 1
ATOM 2443 O O . GLU A 1 306 ? -0.906 12.847 8.267 1.00 93.00 306 GLU A O 1
ATOM 2448 N N . GLN A 1 307 ? -0.772 13.713 6.205 1.00 91.88 307 GLN A N 1
ATOM 2449 C CA . GLN A 1 307 ? -1.819 14.726 6.365 1.00 91.88 307 GLN A CA 1
ATOM 2450 C C . GLN A 1 307 ? -2.970 14.459 5.397 1.00 91.88 307 GLN A C 1
ATOM 2452 O O . GLN A 1 307 ? -2.764 13.859 4.346 1.00 91.88 307 GLN A O 1
ATOM 2457 N N . SER A 1 308 ? -4.179 14.908 5.738 1.00 92.50 308 SER A N 1
ATOM 2458 C CA . SER A 1 308 ? -5.323 14.841 4.822 1.00 92.50 308 SER A CA 1
ATOM 2459 C C . SER A 1 308 ? -5.109 15.725 3.592 1.00 92.50 308 SER A C 1
ATOM 2461 O O . SER A 1 308 ? -4.463 16.773 3.674 1.00 92.50 308 SER A O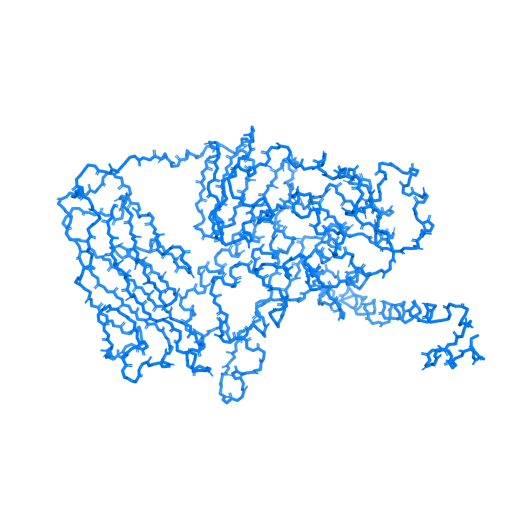 1
ATOM 2463 N N . LEU A 1 309 ? -5.675 15.295 2.466 1.00 93.69 309 LEU A N 1
ATOM 2464 C CA . LEU A 1 309 ? -5.684 16.033 1.208 1.00 93.69 309 LEU A CA 1
ATOM 2465 C C . LEU A 1 309 ? -7.127 16.332 0.811 1.00 93.69 309 LEU A C 1
ATOM 2467 O O . LEU A 1 309 ? -7.943 15.415 0.752 1.00 93.69 309 LEU A O 1
ATOM 2471 N N . SER A 1 310 ? -7.413 17.577 0.444 1.00 93.06 310 SER A N 1
ATOM 2472 C CA . SER A 1 310 ? -8.680 17.924 -0.198 1.00 93.06 310 SER A CA 1
ATOM 2473 C C . SER A 1 310 ? -8.515 17.761 -1.706 1.00 93.06 310 SER A C 1
ATOM 2475 O O . SER A 1 310 ? -7.766 18.517 -2.331 1.00 93.06 310 SER A O 1
ATOM 2477 N N . VAL A 1 311 ? -9.144 16.747 -2.297 1.00 91.38 311 VAL A N 1
ATOM 2478 C CA . VAL A 1 311 ? -8.967 16.367 -3.706 1.00 91.38 311 VAL A CA 1
ATOM 2479 C C . VAL A 1 311 ? -10.232 16.669 -4.495 1.00 91.38 311 VAL A C 1
ATOM 2481 O O . VAL A 1 311 ? -11.289 16.098 -4.257 1.00 91.38 311 VAL A O 1
ATOM 2484 N N . ASP A 1 312 ? -10.116 17.548 -5.477 1.00 89.00 312 ASP A N 1
ATOM 2485 C CA . ASP A 1 312 ? -11.156 17.819 -6.459 1.00 89.00 312 ASP A CA 1
ATOM 2486 C C . ASP A 1 312 ? -10.979 16.895 -7.665 1.00 89.00 312 ASP A C 1
ATOM 2488 O O . ASP A 1 312 ? -9.875 16.780 -8.195 1.00 89.00 312 ASP A O 1
ATOM 2492 N N . LEU A 1 313 ? -12.059 16.231 -8.073 1.00 86.38 313 LEU A N 1
ATOM 2493 C CA . LEU A 1 313 ? -12.090 15.327 -9.223 1.00 86.38 313 LEU A CA 1
ATOM 2494 C C . LEU A 1 313 ? -12.600 16.012 -10.501 1.00 86.38 313 LEU A C 1
ATOM 2496 O O . LEU A 1 313 ? -12.690 15.355 -11.538 1.00 86.38 313 LEU A O 1
ATOM 2500 N N . GLY A 1 314 ? -12.903 17.313 -10.448 1.00 80.38 314 GLY A N 1
ATOM 2501 C CA . GLY A 1 314 ? -13.381 18.107 -11.575 1.00 80.38 314 GLY A CA 1
ATOM 2502 C C . GLY A 1 314 ? -14.800 17.723 -11.992 1.00 80.38 314 GLY A C 1
ATOM 2503 O O . GLY A 1 314 ? -15.646 17.420 -11.157 1.00 80.38 314 GLY A O 1
ATOM 2504 N N . ASP A 1 315 ? -15.053 17.700 -13.301 1.00 75.56 315 ASP A N 1
ATOM 2505 C CA . ASP A 1 315 ? -16.363 17.344 -13.872 1.00 75.56 315 ASP A CA 1
ATOM 2506 C C . ASP A 1 315 ? -16.589 15.820 -13.966 1.00 75.56 315 ASP A C 1
ATOM 2508 O O . ASP A 1 315 ? -17.519 15.357 -14.637 1.00 75.56 315 ASP A O 1
ATOM 2512 N N . ARG A 1 316 ? -15.717 15.009 -13.347 1.00 75.75 316 ARG A N 1
ATOM 2513 C CA . ARG A 1 316 ? -15.808 13.549 -13.421 1.00 75.75 316 ARG A CA 1
ATOM 2514 C C . ARG A 1 316 ? -17.063 13.086 -12.687 1.00 75.75 316 ARG A C 1
ATOM 2516 O O . ARG A 1 316 ? -17.214 13.280 -11.486 1.00 75.75 316 ARG A O 1
ATOM 2523 N N . THR A 1 317 ? -17.960 12.452 -13.433 1.00 69.56 317 THR A N 1
ATOM 2524 C CA . THR A 1 317 ? -19.179 11.849 -12.894 1.00 69.56 317 THR A CA 1
ATOM 2525 C C . THR A 1 317 ? -18.915 10.373 -12.628 1.00 69.56 317 THR A C 1
ATOM 2527 O O . THR A 1 317 ? -18.453 9.643 -13.509 1.00 69.56 317 THR A O 1
ATOM 2530 N N . GLY A 1 318 ? -19.155 9.928 -11.397 1.00 77.44 318 GLY A N 1
ATOM 2531 C CA . GLY A 1 318 ? -18.758 8.589 -10.991 1.00 77.44 318 GLY A CA 1
ATOM 2532 C C . GLY A 1 318 ? -19.055 8.260 -9.540 1.00 77.44 318 GLY A C 1
ATOM 2533 O O . GLY A 1 318 ? -19.611 9.066 -8.792 1.00 77.44 318 GLY A O 1
ATOM 2534 N N . GLU A 1 319 ? -18.653 7.054 -9.157 1.00 87.94 319 GLU A N 1
ATOM 2535 C CA . GLU A 1 319 ? -18.771 6.547 -7.796 1.00 87.94 319 GLU A CA 1
ATOM 2536 C C . GLU A 1 319 ? -17.372 6.401 -7.180 1.00 87.94 319 GLU A C 1
ATOM 2538 O O . GLU A 1 319 ? -16.488 5.771 -7.759 1.00 87.94 319 GLU A O 1
ATOM 2543 N N . LEU A 1 320 ? -17.165 6.986 -6.003 1.00 89.06 320 LEU A N 1
ATOM 2544 C CA . LEU A 1 320 ? -15.995 6.756 -5.163 1.00 89.06 320 LEU A CA 1
ATOM 2545 C C . LEU A 1 320 ? -16.186 5.470 -4.377 1.00 89.06 320 LEU A C 1
ATOM 2547 O O . LEU A 1 320 ? -17.213 5.282 -3.726 1.00 89.06 320 LEU A O 1
ATOM 2551 N N . TRP A 1 321 ? -15.206 4.579 -4.455 1.00 91.88 321 TRP A N 1
ATOM 2552 C CA . TRP A 1 321 ? -15.183 3.304 -3.752 1.00 91.88 321 TRP A CA 1
ATOM 2553 C C . TRP A 1 321 ? -14.055 3.333 -2.727 1.00 91.88 321 TRP A C 1
ATOM 2555 O O . TRP A 1 321 ? -12.876 3.329 -3.093 1.00 91.88 321 TRP A O 1
ATOM 2565 N N . ASP A 1 322 ? -14.411 3.322 -1.447 1.00 90.88 322 ASP A N 1
ATOM 2566 C CA . ASP A 1 322 ? -13.448 3.145 -0.366 1.00 90.88 322 ASP A CA 1
ATOM 2567 C C . ASP A 1 322 ? -13.039 1.676 -0.290 1.00 90.88 322 ASP A C 1
ATOM 2569 O O . ASP A 1 322 ? -13.835 0.782 0.021 1.00 90.88 322 ASP A O 1
ATOM 2573 N N . LEU A 1 323 ? -11.768 1.416 -0.575 1.00 89.19 323 LEU A N 1
ATOM 2574 C CA . LEU A 1 323 ? -11.244 0.062 -0.588 1.00 89.19 323 LEU A CA 1
ATOM 2575 C C . LEU A 1 323 ? -11.045 -0.507 0.817 1.00 89.19 323 LEU A C 1
ATOM 2577 O O . LEU A 1 323 ? -10.912 -1.724 0.923 1.00 89.19 323 LEU A O 1
ATOM 2581 N N . TRP A 1 324 ? -10.986 0.303 1.879 1.00 92.81 324 TRP A N 1
ATOM 2582 C CA . TRP A 1 324 ? -10.848 -0.140 3.274 1.00 92.81 324 TRP A CA 1
ATOM 2583 C C . TRP A 1 324 ? -12.191 -0.550 3.880 1.00 92.81 324 TRP A C 1
ATOM 2585 O O . TRP A 1 324 ? -12.324 -1.665 4.395 1.00 92.81 324 TRP A O 1
ATOM 2595 N N . THR A 1 325 ? -13.212 0.295 3.748 1.00 88.25 325 THR A N 1
ATOM 2596 C CA . THR A 1 325 ? -14.550 0.021 4.307 1.00 88.25 325 THR A CA 1
ATOM 2597 C C . THR A 1 325 ? -15.434 -0.780 3.347 1.00 88.25 325 THR A C 1
ATOM 2599 O O . THR A 1 325 ? -16.291 -1.554 3.775 1.00 88.25 325 THR A O 1
ATOM 2602 N N . GLY A 1 326 ? -15.198 -0.666 2.037 1.00 88.12 326 GLY A N 1
ATOM 2603 C CA . GLY A 1 326 ? -16.073 -1.203 0.993 1.00 88.12 326 GLY A CA 1
ATOM 2604 C C . GLY A 1 326 ? -17.293 -0.327 0.702 1.00 88.12 326 GLY A C 1
ATOM 2605 O O . GLY A 1 326 ? -18.155 -0.747 -0.072 1.00 88.12 326 GLY A O 1
ATOM 2606 N N . GLN A 1 327 ? -17.381 0.854 1.319 1.00 86.56 327 GLN A N 1
ATOM 2607 C CA . GLN A 1 327 ? -18.437 1.822 1.053 1.00 86.56 327 GLN A CA 1
ATOM 2608 C C . GLN A 1 327 ? -18.274 2.458 -0.327 1.00 86.56 327 GLN A C 1
ATOM 2610 O O . GLN A 1 327 ? -17.178 2.507 -0.892 1.00 86.56 327 GLN A O 1
ATOM 2615 N N . ARG A 1 328 ? -19.399 2.926 -0.873 1.00 88.25 328 ARG A N 1
ATOM 2616 C CA . ARG A 1 328 ? -19.456 3.581 -2.174 1.00 88.25 328 ARG A CA 1
ATOM 2617 C C . ARG A 1 328 ? -20.410 4.763 -2.152 1.00 88.25 328 ARG A C 1
ATOM 2619 O O . ARG A 1 328 ? -21.440 4.697 -1.480 1.00 88.25 328 ARG A O 1
ATOM 2626 N N . TRP A 1 329 ? -20.075 5.823 -2.875 1.00 82.19 329 TRP A N 1
ATOM 2627 C CA . TRP A 1 329 ? -20.907 7.023 -2.966 1.00 82.19 329 TRP A CA 1
ATOM 2628 C C . TRP A 1 329 ? -20.629 7.811 -4.244 1.00 82.19 329 TRP A C 1
ATOM 2630 O O . TRP A 1 329 ? -19.556 7.692 -4.824 1.00 82.19 329 TRP A O 1
ATOM 2640 N N . GLN A 1 330 ? -21.583 8.629 -4.698 1.00 82.81 330 GLN A N 1
ATOM 2641 C CA . GLN A 1 330 ? -21.348 9.506 -5.851 1.00 82.81 330 GLN A CA 1
ATOM 2642 C C . GLN A 1 330 ? -20.345 10.609 -5.526 1.00 82.81 330 GLN A C 1
ATOM 2644 O O . GLN A 1 330 ? -20.306 11.125 -4.408 1.00 82.81 330 GLN A O 1
ATOM 2649 N N . VAL A 1 331 ? -19.578 10.998 -6.537 1.00 73.81 331 VAL A N 1
ATOM 2650 C CA . VAL A 1 331 ? -18.705 12.169 -6.486 1.00 73.81 331 VAL A CA 1
ATOM 2651 C C . VAL A 1 331 ? -19.545 13.440 -6.626 1.00 73.81 331 VAL A C 1
ATOM 2653 O O . VAL A 1 331 ? -20.026 13.731 -7.715 1.00 73.81 331 VAL A O 1
ATOM 2656 N N . ASP A 1 332 ? -19.668 14.211 -5.544 1.00 70.19 332 ASP A N 1
ATOM 2657 C CA . ASP A 1 332 ? -20.300 15.536 -5.530 1.00 70.19 332 ASP A CA 1
ATOM 2658 C C . ASP A 1 332 ? -19.314 16.579 -4.958 1.00 70.19 332 ASP A C 1
ATOM 2660 O O . ASP A 1 332 ? -19.424 17.012 -3.812 1.00 70.19 332 ASP A O 1
ATOM 2664 N N . GLY A 1 333 ? -18.322 16.982 -5.761 1.00 74.50 333 GLY A N 1
ATOM 2665 C CA . GLY A 1 333 ? -17.336 18.011 -5.401 1.00 74.50 333 GLY A CA 1
ATOM 2666 C C . GLY A 1 333 ? -16.047 17.481 -4.748 1.00 74.50 333 GLY A C 1
ATOM 2667 O O . GLY A 1 333 ? -15.720 16.302 -4.900 1.00 74.50 333 GLY A O 1
ATOM 2668 N N . PRO A 1 334 ? -15.274 18.356 -4.070 1.00 81.06 334 PRO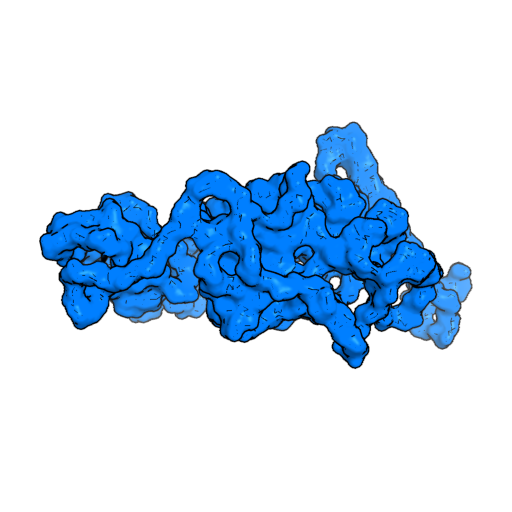 A N 1
ATOM 2669 C CA . PRO A 1 334 ? -14.016 17.977 -3.432 1.00 81.06 334 PRO A CA 1
ATOM 2670 C C . PRO A 1 334 ? -14.204 16.912 -2.349 1.00 81.06 334 PRO A C 1
ATOM 2672 O O . PRO A 1 334 ? -15.140 16.974 -1.552 1.00 81.06 334 PRO A O 1
ATOM 2675 N N . TYR A 1 335 ? -13.281 15.957 -2.308 1.00 84.62 335 TYR A N 1
ATOM 2676 C CA . TYR A 1 335 ? -13.265 14.835 -1.382 1.00 84.62 335 TYR A CA 1
ATOM 2677 C C . TYR A 1 335 ? -12.056 14.908 -0.446 1.00 84.62 335 TYR A C 1
ATOM 2679 O O . TYR A 1 335 ? -10.923 15.083 -0.893 1.00 84.62 335 TYR A O 1
ATOM 2687 N N . GLU A 1 336 ? -12.290 14.714 0.850 1.00 89.56 336 GLU A N 1
ATOM 2688 C CA . GLU A 1 336 ? -11.229 14.629 1.853 1.00 89.56 336 GLU A CA 1
ATOM 2689 C C . GLU A 1 336 ? -10.604 13.229 1.867 1.00 89.56 336 GLU A C 1
ATOM 2691 O O . GLU A 1 336 ? -11.160 12.269 2.404 1.00 89.56 336 GLU A O 1
ATOM 2696 N N . LEU A 1 337 ? -9.408 13.114 1.294 1.00 90.56 337 LEU A N 1
ATOM 2697 C CA . LEU A 1 337 ? -8.601 11.904 1.305 1.00 90.56 337 LEU A CA 1
ATOM 2698 C C . LEU A 1 337 ? -7.667 11.924 2.523 1.00 90.56 337 LEU A C 1
ATOM 2700 O O . LEU A 1 337 ? -6.559 12.467 2.484 1.00 90.56 337 LEU A O 1
ATOM 2704 N N . GLY A 1 338 ? -8.125 11.332 3.627 1.00 90.69 338 GLY A N 1
ATOM 2705 C CA . GLY A 1 338 ? -7.351 11.228 4.868 1.00 90.69 338 GLY A CA 1
ATOM 2706 C C . GLY A 1 338 ? -6.047 10.431 4.721 1.00 90.69 338 GLY A C 1
ATOM 2707 O O . GLY A 1 338 ? -5.827 9.728 3.731 1.00 90.69 338 GLY A O 1
ATOM 2708 N N . ARG A 1 339 ? -5.169 10.499 5.731 1.00 90.94 339 ARG A N 1
ATOM 2709 C CA . ARG A 1 339 ? -3.959 9.656 5.761 1.00 90.94 339 ARG A CA 1
ATOM 2710 C C . ARG A 1 339 ? -4.336 8.172 5.692 1.00 90.94 339 ARG A C 1
ATOM 2712 O O . ARG A 1 339 ? -5.327 7.760 6.298 1.00 90.94 339 ARG A O 1
ATOM 2719 N N . ARG A 1 340 ? -3.547 7.379 4.954 1.00 92.62 340 ARG A N 1
ATOM 2720 C CA . ARG A 1 340 ? -3.782 5.937 4.691 1.00 92.62 340 ARG A CA 1
ATOM 2721 C C . ARG A 1 340 ? -5.068 5.605 3.931 1.00 92.62 340 ARG A C 1
ATOM 2723 O O . ARG A 1 340 ? -5.428 4.429 3.813 1.00 92.62 340 ARG A O 1
ATOM 2730 N N . CYS A 1 341 ? -5.763 6.616 3.411 1.00 91.44 341 CYS A N 1
ATOM 2731 C CA . CYS A 1 341 ? -6.919 6.396 2.560 1.00 91.44 341 CYS A CA 1
ATOM 2732 C C . CYS A 1 341 ? -6.472 6.069 1.134 1.00 91.44 341 CYS A C 1
ATOM 2734 O O . CYS A 1 341 ? -5.610 6.736 0.554 1.00 91.44 341 CYS A O 1
ATOM 2736 N N . SER A 1 342 ? -7.122 5.054 0.572 1.00 93.38 342 SER A N 1
ATOM 2737 C CA . SER A 1 342 ? -7.019 4.671 -0.827 1.00 93.38 342 SER A CA 1
ATOM 2738 C C . SER A 1 342 ? -8.419 4.444 -1.383 1.00 93.38 342 SER A C 1
ATOM 2740 O O . SER A 1 342 ? -9.223 3.700 -0.813 1.00 93.38 342 SER A O 1
ATOM 2742 N N . VAL A 1 343 ? -8.729 5.127 -2.482 1.00 93.88 343 VAL A N 1
ATOM 2743 C CA . VAL A 1 343 ? -10.054 5.100 -3.110 1.00 93.88 343 VAL A CA 1
ATOM 2744 C C . VAL A 1 343 ? -9.931 4.826 -4.597 1.00 93.88 343 VAL A C 1
ATOM 2746 O O . VAL A 1 343 ? -8.934 5.178 -5.231 1.00 93.88 343 VAL A O 1
ATOM 2749 N N . VAL A 1 344 ? -10.969 4.216 -5.155 1.00 93.94 344 VAL A N 1
ATOM 2750 C CA . VAL A 1 344 ? -11.135 4.078 -6.601 1.00 93.94 344 VAL A CA 1
ATOM 2751 C C . VAL A 1 344 ? -12.244 5.008 -7.062 1.00 93.94 344 VAL A C 1
ATOM 2753 O O . VAL A 1 344 ? -13.316 5.031 -6.466 1.00 93.94 344 VAL A O 1
ATOM 2756 N N . VAL A 1 345 ? -11.992 5.763 -8.125 1.00 92.00 345 VAL A N 1
ATOM 2757 C CA . VAL A 1 345 ? -13.011 6.533 -8.841 1.00 92.00 345 VAL A CA 1
ATOM 2758 C C . VAL A 1 345 ? -13.480 5.675 -10.009 1.00 92.00 345 VAL A C 1
ATOM 2760 O O . VAL A 1 345 ? -12.744 5.484 -10.980 1.00 92.00 345 VAL A O 1
ATOM 2763 N N . ALA A 1 346 ? -14.683 5.122 -9.884 1.00 89.81 346 ALA A N 1
ATOM 2764 C CA . ALA A 1 346 ? -15.331 4.314 -10.906 1.00 89.81 346 ALA A CA 1
ATOM 2765 C C . ALA A 1 346 ? -16.179 5.196 -11.844 1.00 89.81 346 ALA A C 1
ATOM 2767 O O . ALA A 1 346 ? -16.822 6.138 -11.363 1.00 89.81 346 ALA A O 1
ATOM 2768 N N . PRO A 1 347 ? -16.268 4.881 -13.152 1.00 85.50 347 PRO A N 1
ATOM 2769 C CA . PRO A 1 347 ? -17.230 5.501 -14.056 1.00 85.50 347 PRO A CA 1
ATOM 2770 C C . PRO A 1 347 ? -18.658 5.397 -13.514 1.00 85.50 347 PRO A C 1
ATOM 2772 O O . PRO A 1 347 ? -19.027 4.399 -12.891 1.00 85.50 347 PRO A O 1
ATOM 2775 N N . ALA A 1 348 ? -19.489 6.398 -13.801 1.00 73.06 348 ALA A N 1
ATOM 2776 C CA . ALA A 1 348 ? -20.888 6.387 -13.387 1.00 73.06 348 ALA A CA 1
ATOM 2777 C C . ALA A 1 348 ? -21.649 5.148 -13.918 1.00 73.06 348 ALA A C 1
ATOM 2779 O O . ALA A 1 348 ? -21.804 4.961 -15.126 1.00 73.06 348 ALA A O 1
ATOM 2780 N N . GLY A 1 349 ? -22.161 4.323 -12.998 1.00 60.16 349 GLY A N 1
ATOM 2781 C CA . GLY A 1 349 ? -23.174 3.283 -13.232 1.00 60.16 349 GLY A CA 1
ATOM 2782 C C . GLY A 1 349 ? -24.537 3.676 -12.636 1.00 60.16 349 GLY A C 1
ATOM 2783 O O . GLY A 1 349 ? -24.639 4.661 -11.908 1.00 60.16 349 GLY A O 1
ATOM 2784 N N . ALA A 1 350 ? -25.610 2.934 -12.941 1.00 39.38 350 ALA A N 1
ATOM 2785 C CA . ALA A 1 350 ? -26.973 3.248 -12.490 1.00 39.38 350 ALA A CA 1
ATOM 2786 C C . ALA A 1 35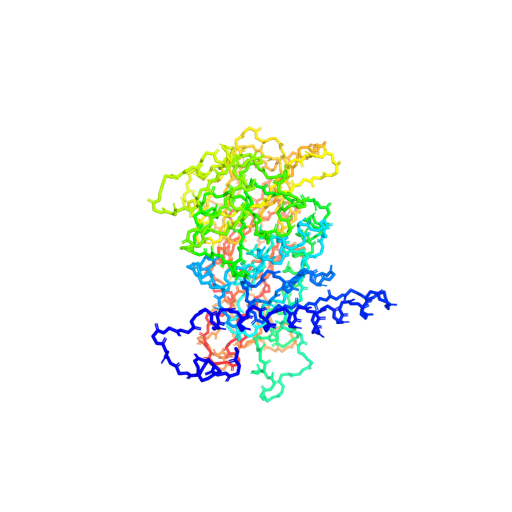0 ? -27.123 3.256 -10.948 1.00 39.38 350 ALA A C 1
ATOM 2788 O O . ALA A 1 350 ? -27.347 2.220 -10.338 1.00 39.38 350 ALA A O 1
ATOM 2789 N N . SER A 1 351 ? -27.051 4.463 -10.378 1.00 40.34 351 SER A N 1
ATOM 2790 C CA . SER A 1 351 ? -27.550 4.943 -9.079 1.00 40.34 351 SER A CA 1
ATOM 2791 C C . SER A 1 351 ? -27.263 4.117 -7.812 1.00 40.34 351 SER A C 1
ATOM 2793 O O . SER A 1 351 ? -27.965 3.163 -7.487 1.00 40.34 351 SER A O 1
ATOM 2795 N N . SER A 1 352 ? -26.383 4.672 -6.978 1.00 40.59 352 SER A N 1
ATOM 2796 C CA . SER A 1 352 ? -26.551 4.721 -5.517 1.00 40.59 352 SER A CA 1
ATOM 2797 C C . SER A 1 352 ? -26.260 6.144 -5.060 1.00 40.59 352 SER A C 1
ATOM 2799 O O . SER A 1 352 ? -25.241 6.714 -5.431 1.00 40.59 352 SER A O 1
ATOM 2801 N N . THR A 1 353 ? -27.187 6.743 -4.314 1.00 33.53 353 THR A N 1
ATOM 2802 C CA . THR A 1 353 ? -27.110 8.114 -3.786 1.00 33.53 353 THR A CA 1
ATOM 2803 C C . THR A 1 353 ? -25.951 8.245 -2.785 1.00 33.53 353 THR A C 1
ATOM 2805 O O . THR A 1 353 ? -25.758 7.324 -1.991 1.00 33.53 353 THR A O 1
ATOM 2808 N N . PRO A 1 354 ? -25.199 9.360 -2.767 1.00 35.72 354 PRO A N 1
ATOM 2809 C CA . PRO A 1 354 ? -24.171 9.584 -1.754 1.00 35.72 354 PRO A CA 1
ATOM 2810 C C . PRO A 1 354 ? -24.790 9.742 -0.353 1.00 35.72 354 PRO A C 1
ATOM 2812 O O . PRO A 1 354 ? -25.937 10.197 -0.232 1.00 35.72 354 PRO A O 1
ATOM 2815 N N . PRO A 1 355 ? -24.063 9.399 0.727 1.00 33.03 355 PRO A N 1
ATOM 2816 C CA . PRO A 1 355 ? -24.456 9.812 2.058 1.00 33.03 355 PRO A CA 1
ATOM 2817 C C . PRO A 1 355 ? -24.355 11.337 2.102 1.00 33.03 355 PRO A C 1
ATOM 2819 O O . PRO A 1 355 ? -23.300 11.926 1.888 1.00 33.03 355 PRO A O 1
ATOM 2822 N N . ALA A 1 356 ? -25.491 11.993 2.318 1.00 30.77 356 ALA A N 1
ATOM 2823 C CA . ALA A 1 356 ? -25.511 13.430 2.517 1.00 30.77 356 ALA A CA 1
ATOM 2824 C C . ALA A 1 356 ? -24.651 13.783 3.739 1.00 30.77 356 ALA A C 1
ATOM 2826 O O . ALA A 1 356 ? -24.798 13.160 4.791 1.00 30.77 356 ALA A O 1
ATOM 2827 N N . VAL A 1 357 ? -23.822 14.822 3.620 1.00 34.47 357 VAL A N 1
ATOM 2828 C CA . VAL A 1 357 ? -23.260 15.520 4.780 1.00 34.47 357 VAL A CA 1
ATOM 2829 C C . VAL A 1 357 ? -24.449 16.052 5.576 1.00 34.47 357 VAL A C 1
ATOM 2831 O O . VAL A 1 357 ? -25.159 16.954 5.124 1.00 34.47 357 VAL A O 1
ATOM 2834 N N . ARG A 1 358 ? -24.742 15.423 6.713 1.00 40.34 358 ARG A N 1
ATOM 2835 C CA . ARG A 1 358 ? -25.915 15.738 7.531 1.00 40.34 358 ARG A CA 1
ATOM 2836 C C . ARG A 1 358 ? -25.491 16.336 8.856 1.00 40.34 358 ARG A C 1
ATOM 2838 O O . ARG A 1 358 ? -24.487 15.955 9.446 1.00 40.34 358 ARG A O 1
ATOM 2845 N N . ALA A 1 359 ? -26.266 17.333 9.264 1.00 34.69 359 ALA A N 1
ATOM 2846 C CA . ALA A 1 359 ? -26.080 18.051 10.507 1.00 34.69 359 ALA A CA 1
ATOM 2847 C C . ALA A 1 359 ? -26.227 17.114 11.714 1.00 34.69 359 ALA A C 1
ATOM 2849 O O . ALA A 1 359 ? -26.900 16.088 11.647 1.00 34.69 359 ALA A O 1
ATOM 2850 N N . THR A 1 360 ? -25.608 17.516 12.819 1.00 32.66 360 THR A N 1
ATOM 2851 C CA . THR A 1 360 ? -25.638 16.842 14.118 1.00 32.66 360 THR A CA 1
ATOM 2852 C C . THR A 1 360 ? -27.080 16.519 14.548 1.00 32.66 360 THR A C 1
ATOM 2854 O O . THR A 1 360 ? -27.924 17.423 14.502 1.00 32.66 360 THR A O 1
ATOM 2857 N N . PRO A 1 361 ? -27.385 15.280 14.982 1.00 36.28 361 PRO A N 1
ATOM 2858 C CA . PRO A 1 361 ? -28.736 14.905 15.383 1.00 36.28 361 PRO A CA 1
ATOM 2859 C C . PRO A 1 361 ? -29.228 15.728 16.578 1.00 36.28 361 PRO A C 1
ATOM 2861 O O . PRO A 1 361 ? -28.500 15.992 17.538 1.00 36.28 361 PRO A O 1
ATOM 2864 N N . ALA A 1 362 ? -30.507 16.105 16.544 1.00 36.78 362 ALA A N 1
ATOM 2865 C CA . ALA A 1 362 ? -31.187 16.708 17.683 1.00 36.78 362 ALA A CA 1
ATOM 2866 C C . ALA A 1 362 ? -31.401 15.642 18.772 1.00 36.78 362 ALA A C 1
ATOM 2868 O O . ALA A 1 362 ? -32.132 14.682 18.554 1.00 36.78 362 ALA A O 1
ATOM 2869 N N . GLY A 1 363 ? -30.774 15.810 19.941 1.00 44.66 363 GLY A N 1
ATOM 2870 C CA . GLY A 1 363 ? -31.002 14.942 21.107 1.00 44.66 363 GLY A CA 1
ATOM 2871 C C . GLY A 1 363 ? -29.751 14.547 21.891 1.00 44.66 363 GLY A C 1
ATOM 2872 O O . GLY A 1 363 ? -29.875 14.137 23.044 1.00 44.66 363 GLY A O 1
ATOM 2873 N N . LEU A 1 364 ? -28.551 14.718 21.329 1.00 45.34 364 LEU A N 1
ATOM 2874 C CA . LEU A 1 364 ? -27.322 14.641 22.120 1.00 45.34 364 LEU A CA 1
ATOM 2875 C C . LEU A 1 364 ? -27.162 15.915 22.971 1.00 45.34 364 LEU A C 1
ATOM 2877 O O . LEU A 1 364 ? -27.517 17.009 22.514 1.00 45.34 364 LEU A O 1
ATOM 2881 N N . PRO A 1 365 ? -26.653 15.813 24.216 1.00 45.56 365 PRO A N 1
ATOM 2882 C CA . PRO A 1 365 ? -26.268 16.992 24.983 1.00 45.56 365 PRO A CA 1
ATOM 2883 C C . PRO A 1 365 ? -25.270 17.841 24.171 1.00 45.56 365 PRO A C 1
ATOM 2885 O O . PRO A 1 365 ? -24.561 17.305 23.322 1.00 45.56 365 PRO A O 1
ATOM 2888 N N . PRO A 1 366 ? -25.192 19.167 24.386 1.00 47.25 366 PRO A N 1
ATOM 2889 C CA . PRO A 1 366 ? -24.206 19.997 23.704 1.00 47.25 366 PRO A CA 1
ATOM 2890 C C . PRO A 1 366 ? -22.794 19.576 24.139 1.00 47.25 366 PRO A C 1
ATOM 2892 O O . PRO A 1 366 ? -22.307 19.989 25.190 1.00 47.25 366 PRO A O 1
ATOM 2895 N N . GLY A 1 367 ? -22.163 18.722 23.334 1.00 60.81 367 GLY A N 1
ATOM 2896 C CA . GLY A 1 367 ? -20.839 18.155 23.570 1.00 60.81 367 GLY A CA 1
ATOM 2897 C C . GLY A 1 367 ? -20.845 16.621 23.573 1.00 60.81 367 GLY A C 1
ATOM 2898 O O . GLY A 1 367 ? -21.854 16.003 23.911 1.00 60.81 367 GLY A O 1
ATOM 2899 N N . PRO A 1 368 ? -19.720 15.992 23.203 1.00 76.38 368 PRO A N 1
ATOM 2900 C CA . PRO A 1 368 ? -19.654 14.545 23.076 1.00 76.38 368 PRO A CA 1
ATOM 2901 C C . PRO A 1 368 ? -19.778 13.868 24.456 1.00 76.38 368 PRO A C 1
ATOM 2903 O O . PRO A 1 368 ? -19.161 14.282 25.442 1.00 76.38 368 PRO A O 1
ATOM 2906 N N . LEU A 1 369 ? -20.602 12.824 24.534 1.00 86.25 369 LEU A N 1
ATOM 2907 C CA . LEU A 1 369 ? -20.860 12.020 25.725 1.00 86.25 369 LEU A CA 1
ATOM 2908 C C . LEU A 1 369 ? -19.654 11.125 26.036 1.00 86.25 369 LEU A C 1
ATOM 2910 O O . LEU A 1 369 ? -19.297 10.254 25.247 1.00 86.25 369 LEU A O 1
ATOM 2914 N N . GLY A 1 370 ? -19.039 11.305 27.205 1.00 88.38 370 GLY A N 1
ATOM 2915 C CA . GLY A 1 370 ? -17.927 10.464 27.655 1.00 88.38 370 GLY A CA 1
ATOM 2916 C C . GLY A 1 370 ? -18.379 9.066 28.086 1.00 88.38 370 GLY A C 1
ATOM 2917 O O . GLY A 1 370 ? -19.177 8.923 29.014 1.00 88.38 370 GLY A O 1
ATOM 2918 N N . LEU A 1 371 ? -17.819 8.028 27.465 1.00 90.19 371 LEU A N 1
ATOM 2919 C CA . LEU A 1 371 ? -18.011 6.630 27.857 1.00 90.19 371 LEU A CA 1
ATOM 2920 C C . LEU A 1 371 ? -16.976 6.263 28.927 1.00 90.19 371 LEU A C 1
ATOM 2922 O O . LEU A 1 371 ? -15.803 6.068 28.616 1.00 90.19 371 LEU A O 1
ATOM 2926 N N . THR A 1 372 ? -17.393 6.170 30.192 1.00 87.44 372 THR A N 1
ATOM 2927 C CA . THR A 1 372 ? -16.471 5.982 31.335 1.00 87.44 372 THR A CA 1
ATOM 2928 C C . THR A 1 372 ? -16.588 4.628 32.038 1.00 87.44 372 THR A C 1
ATOM 2930 O O . THR A 1 372 ? -15.667 4.227 32.745 1.00 87.44 372 THR A O 1
ATOM 2933 N N . SER A 1 373 ? -17.690 3.898 31.846 1.00 91.12 373 SER A N 1
ATOM 2934 C CA . SER A 1 373 ? -17.991 2.655 32.576 1.00 91.12 373 SER A CA 1
ATOM 2935 C C . SER A 1 373 ? -17.504 1.408 31.832 1.00 91.12 373 SER A C 1
ATOM 2937 O O . SER A 1 373 ? -18.303 0.579 31.397 1.00 91.12 373 SER A O 1
ATOM 2939 N N . TRP A 1 374 ? -16.185 1.282 31.679 1.00 95.88 374 TRP A N 1
ATOM 2940 C CA . TRP A 1 374 ? -15.563 0.175 30.950 1.00 95.88 374 TRP A CA 1
ATOM 2941 C C . TRP A 1 374 ? -15.302 -1.056 31.822 1.00 95.88 374 TRP A C 1
ATOM 2943 O O . TRP A 1 374 ? -14.866 -0.963 32.969 1.00 95.88 374 TRP A O 1
ATOM 2953 N N . GLN A 1 375 ? -15.517 -2.227 31.233 1.00 95.06 375 GLN A N 1
ATOM 2954 C CA . GLN A 1 375 ? -15.073 -3.524 31.731 1.00 95.06 375 GLN A CA 1
ATOM 2955 C C . GLN A 1 375 ? -14.124 -4.137 30.706 1.00 95.06 375 GLN A C 1
ATOM 2957 O O . GLN A 1 375 ? -14.430 -4.132 29.516 1.00 95.06 375 GLN A O 1
ATOM 2962 N N . ALA A 1 376 ? -12.998 -4.681 31.156 1.00 95.56 376 ALA A N 1
ATOM 2963 C CA . ALA A 1 376 ? -11.967 -5.241 30.290 1.00 95.56 376 ALA A CA 1
ATOM 2964 C C . ALA A 1 376 ? -11.751 -6.730 30.589 1.00 95.56 376 ALA A C 1
ATOM 2966 O O . ALA A 1 376 ? -11.713 -7.140 31.751 1.00 95.56 376 ALA A O 1
ATOM 2967 N N . HIS A 1 377 ? -11.621 -7.540 29.540 1.00 93.12 377 HIS A N 1
ATOM 2968 C CA . HIS A 1 377 ? -11.358 -8.975 29.636 1.00 93.12 377 HIS A CA 1
ATOM 2969 C C . HIS A 1 377 ? -10.456 -9.447 28.494 1.00 93.12 377 HIS A C 1
ATOM 2971 O O . HIS A 1 377 ? -10.439 -8.859 27.413 1.00 93.12 377 HIS A O 1
ATOM 2977 N N . ARG A 1 378 ? -9.697 -10.523 28.717 1.00 89.38 378 ARG A N 1
ATOM 2978 C CA . ARG A 1 378 ? -8.844 -11.103 27.675 1.00 89.38 378 ARG A CA 1
ATOM 2979 C C . ARG A 1 378 ? -9.637 -12.078 26.811 1.00 89.38 378 ARG A C 1
ATOM 2981 O O . ARG A 1 378 ? -10.447 -12.853 27.317 1.00 89.38 378 ARG A O 1
ATOM 2988 N N . GLY A 1 379 ? -9.370 -12.057 25.506 1.00 71.94 379 GLY A N 1
ATOM 2989 C CA . GLY A 1 379 ? -10.007 -12.962 24.541 1.00 71.94 379 GLY A CA 1
ATOM 2990 C C . GLY A 1 379 ? -9.541 -14.421 24.644 1.00 71.94 379 GLY A C 1
ATOM 2991 O O . GLY A 1 379 ? -10.211 -15.313 24.138 1.00 71.94 379 GLY A O 1
ATOM 2992 N N . ASP A 1 380 ? -8.425 -14.677 25.329 1.00 76.94 380 ASP A N 1
ATOM 2993 C CA . ASP A 1 380 ? -7.867 -16.018 25.561 1.00 76.94 380 ASP A CA 1
ATOM 2994 C C . ASP A 1 380 ? -8.421 -16.715 26.820 1.00 76.94 380 ASP A C 1
ATOM 2996 O O . ASP A 1 380 ? -7.969 -17.801 27.184 1.00 76.94 380 ASP A O 1
ATOM 3000 N N . GLY A 1 381 ? -9.393 -16.094 27.497 1.00 74.50 381 GLY A N 1
ATOM 3001 C CA . GLY A 1 381 ? -10.028 -16.628 28.701 1.00 74.50 381 GLY A CA 1
ATOM 3002 C C . GLY A 1 381 ? -9.221 -16.458 29.991 1.00 74.50 381 GLY A C 1
ATOM 3003 O O . GLY A 1 381 ? -9.687 -16.890 31.047 1.00 74.50 381 GLY A O 1
ATOM 3004 N N . GLN A 1 382 ? -8.041 -15.827 29.953 1.00 83.94 382 GLN A N 1
ATOM 3005 C CA . GLN A 1 382 ? -7.292 -15.493 31.167 1.00 83.94 382 GLN A CA 1
ATOM 3006 C C . GLN A 1 382 ? -7.890 -14.266 31.874 1.00 83.94 382 GLN A C 1
ATOM 3008 O O . GLN A 1 382 ? -8.486 -13.384 31.253 1.00 83.94 382 GLN A O 1
ATOM 3013 N N . ALA A 1 383 ? -7.712 -14.185 33.197 1.00 87.56 383 ALA A N 1
ATOM 3014 C CA . ALA A 1 383 ? -8.125 -13.009 33.958 1.00 87.56 383 ALA A CA 1
ATOM 3015 C C . ALA A 1 383 ? -7.327 -11.770 33.513 1.00 87.56 383 ALA A C 1
ATOM 3017 O O . ALA A 1 383 ? -6.111 -11.837 33.327 1.00 87.56 383 ALA A O 1
ATOM 3018 N N . TRP A 1 384 ? -8.014 -10.638 33.352 1.00 92.69 384 TRP A N 1
ATOM 3019 C CA . TRP A 1 384 ? -7.375 -9.354 33.077 1.00 92.69 384 TRP A CA 1
ATOM 3020 C C . TRP A 1 384 ? -6.938 -8.692 34.386 1.00 92.69 384 TRP A C 1
ATOM 3022 O O . TRP A 1 384 ? -7.749 -8.524 35.295 1.00 92.69 384 TRP A O 1
ATOM 3032 N N . THR A 1 385 ? -5.658 -8.333 34.480 1.00 90.25 385 THR A N 1
ATOM 3033 C CA . THR A 1 385 ? -5.048 -7.682 35.655 1.00 90.25 385 THR A CA 1
ATOM 3034 C C . THR A 1 385 ? -4.726 -6.204 35.426 1.00 90.25 385 THR A C 1
ATOM 3036 O O . THR A 1 385 ? -4.332 -5.518 36.365 1.00 90.25 385 THR A O 1
ATOM 3039 N N . GLY A 1 386 ? -4.882 -5.713 34.193 1.00 90.44 386 GLY A N 1
ATOM 3040 C CA . GLY A 1 386 ? -4.630 -4.322 33.832 1.00 90.44 386 GLY A CA 1
ATOM 3041 C C . GLY A 1 386 ? -5.827 -3.394 34.078 1.00 90.44 386 GLY A C 1
ATOM 3042 O O . GLY A 1 386 ? -6.812 -3.773 34.720 1.00 90.44 386 GLY A O 1
ATOM 3043 N N . PRO A 1 387 ? -5.771 -2.152 33.568 1.00 90.06 387 PRO A N 1
ATOM 3044 C CA . PRO A 1 387 ? -6.785 -1.148 33.850 1.00 90.06 387 PRO A CA 1
ATOM 3045 C C . PRO A 1 387 ? -8.060 -1.366 33.020 1.00 90.06 387 PRO A C 1
ATOM 3047 O O . PRO A 1 387 ? -8.044 -2.012 31.971 1.00 90.06 387 PRO A O 1
ATOM 3050 N N . ALA A 1 388 ? -9.176 -0.786 33.473 1.00 90.81 388 ALA A N 1
ATOM 3051 C CA . ALA A 1 388 ? -10.432 -0.754 32.713 1.00 90.81 388 ALA A CA 1
ATOM 3052 C C . ALA A 1 388 ? -10.345 0.129 31.454 1.00 90.81 388 ALA A C 1
ATOM 3054 O O . ALA A 1 388 ? -11.041 -0.126 30.480 1.00 90.81 388 ALA A O 1
ATOM 3055 N N . ILE A 1 389 ? -9.489 1.151 31.487 1.00 95.19 389 ILE A N 1
ATOM 3056 C CA . ILE A 1 389 ? -9.036 1.988 30.371 1.00 95.19 389 ILE A CA 1
ATOM 3057 C C . ILE A 1 389 ? -7.676 2.573 30.789 1.00 95.19 389 ILE A C 1
ATOM 3059 O O . ILE A 1 389 ? -7.480 2.858 31.972 1.00 95.19 389 ILE A O 1
ATOM 3063 N N . GLY A 1 390 ? -6.732 2.726 29.869 1.00 95.88 390 GLY A N 1
ATOM 3064 C CA . GLY A 1 390 ? -5.399 3.263 30.140 1.00 95.88 390 GLY A CA 1
ATOM 3065 C C . GLY A 1 390 ? -4.287 2.489 29.441 1.00 95.88 390 GLY A C 1
ATOM 3066 O O . GLY A 1 390 ? -4.527 1.454 28.820 1.00 95.88 390 GLY A O 1
ATOM 3067 N N . ASP A 1 391 ? -3.068 3.011 29.570 1.00 97.31 391 ASP A N 1
ATOM 3068 C CA . ASP A 1 391 ? -1.883 2.441 28.937 1.00 97.31 391 ASP A CA 1
ATOM 3069 C C . ASP A 1 391 ? -1.364 1.227 29.722 1.00 97.31 391 ASP A C 1
ATOM 3071 O O . ASP A 1 391 ? -0.924 1.358 30.870 1.00 97.31 391 ASP A O 1
ATOM 3075 N N . TRP A 1 392 ? -1.407 0.042 29.107 1.00 96.50 392 TRP A N 1
ATOM 3076 C CA . TRP A 1 392 ? -0.950 -1.215 29.708 1.00 96.50 392 TRP A CA 1
ATOM 3077 C C . TRP A 1 392 ? 0.517 -1.152 30.114 1.00 96.50 392 TRP A C 1
ATOM 3079 O O . TRP A 1 392 ? 0.888 -1.764 31.112 1.00 96.50 392 TRP A O 1
ATOM 3089 N N . THR A 1 393 ? 1.334 -0.375 29.395 1.00 96.19 393 THR A N 1
ATOM 3090 C CA . THR A 1 393 ? 2.776 -0.293 29.659 1.00 96.19 393 THR A CA 1
ATOM 3091 C C . THR A 1 393 ? 3.115 0.351 31.005 1.00 96.19 393 THR A C 1
ATOM 3093 O O . THR A 1 393 ? 4.239 0.241 31.485 1.00 96.19 393 THR A O 1
ATOM 3096 N N . THR A 1 394 ? 2.139 1.014 31.632 1.00 95.12 394 THR A N 1
ATOM 3097 C CA . THR A 1 394 ? 2.276 1.644 32.954 1.00 95.12 394 THR A CA 1
ATOM 3098 C C . THR A 1 394 ? 1.950 0.700 34.113 1.00 95.12 394 THR A C 1
ATOM 3100 O O . THR A 1 394 ? 2.083 1.085 35.277 1.00 95.12 394 THR A O 1
ATOM 3103 N N . VAL A 1 395 ? 1.513 -0.529 33.817 1.00 94.56 395 VAL A N 1
ATOM 3104 C CA . VAL A 1 395 ? 1.137 -1.539 34.808 1.00 94.56 395 VAL A CA 1
ATOM 3105 C C . VAL A 1 395 ? 2.232 -2.590 34.925 1.00 94.56 395 VAL A C 1
ATOM 3107 O O . VAL A 1 395 ? 2.693 -3.131 33.923 1.00 94.56 395 VAL A O 1
ATOM 3110 N N . ALA A 1 396 ? 2.608 -2.893 36.169 1.00 93.12 396 ALA A N 1
ATOM 3111 C CA . ALA A 1 396 ? 3.572 -3.941 36.472 1.00 93.12 396 ALA A CA 1
ATOM 3112 C C . ALA A 1 396 ? 3.151 -5.279 35.846 1.00 93.12 396 ALA A C 1
ATOM 3114 O O . ALA A 1 396 ? 1.976 -5.648 35.903 1.00 93.12 396 ALA A O 1
ATOM 3115 N N . ASP A 1 397 ? 4.120 -5.986 35.270 1.00 91.75 397 ASP A N 1
ATOM 3116 C CA . ASP A 1 397 ? 3.973 -7.252 34.540 1.00 91.75 397 ASP A CA 1
ATOM 3117 C C . ASP A 1 397 ? 3.302 -7.140 33.154 1.00 91.75 397 ASP A C 1
ATOM 3119 O O . ASP A 1 397 ? 3.170 -8.147 32.451 1.00 91.75 397 ASP A O 1
ATOM 3123 N N . LEU A 1 398 ? 2.901 -5.935 32.728 1.00 95.31 398 LEU A N 1
ATOM 3124 C CA . LEU A 1 398 ? 2.307 -5.667 31.411 1.00 95.31 398 LEU A CA 1
ATOM 3125 C C . LEU A 1 398 ? 3.170 -4.753 30.525 1.00 95.31 398 LEU A C 1
ATOM 3127 O O . LEU A 1 398 ? 2.805 -4.508 29.375 1.00 95.31 398 LEU A O 1
ATOM 3131 N N . GLU A 1 399 ? 4.336 -4.304 30.999 1.00 96.88 399 GLU A N 1
ATOM 3132 C CA . GLU A 1 399 ? 5.207 -3.334 30.317 1.00 96.88 399 GLU A CA 1
ATOM 3133 C C . GLU A 1 399 ? 5.608 -3.790 28.909 1.00 96.88 399 GLU A C 1
ATOM 3135 O O . GLU A 1 399 ? 5.643 -3.009 27.958 1.00 96.88 399 GLU A O 1
ATOM 3140 N N . THR A 1 400 ? 5.889 -5.085 28.775 1.00 97.12 400 THR A N 1
ATOM 3141 C CA . THR A 1 400 ? 6.319 -5.731 27.527 1.00 97.12 400 THR A CA 1
ATOM 3142 C C . THR A 1 400 ? 5.289 -6.727 27.004 1.00 97.12 400 THR A C 1
ATOM 3144 O O . THR A 1 400 ? 5.569 -7.488 26.082 1.00 97.12 400 THR A O 1
ATOM 3147 N N . TRP A 1 401 ? 4.082 -6.748 27.571 1.00 95.75 401 TRP A N 1
ATOM 3148 C CA . TRP A 1 401 ? 3.061 -7.688 27.129 1.00 95.75 401 TRP A CA 1
ATOM 3149 C C . TRP A 1 401 ? 2.522 -7.302 25.746 1.00 95.75 401 TRP A C 1
ATOM 3151 O O . TRP A 1 401 ? 2.275 -6.126 25.469 1.00 95.75 401 TRP A O 1
ATOM 3161 N N . SER A 1 402 ? 2.308 -8.304 24.890 1.00 96.00 402 SER A N 1
ATOM 3162 C CA . SER A 1 402 ? 1.624 -8.148 23.608 1.00 96.00 402 SER A CA 1
ATOM 3163 C C . SER A 1 402 ? 0.429 -9.084 23.520 1.00 96.00 402 SER A C 1
ATOM 3165 O O . SER A 1 402 ? 0.518 -10.253 23.904 1.00 96.00 402 SER A O 1
ATOM 3167 N N . GLY A 1 403 ? -0.677 -8.580 22.980 1.00 95.00 403 GLY A N 1
ATOM 3168 C CA . GLY A 1 403 ? -1.900 -9.349 22.801 1.00 95.00 403 GLY A CA 1
ATOM 3169 C C . GLY A 1 403 ? -3.122 -8.458 22.646 1.00 95.00 403 GLY A C 1
ATOM 3170 O O . GLY A 1 403 ? -3.008 -7.291 22.269 1.00 95.00 403 GLY A O 1
ATOM 3171 N N . SER A 1 404 ? -4.292 -9.024 22.949 1.00 95.62 404 SER A N 1
ATOM 3172 C CA . SER A 1 404 ? -5.577 -8.351 22.758 1.00 95.62 404 SER A CA 1
ATOM 3173 C C . SER A 1 404 ? -6.443 -8.343 24.016 1.00 95.62 404 SER A C 1
ATOM 3175 O O . SER A 1 404 ? -6.553 -9.348 24.728 1.00 95.62 404 SER A O 1
ATOM 3177 N N . VAL A 1 405 ? -7.129 -7.224 24.246 1.00 97.12 405 VAL A N 1
ATOM 3178 C CA . VAL A 1 405 ? -8.086 -7.026 25.344 1.00 97.12 405 VAL A CA 1
ATOM 3179 C C . VAL A 1 405 ? -9.403 -6.509 24.781 1.00 97.12 405 VAL A C 1
ATOM 3181 O O . VAL A 1 405 ? -9.437 -5.577 23.979 1.00 97.12 405 VAL A O 1
ATOM 3184 N N . ARG A 1 406 ? -10.503 -7.121 25.214 1.00 96.88 406 ARG A N 1
ATOM 3185 C CA . ARG A 1 406 ? -11.865 -6.732 24.864 1.00 96.88 406 ARG A CA 1
ATOM 3186 C C . ARG A 1 406 ? -12.436 -5.850 25.966 1.00 96.88 406 ARG A C 1
ATOM 3188 O O . ARG A 1 406 ? -12.569 -6.264 27.117 1.00 96.88 406 ARG A O 1
ATOM 3195 N N . TYR A 1 407 ? -12.799 -4.641 25.584 1.00 97.50 407 TYR A N 1
ATOM 3196 C CA . TYR A 1 407 ? -13.443 -3.636 26.405 1.00 97.50 407 TYR A CA 1
ATOM 3197 C C . TYR A 1 407 ? -14.940 -3.624 26.119 1.00 97.50 407 TYR A C 1
ATOM 3199 O O . TYR A 1 407 ? -15.350 -3.728 24.965 1.00 97.50 407 TYR A O 1
ATOM 3207 N N . ARG A 1 408 ? -15.758 -3.480 27.157 1.00 97.12 408 ARG A N 1
ATOM 3208 C CA . ARG A 1 408 ? -17.215 -3.372 27.067 1.00 97.12 408 ARG A CA 1
ATOM 3209 C C . ARG A 1 408 ? -17.697 -2.202 27.912 1.00 97.12 408 ARG A C 1
ATOM 3211 O O . ARG A 1 408 ? -17.350 -2.114 29.087 1.00 97.12 408 ARG A O 1
ATOM 3218 N N . SER A 1 409 ? -18.529 -1.354 27.329 1.00 97.06 409 SER A N 1
ATOM 3219 C CA . SER A 1 409 ? -19.234 -0.264 27.997 1.00 97.06 409 SER A CA 1
ATOM 3220 C C . SER A 1 409 ? -20.709 -0.290 27.611 1.00 97.06 409 SER A C 1
ATOM 3222 O O . SER A 1 409 ? -21.108 -0.896 26.613 1.00 97.06 409 SER A O 1
ATOM 3224 N N . VAL A 1 410 ? -21.528 0.350 28.434 1.00 95.75 410 VAL A N 1
ATOM 3225 C CA . VAL A 1 410 ? -22.964 0.503 28.215 1.00 95.75 410 VAL A CA 1
ATOM 3226 C C . VAL A 1 410 ? -23.281 1.990 28.191 1.00 95.75 410 VAL A C 1
ATOM 3228 O O . VAL A 1 410 ? -22.810 2.737 29.050 1.00 95.75 410 VAL A O 1
ATOM 3231 N N . VAL A 1 411 ? -24.075 2.410 27.211 1.00 94.38 411 VAL A N 1
ATOM 3232 C CA . VAL A 1 411 ? -24.556 3.783 27.071 1.00 94.38 411 VAL A CA 1
ATOM 3233 C C . VAL A 1 411 ? -26.070 3.797 26.938 1.00 94.38 411 VAL A C 1
ATOM 3235 O O . VAL A 1 411 ? -26.646 3.057 26.147 1.00 94.38 411 VAL A O 1
ATOM 3238 N N . GLU A 1 412 ? -26.711 4.644 27.730 1.00 93.38 412 GLU A N 1
ATOM 3239 C CA . GLU A 1 412 ? -28.152 4.873 27.682 1.00 93.38 412 GLU A CA 1
ATOM 3240 C C . GLU A 1 412 ? -28.442 6.061 26.766 1.00 93.38 412 GLU A C 1
ATOM 3242 O O . GLU A 1 412 ? -27.966 7.172 27.014 1.00 93.38 412 GLU A O 1
ATOM 3247 N N . LEU A 1 413 ? -29.228 5.832 25.714 1.00 91.94 413 LEU A N 1
ATOM 3248 C CA . LEU A 1 413 ? -29.701 6.883 24.815 1.00 91.94 413 LEU A CA 1
ATOM 3249 C C . LEU A 1 413 ? -31.181 7.150 25.087 1.00 91.94 413 LEU A C 1
ATOM 3251 O O . LEU A 1 413 ? -31.995 6.231 25.048 1.00 91.94 413 LEU A O 1
ATOM 3255 N N . ALA A 1 414 ? -31.549 8.408 25.344 1.00 89.69 414 ALA A N 1
ATOM 3256 C CA . ALA A 1 414 ? -32.944 8.767 25.617 1.00 89.69 414 ALA A CA 1
ATOM 3257 C C . ALA A 1 414 ? -33.869 8.359 24.454 1.00 89.69 414 ALA A C 1
ATOM 3259 O O . ALA A 1 414 ? -34.921 7.756 24.659 1.00 89.69 414 ALA A O 1
ATOM 3260 N N . GLU A 1 415 ? -33.426 8.609 23.225 1.00 89.75 415 GLU A N 1
ATOM 3261 C CA . GLU A 1 415 ? -34.120 8.250 21.992 1.00 89.75 415 GLU A CA 1
ATOM 3262 C C . GLU A 1 415 ? -33.129 7.617 21.009 1.00 89.75 415 GLU A C 1
ATOM 3264 O O . GLU A 1 415 ? -31.918 7.814 21.118 1.00 89.75 415 GLU A O 1
ATOM 3269 N N . ALA A 1 416 ? -33.638 6.831 20.057 1.00 89.69 416 ALA A N 1
ATOM 3270 C CA . ALA A 1 416 ? -32.804 6.333 18.969 1.00 89.69 416 ALA A CA 1
ATOM 3271 C C . ALA A 1 416 ? -32.415 7.515 18.060 1.00 89.69 416 ALA A C 1
ATOM 3273 O O . ALA A 1 416 ? -33.304 8.281 17.677 1.00 89.69 416 ALA A O 1
ATOM 3274 N N . PRO A 1 417 ? -31.128 7.683 17.711 1.00 88.94 417 PRO A N 1
ATOM 3275 C CA . PRO A 1 417 ? -30.691 8.805 16.894 1.00 88.94 417 PRO A CA 1
ATOM 3276 C C . PRO A 1 417 ? -31.249 8.695 15.469 1.00 88.94 417 PRO A C 1
ATOM 3278 O O . PRO A 1 417 ? -31.372 7.602 14.914 1.00 88.94 417 PRO A O 1
ATOM 3281 N N . SER A 1 418 ? -31.584 9.838 14.868 1.00 88.19 418 SER A N 1
ATOM 3282 C CA . SER A 1 418 ? -31.990 9.930 13.457 1.00 88.19 418 SER A CA 1
ATOM 3283 C C . SER A 1 418 ? -30.807 9.909 12.495 1.00 88.19 418 SER A C 1
ATOM 3285 O O . SER A 1 418 ? -30.943 9.470 11.353 1.00 88.19 418 SER A O 1
ATOM 3287 N N . ASP A 1 419 ? -29.658 10.387 12.964 1.00 87.44 419 ASP A N 1
ATOM 3288 C CA . ASP A 1 419 ? -28.435 10.550 12.191 1.00 87.44 419 ASP A CA 1
ATOM 3289 C C . ASP A 1 419 ? -27.320 9.671 12.779 1.00 87.44 419 ASP A C 1
ATOM 3291 O O . ASP A 1 419 ? -27.413 9.245 13.936 1.00 87.44 419 ASP A O 1
ATOM 3295 N N . PRO A 1 420 ? -26.286 9.333 11.989 1.00 89.75 420 PRO A N 1
ATOM 3296 C CA . PRO A 1 420 ? -25.132 8.605 12.496 1.00 89.75 420 PRO A CA 1
ATOM 3297 C C . PRO A 1 420 ? -24.514 9.303 13.708 1.00 89.75 420 PRO A C 1
ATOM 3299 O O . PRO A 1 420 ? -24.475 10.532 13.773 1.00 89.75 420 PRO A O 1
ATOM 3302 N N . LEU A 1 421 ? -24.010 8.504 14.646 1.00 92.31 421 LEU A N 1
ATOM 3303 C CA . LEU A 1 421 ? -23.246 9.007 15.782 1.00 92.31 421 LEU A CA 1
ATOM 3304 C C . LEU A 1 421 ? -21.767 8.753 15.564 1.00 92.31 421 LEU A C 1
ATOM 3306 O O . LEU A 1 421 ? -21.366 7.724 15.022 1.00 92.31 421 LEU A O 1
ATOM 3310 N N . VAL A 1 422 ? -20.949 9.671 16.038 1.00 93.94 422 VAL A N 1
ATOM 3311 C CA . VAL A 1 422 ? -19.502 9.589 15.957 1.00 93.94 422 VAL A CA 1
ATOM 3312 C C . VAL A 1 422 ? -18.985 8.928 17.221 1.00 93.94 422 VAL A C 1
ATOM 3314 O O . VAL A 1 422 ? -19.102 9.495 18.305 1.00 93.94 422 VAL A O 1
ATOM 3317 N N . LEU A 1 423 ? -18.350 7.767 17.086 1.00 96.06 423 LEU A N 1
ATOM 3318 C CA . LEU A 1 423 ? -17.574 7.169 18.166 1.00 96.06 423 LEU A CA 1
ATOM 3319 C C . LEU A 1 423 ? -16.096 7.525 17.984 1.00 96.06 423 LEU A C 1
ATOM 3321 O O . LEU A 1 423 ? -15.474 7.116 17.003 1.00 96.06 423 LEU A O 1
ATOM 3325 N N . ASP A 1 424 ? -15.539 8.269 18.935 1.00 97.06 424 ASP A N 1
ATOM 3326 C CA . ASP A 1 424 ? -14.121 8.625 18.997 1.00 97.06 424 ASP A CA 1
ATOM 3327 C C . ASP A 1 424 ? -13.472 7.886 20.170 1.00 97.06 424 ASP A C 1
ATOM 3329 O O . ASP A 1 424 ? -13.854 8.093 21.323 1.00 97.06 424 ASP A O 1
ATOM 3333 N N . LEU A 1 425 ? -12.521 6.995 19.883 1.00 97.75 425 LEU A N 1
ATOM 3334 C CA . LEU A 1 425 ? -11.810 6.214 20.898 1.00 97.75 425 LEU A CA 1
ATOM 3335 C C . LEU A 1 425 ? -10.662 6.990 21.559 1.00 97.75 425 LEU A C 1
ATOM 3337 O O . LEU A 1 425 ? -10.036 6.468 22.485 1.00 97.75 425 LEU A O 1
ATOM 3341 N N . GLY A 1 426 ? -10.363 8.203 21.090 1.00 96.44 426 GLY A N 1
ATOM 3342 C CA . GLY A 1 426 ? -9.212 8.979 21.519 1.00 96.44 426 GLY A CA 1
ATOM 3343 C C . GLY A 1 426 ? -7.915 8.262 21.157 1.00 96.44 426 GLY A C 1
ATOM 3344 O O . GLY A 1 426 ? -7.671 7.923 19.999 1.00 96.44 426 GLY A O 1
ATOM 3345 N N . THR A 1 427 ? -7.065 8.029 22.154 1.00 97.44 427 THR A N 1
ATOM 3346 C CA . THR A 1 427 ? -5.804 7.307 21.954 1.00 97.44 427 THR A CA 1
ATOM 3347 C C . THR A 1 427 ? -6.020 5.796 22.070 1.00 97.44 427 THR A C 1
ATOM 3349 O O . THR A 1 427 ? -6.603 5.316 23.046 1.00 97.44 427 THR A O 1
ATOM 3352 N N . VAL A 1 428 ? -5.498 5.043 21.101 1.00 97.88 428 VAL A N 1
ATOM 3353 C CA . VAL A 1 428 ? -5.461 3.575 21.100 1.00 97.88 428 VAL A CA 1
ATOM 3354 C C . VAL A 1 428 ? -4.036 3.113 20.799 1.00 97.88 428 VAL A C 1
ATOM 3356 O O . VAL A 1 428 ? -3.400 3.633 19.882 1.00 97.88 428 VAL A O 1
ATOM 3359 N N . GLY A 1 429 ? -3.557 2.145 21.576 1.00 96.19 429 GLY A N 1
ATOM 3360 C CA . GLY A 1 429 ? -2.307 1.420 21.349 1.00 96.19 429 GLY A CA 1
ATOM 3361 C C . GLY A 1 429 ? -2.589 -0.053 21.030 1.00 96.19 429 GLY A C 1
ATOM 3362 O O . GLY A 1 429 ? -2.804 -0.847 21.940 1.00 96.19 429 GLY A O 1
ATOM 3363 N N . ASP A 1 430 ? -2.678 -0.499 19.783 1.00 93.12 430 ASP A N 1
ATOM 3364 C CA . ASP A 1 430 ? -2.434 0.229 18.531 1.00 93.12 430 ASP A CA 1
ATOM 3365 C C . ASP A 1 430 ? -3.567 0.034 17.506 1.00 93.12 430 ASP A C 1
ATOM 3367 O O . ASP A 1 430 ? -3.714 0.835 16.592 1.00 93.12 430 ASP A O 1
ATOM 3371 N N . LEU A 1 431 ? -4.391 -1.011 17.637 1.00 97.12 431 LEU A N 1
ATOM 3372 C CA . LEU A 1 431 ? -5.515 -1.291 16.740 1.00 97.12 431 LEU A CA 1
ATOM 3373 C C . LEU A 1 431 ? -6.796 -1.482 17.538 1.00 97.12 431 LEU A C 1
ATOM 3375 O O . LEU A 1 431 ? -6.756 -2.073 18.614 1.00 97.12 431 LEU A O 1
ATOM 3379 N N . ALA A 1 432 ? -7.934 -1.067 16.984 1.00 97.94 432 ALA A N 1
ATOM 3380 C CA . ALA A 1 432 ? -9.248 -1.287 17.570 1.00 97.94 432 ALA A CA 1
ATOM 3381 C C . ALA A 1 432 ? -10.237 -1.870 16.554 1.00 97.94 432 ALA A C 1
ATOM 3383 O O . ALA A 1 432 ? -10.391 -1.346 15.456 1.00 97.94 432 ALA A O 1
ATOM 3384 N N . ARG A 1 433 ? -10.978 -2.907 16.948 1.00 98.12 433 ARG A N 1
ATOM 3385 C CA . ARG A 1 433 ? -12.238 -3.289 16.292 1.00 98.12 433 ARG A CA 1
ATOM 3386 C C . ARG A 1 433 ? -13.389 -2.890 17.193 1.00 98.12 433 ARG A C 1
ATOM 3388 O O . ARG A 1 433 ? -13.310 -3.106 18.401 1.00 98.12 433 ARG A O 1
ATOM 3395 N N . VAL A 1 434 ? -14.440 -2.319 16.623 1.00 98.31 434 VAL A N 1
ATOM 3396 C CA . VAL A 1 434 ? -15.574 -1.768 17.368 1.00 98.31 434 VAL A CA 1
ATOM 3397 C C . VAL A 1 434 ? -16.847 -2.522 17.025 1.00 98.31 434 VAL A C 1
ATOM 3399 O O . VAL A 1 434 ? -17.142 -2.763 15.853 1.00 98.31 434 VAL A O 1
ATOM 3402 N N . TRP A 1 435 ? -17.627 -2.827 18.058 1.00 98.25 435 TRP A N 1
ATOM 3403 C CA . TRP A 1 435 ? -18.982 -3.332 17.942 1.00 98.25 435 TRP A CA 1
ATOM 3404 C C . TRP A 1 435 ? -19.965 -2.409 18.648 1.00 98.25 435 TRP A C 1
ATOM 3406 O O . TRP A 1 435 ? -19.686 -1.908 19.740 1.00 98.25 435 TRP A O 1
ATOM 3416 N N . VAL A 1 436 ? -21.147 -2.259 18.058 1.00 97.81 436 VAL A N 1
ATOM 3417 C CA . VAL A 1 436 ? -22.307 -1.638 18.703 1.00 97.81 436 VAL A CA 1
ATOM 3418 C C . VAL A 1 436 ? -23.465 -2.617 18.620 1.00 97.81 436 VAL A C 1
ATOM 3420 O O . VAL A 1 436 ? -23.827 -3.075 17.540 1.00 97.81 436 VAL A O 1
ATOM 3423 N N . ASN A 1 437 ? -24.018 -2.986 19.776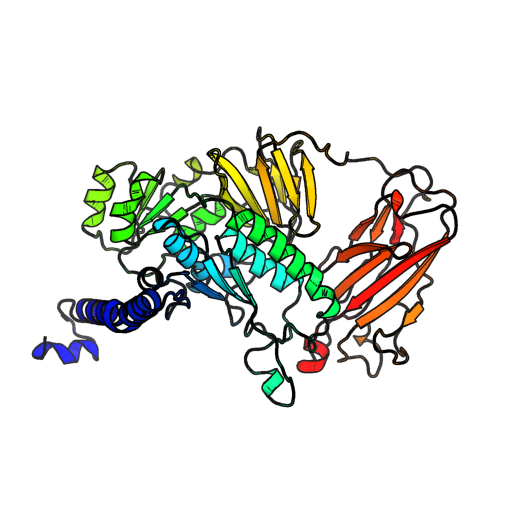 1.00 97.31 437 ASN A N 1
ATOM 3424 C CA . ASN A 1 437 ? -25.122 -3.942 19.898 1.00 97.31 437 ASN A CA 1
ATOM 3425 C C . ASN A 1 437 ? -24.868 -5.294 19.192 1.00 97.31 437 ASN A C 1
ATOM 3427 O O . ASN A 1 437 ? -25.802 -5.939 18.723 1.00 97.31 437 ASN A O 1
ATOM 3431 N N . GLY A 1 438 ? -23.607 -5.740 19.162 1.00 96.19 438 GLY A N 1
ATOM 3432 C CA . GLY A 1 438 ? -23.184 -7.014 18.567 1.00 96.19 438 GLY A CA 1
ATOM 3433 C C . GLY A 1 438 ? -22.780 -6.940 17.091 1.00 96.19 438 GLY A C 1
ATOM 3434 O O . GLY A 1 438 ? -22.161 -7.880 16.599 1.00 96.19 438 GLY A O 1
ATOM 3435 N N . GLU A 1 439 ? -23.038 -5.822 16.412 1.00 96.38 439 GLU A N 1
ATOM 3436 C CA . GLU A 1 439 ? -22.649 -5.605 15.015 1.00 96.38 439 GLU A CA 1
ATOM 3437 C C . GLU A 1 439 ? -21.261 -4.959 14.940 1.00 96.38 439 GLU A C 1
ATOM 3439 O O . GLU A 1 439 ? -21.001 -3.993 15.658 1.00 96.38 439 GLU A O 1
ATOM 3444 N N . VAL A 1 440 ? -20.367 -5.472 14.084 1.00 95.81 440 VAL A N 1
ATOM 3445 C CA . VAL A 1 440 ? -19.067 -4.827 13.807 1.00 95.81 440 VAL A CA 1
ATOM 3446 C C . VAL A 1 440 ? -19.330 -3.540 13.035 1.00 95.81 440 VAL A C 1
ATOM 3448 O O . VAL A 1 440 ? -19.911 -3.582 11.953 1.00 95.81 440 VAL A O 1
ATOM 3451 N N . VAL A 1 441 ? -18.877 -2.408 13.567 1.00 95.44 441 VAL A N 1
ATOM 3452 C CA . VAL A 1 441 ? -19.103 -1.092 12.947 1.00 95.44 441 VAL A CA 1
ATOM 3453 C C . VAL A 1 441 ? -17.828 -0.450 12.415 1.00 95.44 441 VAL A C 1
ATOM 3455 O O . VAL A 1 441 ? -17.921 0.393 11.529 1.00 95.44 441 VAL A O 1
ATOM 3458 N N . ALA A 1 442 ? -16.650 -0.833 12.924 1.00 94.94 442 ALA A N 1
ATOM 3459 C CA . ALA A 1 442 ? -15.381 -0.266 12.472 1.00 94.94 442 ALA A CA 1
ATOM 3460 C C . ALA A 1 442 ? -14.169 -1.158 12.777 1.00 94.94 442 ALA A C 1
ATOM 3462 O O . ALA A 1 442 ? -14.095 -1.780 13.839 1.00 94.94 442 ALA A O 1
ATOM 3463 N N . ASP A 1 443 ? -13.184 -1.108 11.880 1.00 96.25 443 ASP A N 1
ATOM 3464 C CA . ASP A 1 443 ? -11.796 -1.513 12.104 1.00 96.25 443 ASP A CA 1
ATOM 3465 C C . ASP A 1 443 ? -10.907 -0.267 11.993 1.00 96.25 443 ASP A C 1
ATOM 3467 O O . ASP A 1 443 ? -10.790 0.341 10.926 1.00 96.25 443 ASP A O 1
ATOM 3471 N N . LEU A 1 444 ? -10.306 0.126 13.115 1.00 96.19 444 LEU A N 1
ATOM 3472 C CA . LEU A 1 444 ? -9.522 1.344 13.295 1.00 96.19 444 LEU A CA 1
ATOM 3473 C C . LEU A 1 444 ? -8.066 0.957 13.571 1.00 96.19 444 LEU A C 1
ATOM 3475 O O . LEU A 1 444 ? -7.684 0.654 14.701 1.00 96.19 444 LEU A O 1
ATOM 3479 N N . ALA A 1 445 ? -7.265 0.928 12.510 1.00 94.88 445 ALA A N 1
ATOM 3480 C CA . ALA A 1 445 ? -5.875 0.471 12.538 1.00 94.88 445 ALA A CA 1
ATOM 3481 C C . ALA A 1 445 ? -4.846 1.608 12.697 1.00 94.88 445 ALA A C 1
ATOM 3483 O O . ALA A 1 445 ? -3.650 1.339 12.809 1.00 94.88 445 ALA A O 1
ATOM 3484 N N . TRP A 1 446 ? -5.300 2.863 12.672 1.00 93.94 446 TRP A N 1
ATOM 3485 C CA . TRP A 1 446 ? -4.464 4.047 12.828 1.00 93.94 446 TRP A CA 1
ATOM 3486 C C . TRP A 1 446 ? -5.276 5.257 13.294 1.00 93.94 446 TRP A C 1
ATOM 3488 O O . TRP A 1 446 ? -6.499 5.296 13.166 1.00 93.94 446 TRP A O 1
ATOM 3498 N N . ALA A 1 447 ? -4.575 6.270 13.806 1.00 90.50 447 ALA A N 1
ATOM 3499 C CA . ALA A 1 447 ? -5.186 7.529 14.209 1.00 90.50 447 ALA A CA 1
ATOM 3500 C C . ALA A 1 447 ? -5.634 8.380 12.995 1.00 90.50 447 ALA A C 1
ATOM 3502 O O . ALA A 1 447 ? -4.933 8.392 11.973 1.00 90.50 447 ALA A O 1
ATOM 3503 N N . PRO A 1 448 ? -6.724 9.163 13.128 1.00 92.69 448 PRO A N 1
ATOM 3504 C CA . PRO A 1 448 ? -7.608 9.244 14.300 1.00 92.69 448 PRO A CA 1
ATOM 3505 C C . PRO A 1 448 ? -8.487 7.991 14.460 1.00 92.69 448 PRO A C 1
ATOM 3507 O O . PRO A 1 448 ? -9.088 7.524 13.497 1.00 92.69 448 PRO A O 1
ATOM 3510 N N . TYR A 1 449 ? -8.605 7.472 15.688 1.00 95.50 449 TYR A N 1
ATOM 3511 C CA . TYR A 1 449 ? -9.404 6.277 15.997 1.00 95.50 449 TYR A CA 1
ATOM 3512 C C . TYR A 1 449 ? -10.889 6.632 16.152 1.00 95.50 449 TYR A C 1
ATOM 3514 O O . TYR A 1 449 ? -11.481 6.494 17.224 1.00 95.50 449 TYR A O 1
ATOM 3522 N N . ARG A 1 450 ? -11.483 7.113 15.059 1.00 93.81 450 ARG A N 1
ATOM 3523 C CA . ARG A 1 450 ? -12.848 7.637 14.998 1.00 93.81 450 ARG A CA 1
ATOM 3524 C C . ARG A 1 450 ? -13.631 6.942 13.893 1.00 93.81 450 ARG A C 1
ATOM 3526 O O . ARG A 1 450 ? -13.110 6.749 12.799 1.00 93.81 450 ARG A O 1
ATOM 3533 N N . SER A 1 451 ? -14.893 6.621 14.160 1.00 91.94 451 SER A N 1
ATOM 3534 C CA . SER A 1 451 ? -15.816 6.099 13.149 1.00 91.94 451 SER A CA 1
ATOM 3535 C C . SER A 1 451 ? -17.190 6.735 13.275 1.00 91.94 451 SER A C 1
ATOM 3537 O O . SER A 1 451 ? -17.695 6.933 14.380 1.00 91.94 451 SER A O 1
ATOM 3539 N N . GLU A 1 452 ? -17.825 6.987 12.135 1.00 91.56 452 GLU A N 1
ATOM 3540 C CA . GLU A 1 452 ? -19.261 7.239 12.081 1.00 91.56 452 GLU A CA 1
ATOM 3541 C C . GLU A 1 452 ? -19.998 5.904 12.148 1.00 91.56 452 GLU A C 1
ATOM 3543 O O . GLU A 1 452 ? -19.742 4.986 11.368 1.00 91.56 452 GLU A O 1
ATOM 3548 N N . VAL A 1 453 ? -20.890 5.779 13.122 1.00 93.44 453 VAL A N 1
ATOM 3549 C CA . VAL A 1 453 ? -21.697 4.589 13.355 1.00 93.44 453 VAL A CA 1
ATOM 3550 C C . VAL A 1 453 ? -23.119 4.882 12.883 1.00 93.44 453 VAL A C 1
ATOM 3552 O O . VAL A 1 453 ? -23.756 5.787 13.435 1.00 93.44 453 VAL A O 1
ATOM 3555 N N . PRO A 1 454 ? -23.650 4.129 11.900 1.00 92.12 454 PRO A N 1
ATOM 3556 C CA . PRO A 1 454 ? -24.985 4.361 11.362 1.00 92.12 454 PRO A CA 1
ATOM 3557 C C . PRO A 1 454 ? -26.064 4.412 12.447 1.00 92.12 454 PRO A C 1
ATOM 3559 O O . PRO A 1 454 ? -26.056 3.606 13.377 1.00 92.12 454 PRO A O 1
ATOM 3562 N N . ALA A 1 455 ? -27.044 5.305 12.278 1.00 92.31 455 ALA A N 1
ATOM 3563 C CA . ALA A 1 455 ? -28.203 5.439 13.167 1.00 92.31 455 ALA A CA 1
ATOM 3564 C C . ALA A 1 455 ? -28.899 4.092 13.447 1.00 92.31 455 ALA A C 1
ATOM 3566 O O . ALA A 1 455 ? -29.339 3.825 14.560 1.00 92.31 455 ALA A O 1
ATOM 3567 N N . THR A 1 456 ? -28.928 3.206 12.447 1.00 94.31 456 THR A N 1
ATOM 3568 C CA . THR A 1 456 ? -29.532 1.867 12.516 1.00 94.31 456 THR A CA 1
ATOM 3569 C C . THR A 1 456 ? -28.855 0.916 13.500 1.00 94.31 456 THR A C 1
ATOM 3571 O O . THR A 1 456 ? -29.459 -0.088 13.869 1.00 94.31 456 THR A O 1
ATOM 3574 N N . CYS A 1 457 ? -27.618 1.196 13.917 1.00 95.12 457 CYS A N 1
ATOM 3575 C CA . CYS A 1 457 ? -26.911 0.398 14.919 1.00 95.12 457 CYS A CA 1
ATOM 3576 C C . CYS A 1 457 ? -27.311 0.777 16.353 1.00 95.12 457 CYS A C 1
ATOM 3578 O O . CYS A 1 457 ? -27.013 0.035 17.290 1.00 95.12 457 CYS A O 1
ATOM 3580 N N . TRP A 1 458 ? -27.984 1.915 16.534 1.00 95.12 458 TRP A N 1
ATOM 3581 C CA . TRP A 1 458 ? -28.369 2.462 17.829 1.00 95.12 458 TRP A CA 1
ATOM 3582 C C . TRP A 1 458 ? -29.861 2.257 18.102 1.00 95.12 458 TRP A C 1
ATOM 3584 O O . TRP A 1 458 ? -30.691 2.212 17.194 1.00 95.12 458 TRP A O 1
ATOM 3594 N N . ARG A 1 459 ? -30.219 2.162 19.381 1.00 95.50 459 ARG A N 1
ATOM 3595 C CA . ARG A 1 459 ? -31.610 2.056 19.846 1.00 95.50 459 ARG A CA 1
ATOM 3596 C C . ARG A 1 459 ? -31.865 2.987 21.028 1.00 95.50 459 ARG A C 1
ATOM 3598 O O . ARG A 1 459 ? -30.929 3.412 21.694 1.00 95.50 459 ARG A O 1
ATOM 3605 N N . SER A 1 460 ? -33.132 3.286 21.303 1.00 94.69 460 SER A N 1
ATOM 3606 C CA . SER A 1 460 ? -33.518 3.944 22.559 1.00 94.69 460 SER A CA 1
ATOM 3607 C C . SER A 1 460 ? -33.253 3.002 23.742 1.00 94.69 460 SER A C 1
ATOM 3609 O O . SER A 1 460 ? -33.449 1.788 23.627 1.00 94.69 460 SER A O 1
ATOM 3611 N N . GLY A 1 461 ? -32.802 3.568 24.860 1.00 94.94 461 GLY A N 1
ATOM 3612 C CA . GLY A 1 461 ? -32.379 2.858 26.063 1.00 94.94 461 GLY A CA 1
ATOM 3613 C C . GLY A 1 461 ? -30.945 2.330 25.976 1.00 94.94 461 GLY A C 1
ATOM 3614 O O . GLY A 1 461 ? -30.049 2.981 25.427 1.00 94.94 461 GLY A O 1
ATOM 3615 N N . GLU A 1 462 ? -30.738 1.131 26.520 1.00 96.12 462 GLU A N 1
ATOM 3616 C CA . GLU A 1 462 ? -29.423 0.519 26.691 1.00 96.12 462 GLU A CA 1
ATOM 3617 C C . GLU A 1 462 ? -28.773 0.129 25.353 1.00 96.12 462 GLU A C 1
ATOM 3619 O O . GLU A 1 462 ? -29.295 -0.713 24.612 1.00 96.12 462 GLU A O 1
ATOM 3624 N N . ASN A 1 463 ? -27.582 0.657 25.077 1.00 97.06 463 ASN A N 1
ATOM 3625 C CA . ASN A 1 463 ? -26.722 0.262 23.964 1.00 97.06 463 ASN A CA 1
ATOM 3626 C C . ASN A 1 463 ? -25.391 -0.267 24.493 1.00 97.06 463 ASN A C 1
ATOM 3628 O O . ASN A 1 463 ? -24.776 0.328 25.379 1.00 97.06 463 ASN A O 1
ATOM 3632 N N . VAL A 1 464 ? -24.925 -1.375 23.925 1.00 97.88 464 VAL A N 1
ATOM 3633 C CA . VAL A 1 464 ? -23.645 -1.983 24.298 1.00 97.88 464 VAL A CA 1
ATOM 3634 C C . VAL A 1 464 ? -22.597 -1.588 23.271 1.00 97.88 464 VAL A C 1
ATOM 3636 O O . VAL A 1 464 ? -22.760 -1.877 22.087 1.00 97.88 464 VAL A O 1
ATOM 3639 N N . VAL A 1 465 ? -21.516 -0.965 23.733 1.00 98.06 465 VAL A N 1
ATOM 3640 C CA . VAL A 1 465 ? -20.340 -0.648 22.918 1.00 98.06 465 VAL A CA 1
ATOM 3641 C C . VAL A 1 465 ? -19.206 -1.553 23.358 1.00 98.06 465 VAL A C 1
ATOM 3643 O O . VAL A 1 465 ? -18.877 -1.621 24.544 1.00 98.06 465 VAL A O 1
ATOM 3646 N N . GLU A 1 466 ? -18.587 -2.239 22.409 1.00 98.00 466 GLU A N 1
ATOM 3647 C CA . GLU A 1 466 ? -17.428 -3.070 22.686 1.00 98.00 466 GLU A CA 1
ATOM 3648 C C . GLU A 1 466 ? -16.265 -2.738 21.763 1.00 98.00 466 GLU A C 1
ATOM 3650 O O . GLU A 1 466 ? -16.457 -2.432 20.589 1.00 98.00 466 GLU A O 1
ATOM 3655 N N . VAL A 1 467 ? -15.049 -2.830 22.295 1.00 98.06 467 VAL A N 1
ATOM 3656 C CA . VAL A 1 467 ? -13.818 -2.517 21.571 1.00 98.06 467 VAL A CA 1
ATOM 3657 C C . VAL A 1 467 ? -12.798 -3.617 21.833 1.00 98.06 467 VAL A C 1
ATOM 3659 O O . VAL A 1 467 ? -12.419 -3.849 22.975 1.00 98.06 467 VAL A O 1
ATOM 3662 N N . LEU A 1 468 ? -12.352 -4.320 20.796 1.00 97.88 468 LEU A N 1
ATOM 3663 C CA . LEU A 1 468 ? -11.193 -5.211 20.881 1.00 97.88 468 LEU A CA 1
ATOM 3664 C C . LEU A 1 468 ? -9.958 -4.389 20.541 1.00 97.88 468 LEU A C 1
ATOM 36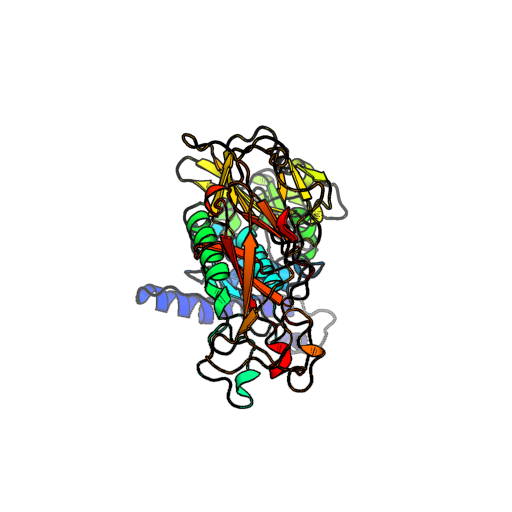66 O O . LEU A 1 468 ? -9.852 -3.939 19.404 1.00 97.88 468 LEU A O 1
ATOM 3670 N N . VAL A 1 469 ? -9.052 -4.217 21.500 1.00 97.81 469 VAL A N 1
ATOM 3671 C CA . VAL A 1 469 ? -7.768 -3.553 21.271 1.00 97.81 469 VAL A CA 1
ATOM 3672 C C . VAL A 1 469 ? -6.652 -4.575 21.212 1.00 97.81 469 VAL A C 1
ATOM 3674 O O . VAL A 1 469 ? -6.569 -5.415 22.107 1.00 97.81 469 VAL A O 1
ATOM 3677 N N . SER A 1 470 ? -5.789 -4.465 20.206 1.00 96.75 470 SER A N 1
ATOM 3678 C CA . SER A 1 470 ? -4.529 -5.209 20.114 1.00 96.75 470 SER A CA 1
ATOM 3679 C C . SER A 1 470 ? -3.358 -4.241 19.996 1.00 96.75 470 SER A C 1
ATOM 3681 O O . SER A 1 470 ? -3.465 -3.238 19.291 1.00 96.75 470 SER A O 1
ATOM 3683 N N . ASN A 1 471 ? -2.249 -4.523 20.677 1.00 96.19 471 ASN A N 1
ATOM 3684 C CA . ASN A 1 471 ? -1.043 -3.691 20.631 1.00 96.19 471 ASN A CA 1
ATOM 3685 C C . ASN A 1 471 ? 0.041 -4.275 19.708 1.00 96.19 471 ASN A C 1
ATOM 3687 O O . ASN A 1 471 ? -0.144 -5.305 19.063 1.00 96.19 471 ASN A O 1
ATOM 3691 N N . SER A 1 472 ? 1.188 -3.606 19.641 1.00 96.25 472 SER A N 1
ATOM 3692 C CA . SER A 1 472 ? 2.353 -4.036 18.871 1.00 96.25 472 SER A CA 1
ATOM 3693 C C . SER A 1 472 ? 3.039 -5.279 19.455 1.00 96.25 472 SER A C 1
ATOM 3695 O O . SER A 1 472 ? 3.451 -5.297 20.620 1.00 96.25 472 SER A O 1
ATOM 3697 N N . SER A 1 473 ? 3.311 -6.274 18.603 1.00 96.69 473 SER A N 1
ATOM 3698 C CA . SER A 1 473 ? 4.149 -7.438 18.945 1.00 96.69 473 SER A CA 1
ATOM 3699 C C . SER A 1 473 ? 5.588 -7.075 19.328 1.00 96.69 473 SER A C 1
ATOM 3701 O O . SER A 1 473 ? 6.220 -7.807 20.087 1.00 96.69 473 SER A O 1
ATOM 3703 N N . ALA A 1 474 ? 6.103 -5.920 18.889 1.00 97.38 474 ALA A N 1
ATOM 3704 C CA . ALA A 1 474 ? 7.413 -5.429 19.331 1.00 97.38 474 ALA A CA 1
ATOM 3705 C C . ALA A 1 474 ? 7.563 -5.337 20.861 1.00 97.38 474 ALA A C 1
ATOM 3707 O O . ALA A 1 474 ? 8.687 -5.384 21.359 1.00 97.38 474 ALA A O 1
ATOM 3708 N N . ASN A 1 475 ? 6.470 -5.209 21.625 1.00 97.25 475 ASN A N 1
ATOM 3709 C CA . ASN A 1 475 ? 6.566 -5.192 23.083 1.00 97.25 475 ASN A CA 1
ATOM 3710 C C . ASN A 1 475 ? 7.075 -6.542 23.601 1.00 97.25 475 ASN A C 1
ATOM 3712 O O . ASN A 1 475 ? 8.085 -6.560 24.302 1.00 97.25 475 ASN A O 1
ATOM 3716 N N . ALA A 1 476 ? 6.465 -7.650 23.174 1.00 96.25 476 ALA A N 1
ATOM 3717 C CA . ALA A 1 476 ? 6.854 -8.990 23.605 1.00 96.25 476 ALA A CA 1
ATOM 3718 C C . ALA A 1 476 ? 8.178 -9.471 22.993 1.00 96.25 476 ALA A C 1
ATOM 3720 O O . ALA A 1 476 ? 8.965 -10.122 23.679 1.00 96.25 476 ALA A O 1
ATOM 3721 N N . TYR A 1 477 ? 8.430 -9.171 21.714 1.00 96.31 477 TYR A N 1
ATOM 3722 C CA . TYR A 1 477 ? 9.597 -9.709 20.999 1.00 96.31 477 TYR A CA 1
ATOM 3723 C C . TYR A 1 477 ? 10.852 -8.840 21.102 1.00 96.31 477 TYR A C 1
ATOM 3725 O O . TYR A 1 477 ? 11.961 -9.367 21.046 1.00 96.31 477 TYR A O 1
ATOM 3733 N N . GLU A 1 478 ? 10.700 -7.525 21.270 1.00 96.12 478 GLU A N 1
ATOM 3734 C CA . GLU A 1 478 ? 11.820 -6.575 21.280 1.00 96.12 478 GLU A CA 1
ATOM 3735 C C . GLU A 1 478 ? 11.894 -5.729 22.561 1.00 96.12 478 GLU A C 1
ATOM 3737 O O . GLU A 1 478 ? 12.793 -4.898 22.693 1.00 96.12 478 GLU A O 1
ATOM 3742 N N . GLY A 1 479 ? 10.957 -5.888 23.504 1.00 96.25 479 GLY A N 1
ATOM 3743 C CA . GLY A 1 479 ? 10.902 -5.062 24.714 1.00 96.25 479 GLY A CA 1
ATOM 3744 C C . GLY A 1 479 ? 10.603 -3.587 24.425 1.00 96.25 479 GLY A C 1
ATOM 3745 O O . GLY A 1 479 ? 11.046 -2.712 25.166 1.00 96.25 479 GLY A O 1
ATOM 3746 N N . ALA A 1 480 ? 9.898 -3.292 23.327 1.00 96.25 480 ALA A N 1
ATOM 3747 C CA . ALA A 1 480 ? 9.763 -1.929 22.812 1.00 96.25 480 ALA A CA 1
ATOM 3748 C C . ALA A 1 480 ? 8.919 -0.983 23.690 1.00 96.25 480 ALA A C 1
ATOM 3750 O O . ALA A 1 480 ? 9.057 0.229 23.536 1.00 96.25 480 ALA A O 1
ATOM 3751 N N . MET A 1 481 ? 8.063 -1.519 24.572 1.00 95.44 481 MET A N 1
ATOM 3752 C CA . MET A 1 481 ? 7.170 -0.761 25.468 1.00 95.44 481 MET A CA 1
ATOM 3753 C C . MET A 1 481 ? 6.383 0.353 24.747 1.00 95.44 481 MET A C 1
ATOM 3755 O O . MET A 1 481 ? 6.279 1.481 25.225 1.00 95.44 481 MET A O 1
ATOM 3759 N N . ARG A 1 482 ? 5.854 0.060 23.553 1.00 95.81 482 ARG A N 1
ATOM 3760 C CA . ARG A 1 482 ? 4.988 0.974 22.797 1.00 95.81 482 ARG A CA 1
ATOM 3761 C C . ARG A 1 482 ? 3.651 1.151 23.526 1.00 95.81 482 ARG A C 1
ATOM 3763 O O . ARG A 1 482 ? 3.157 0.151 24.062 1.00 95.81 482 ARG A O 1
ATOM 3770 N N . PRO A 1 483 ? 3.055 2.364 23.505 1.00 95.56 483 PRO A N 1
ATOM 3771 C CA . PRO A 1 483 ? 1.759 2.629 24.128 1.00 95.56 483 PRO A CA 1
ATOM 3772 C C . PRO A 1 483 ? 0.741 1.550 23.776 1.00 95.56 483 PRO A C 1
ATOM 3774 O O . PRO A 1 483 ? 0.668 1.125 22.627 1.00 95.56 483 PRO A O 1
ATOM 3777 N N . SER A 1 484 ? 0.001 1.060 24.768 1.00 96.81 484 SER A N 1
ATOM 3778 C CA . SER A 1 484 ? -0.836 -0.129 24.597 1.00 96.81 484 SER A CA 1
ATOM 3779 C C . SER A 1 484 ? -2.179 0.015 25.298 1.00 96.81 484 SER A C 1
ATOM 3781 O O . SER A 1 484 ? -2.230 0.408 26.455 1.00 96.81 484 SER A O 1
ATOM 3783 N N . GLY A 1 485 ? -3.270 -0.353 24.634 1.00 96.94 485 GLY A N 1
ATOM 3784 C CA . GLY A 1 485 ? -4.614 -0.362 25.202 1.00 96.94 485 GLY A CA 1
ATOM 3785 C C . GLY A 1 485 ? -5.560 0.705 24.685 1.00 96.94 485 GLY A C 1
ATOM 3786 O O . GLY A 1 485 ? -5.209 1.565 23.878 1.00 96.94 485 GLY A O 1
ATOM 3787 N N . LEU A 1 486 ? -6.808 0.615 25.146 1.00 97.81 486 LEU A N 1
ATOM 3788 C CA . LEU A 1 486 ? -7.772 1.699 25.009 1.00 97.81 486 LEU A CA 1
ATOM 3789 C C . LEU A 1 486 ? -7.353 2.772 26.012 1.00 97.81 486 LEU A C 1
ATOM 3791 O O . LEU A 1 486 ? -7.524 2.566 27.209 1.00 97.81 486 LEU A O 1
ATOM 3795 N N . ILE A 1 487 ? -6.741 3.861 25.551 1.00 97.69 487 ILE A N 1
ATOM 3796 C CA . ILE A 1 487 ? -6.191 4.916 26.419 1.00 97.69 487 ILE A CA 1
ATOM 3797 C C . ILE A 1 487 ? -7.204 6.058 26.566 1.00 97.69 487 ILE A C 1
ATOM 3799 O O . ILE A 1 487 ? -7.354 6.617 27.653 1.00 97.69 487 ILE A O 1
ATOM 3803 N N . GLY A 1 488 ? -7.965 6.350 25.509 1.00 95.06 488 GLY A N 1
ATOM 3804 C CA . GLY A 1 488 ? -9.050 7.323 25.549 1.00 95.06 488 GLY A CA 1
ATOM 3805 C C . GLY A 1 488 ? -8.595 8.782 25.392 1.00 95.06 488 GLY A C 1
ATOM 3806 O O . GLY A 1 488 ? -7.483 9.040 24.919 1.00 95.06 488 GLY A O 1
ATOM 3807 N N . PRO A 1 489 ? -9.458 9.749 25.765 1.00 95.50 489 PRO A N 1
ATOM 3808 C CA . PRO A 1 489 ? -10.833 9.542 26.236 1.00 95.50 489 PRO A CA 1
ATOM 3809 C C . PRO A 1 489 ? -11.732 8.958 25.138 1.00 95.50 489 PRO A C 1
ATOM 3811 O O . PRO A 1 489 ? -11.563 9.294 23.973 1.00 95.50 489 PRO A O 1
ATOM 3814 N N . VAL A 1 490 ? -12.701 8.115 25.515 1.00 96.69 490 VAL A N 1
ATOM 3815 C CA . VAL A 1 490 ? -13.702 7.599 24.569 1.00 96.69 490 VAL A CA 1
ATOM 3816 C C . VAL A 1 490 ? -14.965 8.439 24.647 1.00 96.69 490 VAL A C 1
ATOM 3818 O O . VAL A 1 490 ? -15.526 8.620 25.734 1.00 96.69 490 VAL A O 1
ATOM 3821 N N . THR A 1 491 ? -15.420 8.940 23.505 1.00 95.38 491 THR A N 1
ATOM 3822 C CA . THR A 1 491 ? -16.572 9.834 23.426 1.00 95.38 491 THR A CA 1
ATOM 3823 C C . THR A 1 491 ? -17.528 9.459 22.295 1.00 95.38 491 THR A C 1
ATOM 3825 O O . THR A 1 491 ? -17.121 8.876 21.292 1.00 95.38 491 THR A O 1
ATOM 3828 N N . LEU A 1 492 ? -18.808 9.770 22.489 1.00 93.38 492 LEU A N 1
ATOM 3829 C CA . LEU A 1 492 ? -19.889 9.568 21.529 1.00 93.38 492 LEU A CA 1
ATOM 3830 C C . LEU A 1 492 ? -20.545 10.920 21.230 1.00 93.38 492 LEU A C 1
ATOM 3832 O O . LEU A 1 492 ? -21.039 11.561 22.157 1.00 93.38 492 LEU A O 1
ATOM 3836 N N . GLY A 1 493 ? -20.534 11.368 19.976 1.00 86.44 493 GLY A N 1
ATOM 3837 C CA . GLY A 1 493 ? -20.972 12.716 19.592 1.00 86.44 493 GLY A CA 1
ATOM 3838 C C . GLY A 1 493 ? -21.780 12.798 18.314 1.00 86.44 493 GLY A C 1
ATOM 3839 O O . GLY A 1 493 ? -21.874 11.779 17.593 1.00 86.44 493 GLY A O 1
#

InterPro domains:
  IPR008979 Galactose-binding-like domain superfamily [SSF49785] (374-492)
  IPR053161 Ulvan-degrading glycoside hydrolase [PTHR36848] (5-200)

Organism: NCBI:txid2840701